Protein AF-0000000083255304 (afdb_homodimer)

Organism: NCBI:txid582686

Foldseek 3Di:
DEEEEEEEDQDCPDLLVLLVCLLVVLCVVVPYHYHYHYQNVVVPDLDCDPVQVVCVVVVRHDPVLVVVLVSLVPHQEYEYGEEDDPLAGDSSVNSNLVRNCDEPRLWHADPVRDIDQQSANHAYEYAYEYQAAPVVCVVVVSVVVSCCCPPCVRCVSNNHHYQYYHYHYNCVPDDPVVSVVSSVVSNVSSNVD/DEEEEEEEDQDCPDLLVLLVCLLVVLCVVVPYHYHYHYQNVVVPDLDDDPVQVVCVVVVRHDPVLVVVLVSLVPHQEYEYGEEDDPLAGDSSVNSNLVRNCDEPRLWHADPVRDIDQQSANHAYEYAYEYQAAPVVCVVVVSVVVSCCCPPCVRCVSNNHHYQYYHYHYNCVPDDPVVSVVSSVVSNVSSNVD

Solvent-accessible surface area (backbone atoms only — not comparable to full-atom values): 19874 Å² total; per-residue (Å²): 95,36,34,32,34,42,33,42,63,64,52,86,86,34,71,66,43,54,46,50,49,38,34,51,49,31,32,45,73,72,67,30,47,78,46,77,47,48,38,55,85,63,63,56,78,24,69,68,44,47,66,54,54,53,30,42,74,70,70,48,60,55,65,76,43,46,54,54,38,52,54,57,70,65,30,44,30,44,30,44,40,34,50,48,47,68,62,35,65,40,18,50,53,37,7,48,48,67,53,45,60,30,82,78,60,28,27,37,77,42,98,86,73,45,76,43,38,58,37,51,86,24,35,26,36,39,41,37,36,32,63,61,47,48,67,57,34,55,74,73,44,46,49,58,30,51,46,39,31,52,44,46,38,41,37,41,59,20,33,22,42,70,77,43,76,48,77,42,43,16,64,84,73,54,54,70,67,56,52,50,50,52,43,50,52,43,28,53,55,40,61,68,107,96,36,34,33,36,42,35,43,64,60,52,85,85,35,71,66,45,53,46,50,50,36,34,51,49,30,32,46,73,71,67,31,48,77,47,76,47,45,37,56,85,64,62,58,78,24,70,68,44,48,66,54,54,53,30,41,74,70,70,49,60,54,64,77,43,45,54,53,40,51,54,57,68,63,29,44,30,44,30,45,39,34,48,48,46,67,62,35,63,41,18,50,55,38,6,47,47,68,53,44,61,32,81,77,62,27,26,38,77,41,98,84,73,46,77,43,38,59,36,52,86,23,35,26,36,39,42,36,37,30,65,61,48,49,66,57,34,55,73,72,44,47,49,59,31,50,47,41,32,51,44,45,39,43,37,41,59,21,32,22,43,70,76,44,75,49,76,42,41,16,63,82,74,52,53,68,68,55,52,52,50,51,44,49,52,42,28,52,56,41,62,68,108

Radius of gyration: 20.62 Å; Cα contacts (8 Å, |Δi|>4): 714; chains: 2; bounding box: 50×56×42 Å

pLDDT: mean 97.52, std 2.33, range [81.56, 98.94]

Nearest PDB structures (foldseek):
  5lbt-assembly1_B  TM=9.094E-01  e=4.466E-20  Homo sapiens
  1zx1-assembly1_A  TM=9.075E-01  e=5.048E-20  Homo sapiens
  3lcm-assembly1_B  TM=9.121E-01  e=1.938E-19  Streptococcus mutans UA159
  4n9q-assembly1_A  TM=8.365E-01  e=6.623E-13  Pseudomonas aeruginosa PAO1
  4m0c-assembly1_A  TM=7.471E-01  e=1.410E-11  Bacillus anthracis str. 'Ames Ancestor'

Secondary structure (DSSP, 8-state):
-EEEEEE--S-TTSHHHHHHHHHHHHHHHTT-EEEEEETTTTT------HHHHHHHHTT---HHHHHHHHHHHH-SEEEEEEE-SSSS--HHHHHHHHHHS-BTTTEEE-TTS-EEETTTT-EEEEEEE-SS-HHHHHHHTHHHHHIIIIIIIIIIHHT-EEEEEEEE--TTTS-HHHHHHHHHHHHHHHHT-/-EEEEEE--S-TTSHHHHHHHHHHHHHHHTT-EEEEEETTTTT------HHHHHHHHTT---HHHHHHHHHHHH-SEEEEEEE-SSSS--HHHHHHHHHHS-BTTTEEE-TTS-EEETTTT-EEEEEEE-SS-HHHHHHHTHHHHHHIIIIIIIIIHHT-EEEEEEEE--TTTS-HHHHHHHHHHHHHHHHT-

Sequence (386 aa):
MNALIIFAHPHEDSFNRAILNSAADALRADGHDVTIRDLYKMNFNPVLTGEDTSAMRAGRTPEDIRTEQEYLAKADVIAFIYPIWWTGLPAILKGYVDRTFSYGFAYQYNSEGGIDKLFAGKRGVIVNTYGTPEEVYESTGMTDSLKQTSGSGIFGFCGVEVAEHLLFGGVSSVSDDVRKEMLARVDRAFHSLMNALIIFAHPHEDSFNRAILNSAADALRADGHDVTIRDLYKMNFNPVLTGEDTSAMRAGRTPEDIRTEQEYLAKADVIAFIYPIWWTGLPAILKGYVDRTFSYGFAYQYNSEGGIDKLFAGKRGVIVNTYGTPEEVYESTGMTDSLKQTSGSGIFGFCGVEVAEHLLFGGVSSVSDDVRKEMLARVDRAFHSL

Structure (mmCIF, N/CA/C/O backbone):
data_AF-0000000083255304-model_v1
#
loop_
_entity.id
_entity.type
_entity.pdbx_description
1 polymer 'NAD(P)H dehydrogenase (Quinone)'
#
loop_
_atom_site.group_PDB
_atom_site.id
_atom_site.type_symbol
_atom_site.label_atom_id
_atom_site.label_alt_id
_atom_site.label_comp_id
_atom_site.label_asym_id
_atom_site.label_entity_id
_atom_site.label_seq_id
_atom_site.pdbx_PDB_ins_code
_atom_site.Cartn_x
_atom_site.Cartn_y
_atom_site.Cartn_z
_atom_site.occupancy
_atom_site.B_iso_or_equiv
_atom_site.auth_seq_id
_atom_site.auth_comp_id
_atom_site.auth_asym_id
_atom_site.auth_atom_id
_atom_site.pdbx_PDB_model_num
ATOM 1 N N . MET A 1 1 ? 24.75 17.719 3.361 1 97.06 1 MET A N 1
ATOM 2 C CA . MET A 1 1 ? 24.266 16.453 2.826 1 97.06 1 MET A CA 1
ATOM 3 C C . MET A 1 1 ? 23.203 16.672 1.759 1 97.06 1 MET A C 1
ATOM 5 O O . MET A 1 1 ? 22.688 17.797 1.61 1 97.06 1 MET A O 1
ATOM 9 N N . ASN A 1 2 ? 22.969 15.672 0.929 1 98.75 2 ASN A N 1
ATOM 10 C CA . ASN A 1 2 ? 21.859 15.664 -0.023 1 98.75 2 ASN A CA 1
ATOM 11 C C . ASN A 1 2 ? 20.625 14.992 0.558 1 98.75 2 ASN A C 1
ATOM 13 O O . ASN A 1 2 ? 20.641 13.789 0.832 1 98.75 2 ASN A O 1
ATOM 17 N N . ALA A 1 3 ? 19.562 15.781 0.724 1 98.88 3 ALA A N 1
ATOM 18 C CA . ALA A 1 3 ? 18.312 15.242 1.249 1 98.88 3 ALA A CA 1
ATOM 19 C C . ALA A 1 3 ? 17.25 15.164 0.158 1 98.88 3 ALA A C 1
ATOM 21 O O . ALA A 1 3 ? 17.016 16.141 -0.559 1 98.88 3 ALA A O 1
ATOM 22 N N . LEU A 1 4 ? 16.719 14.016 0.044 1 98.94 4 LEU A N 1
ATOM 23 C CA . LEU A 1 4 ? 15.609 13.781 -0.876 1 98.94 4 LEU A CA 1
ATOM 24 C C . LEU A 1 4 ? 14.305 13.578 -0.114 1 98.94 4 LEU A C 1
ATOM 26 O O . LEU A 1 4 ? 14.219 12.711 0.759 1 98.94 4 LEU A O 1
ATOM 30 N N . ILE A 1 5 ? 13.336 14.438 -0.346 1 98.94 5 ILE A N 1
ATOM 31 C CA . ILE A 1 5 ? 12.016 14.289 0.255 1 98.94 5 ILE A CA 1
ATOM 32 C C . ILE A 1 5 ? 11.008 13.859 -0.811 1 98.94 5 ILE A C 1
ATOM 34 O O . ILE A 1 5 ? 10.773 14.578 -1.781 1 98.94 5 ILE A O 1
ATOM 38 N N . ILE A 1 6 ? 10.5 12.68 -0.667 1 98.94 6 ILE A N 1
ATOM 39 C CA . ILE A 1 6 ? 9.375 12.211 -1.469 1 98.94 6 ILE A CA 1
ATOM 40 C C . ILE A 1 6 ? 8.062 12.547 -0.763 1 98.94 6 ILE A C 1
ATOM 42 O O . ILE A 1 6 ? 7.824 12.102 0.362 1 98.94 6 ILE A O 1
ATOM 46 N N . PHE A 1 7 ? 7.25 13.359 -1.419 1 98.94 7 PHE A N 1
ATOM 47 C CA . PHE A 1 7 ? 6.059 13.93 -0.802 1 98.94 7 PHE A CA 1
ATOM 48 C C . PHE A 1 7 ? 4.801 13.5 -1.548 1 98.94 7 PHE A C 1
ATOM 50 O O . PHE A 1 7 ? 4.766 13.516 -2.779 1 98.94 7 PHE A O 1
ATOM 57 N N . ALA A 1 8 ? 3.84 13.023 -0.772 1 98.81 8 ALA A N 1
ATOM 58 C CA . ALA A 1 8 ? 2.572 12.641 -1.386 1 98.81 8 ALA A CA 1
ATOM 59 C C . ALA A 1 8 ? 1.392 13.227 -0.62 1 98.81 8 ALA A C 1
ATOM 61 O O . ALA A 1 8 ? 1.077 12.781 0.487 1 98.81 8 ALA A O 1
ATOM 62 N N . HIS A 1 9 ? 0.703 14.141 -1.201 1 98.56 9 HIS A N 1
ATOM 63 C CA . HIS A 1 9 ? -0.6 14.648 -0.789 1 98.56 9 HIS A CA 1
ATOM 64 C C . HIS A 1 9 ? -1.271 15.422 -1.919 1 98.56 9 HIS A C 1
ATOM 66 O O . HIS A 1 9 ? -0.637 16.25 -2.57 1 98.56 9 HIS A O 1
ATOM 72 N N . PRO A 1 10 ? -2.527 15.227 -2.152 1 97.44 10 PRO A N 1
ATOM 73 C CA . PRO A 1 10 ? -3.162 15.805 -3.344 1 97.44 10 PRO A CA 1
ATOM 74 C C . PRO A 1 10 ? -3.521 17.281 -3.172 1 97.44 10 PRO A C 1
ATOM 76 O O . PRO A 1 10 ? -3.809 17.969 -4.156 1 97.44 10 PRO A O 1
ATOM 79 N N . HIS A 1 11 ? -3.549 17.734 -1.911 1 95.06 11 HIS A N 1
ATOM 80 C CA . HIS A 1 11 ? -3.992 19.094 -1.674 1 95.06 11 HIS A CA 1
ATOM 81 C C . HIS A 1 11 ? -2.826 19.984 -1.255 1 95.06 11 HIS A C 1
ATOM 83 O O . HIS A 1 11 ? -2.012 19.594 -0.415 1 95.06 11 HIS A O 1
ATOM 89 N N . GLU A 1 12 ? -2.822 21.234 -1.714 1 91.81 12 GLU A N 1
ATOM 90 C CA . GLU A 1 12 ? -1.717 22.156 -1.475 1 91.81 12 GLU A CA 1
ATOM 91 C C . GLU A 1 12 ? -1.839 22.828 -0.107 1 91.81 12 GLU A C 1
ATOM 93 O O . GLU A 1 12 ? -0.863 23.359 0.415 1 91.81 12 GLU A O 1
ATOM 98 N N . ASP A 1 13 ? -2.967 22.859 0.439 1 93.19 13 ASP A N 1
ATOM 99 C CA . ASP A 1 13 ? -3.178 23.5 1.734 1 93.19 13 ASP A CA 1
ATOM 100 C C . ASP A 1 13 ? -3.354 22.453 2.838 1 93.19 13 ASP A C 1
ATOM 102 O O . ASP A 1 13 ? -4 22.734 3.854 1 93.19 13 ASP A O 1
ATOM 106 N N . SER A 1 14 ? -2.74 21.406 2.705 1 95.56 14 SER A N 1
ATOM 107 C CA . SER A 1 14 ? -2.877 20.312 3.654 1 95.56 14 SER A CA 1
ATOM 108 C C . SER A 1 14 ? -1.888 20.453 4.809 1 95.56 14 SER A C 1
ATOM 110 O O . SER A 1 14 ? -0.892 21.172 4.695 1 95.56 14 SER A O 1
ATOM 112 N N . PHE A 1 15 ? -2.201 19.797 5.922 1 98.19 15 PHE A N 1
ATOM 113 C CA . PHE A 1 15 ? -1.261 19.75 7.035 1 98.19 15 PHE A CA 1
ATOM 114 C C . PHE A 1 15 ? 0.03 19.047 6.617 1 98.19 15 PHE A C 1
ATOM 116 O O . PHE A 1 15 ? 1.112 19.406 7.09 1 98.19 15 PHE A O 1
ATOM 123 N N . ASN A 1 16 ? -0.033 18.078 5.715 1 98.75 16 ASN A N 1
ATOM 124 C CA . ASN A 1 16 ? 1.165 17.422 5.195 1 98.75 16 ASN A CA 1
ATOM 125 C C . ASN A 1 16 ? 2.066 18.406 4.457 1 98.75 16 ASN A C 1
ATOM 127 O O . ASN A 1 16 ? 3.293 18.281 4.496 1 98.75 16 ASN A O 1
ATOM 131 N N . ARG A 1 17 ? 1.473 19.344 3.77 1 98.56 17 ARG A N 1
ATOM 132 C CA . ARG A 1 17 ? 2.273 20.391 3.145 1 98.56 17 ARG A CA 1
ATOM 133 C C . ARG A 1 17 ? 3.02 21.219 4.191 1 98.56 17 ARG A C 1
ATOM 135 O O . ARG A 1 17 ? 4.191 21.547 4.004 1 98.56 17 ARG A O 1
ATOM 142 N N . ALA A 1 18 ? 2.365 21.531 5.285 1 98.69 18 ALA A N 1
ATOM 143 C CA . ALA A 1 18 ? 3.018 22.25 6.383 1 98.69 18 ALA A CA 1
ATOM 144 C C . ALA A 1 18 ? 4.184 21.438 6.945 1 98.69 18 ALA A C 1
ATOM 146 O O . ALA A 1 18 ? 5.242 21.984 7.254 1 98.69 18 ALA A O 1
ATOM 147 N N . ILE A 1 19 ? 3.973 20.156 7.023 1 98.94 19 ILE A N 1
ATOM 148 C CA . ILE A 1 19 ? 5.016 19.25 7.492 1 98.94 19 ILE A CA 1
ATOM 149 C C . ILE A 1 19 ? 6.191 19.281 6.52 1 98.94 19 ILE A C 1
ATOM 151 O O . ILE A 1 19 ? 7.348 19.391 6.938 1 98.94 19 ILE A O 1
ATOM 155 N N . LEU A 1 20 ? 5.906 19.188 5.215 1 98.94 20 LEU A N 1
ATOM 156 C CA . LEU A 1 20 ? 6.938 19.266 4.188 1 98.94 20 LEU A CA 1
ATOM 157 C C . LEU A 1 20 ? 7.758 20.531 4.328 1 98.94 20 LEU A C 1
ATOM 159 O O . LEU A 1 20 ? 8.992 20.5 4.309 1 98.94 20 LEU A O 1
ATOM 163 N N . ASN A 1 21 ? 7.047 21.641 4.461 1 98.75 21 ASN A N 1
ATOM 164 C CA . ASN A 1 21 ? 7.723 22.922 4.566 1 98.75 21 ASN A CA 1
ATOM 165 C C . ASN A 1 21 ? 8.617 22.984 5.801 1 98.75 21 ASN A C 1
ATOM 167 O O . ASN A 1 21 ? 9.758 23.453 5.723 1 98.75 21 ASN A O 1
ATOM 171 N N . SER A 1 22 ? 8.086 22.547 6.922 1 98.88 22 SER A N 1
ATOM 172 C CA . SER A 1 22 ? 8.867 22.531 8.156 1 98.88 22 SER A CA 1
ATOM 173 C C . SER A 1 22 ? 10.125 21.688 8 1 98.88 22 SER A C 1
ATOM 175 O O . SER A 1 22 ? 11.211 22.109 8.398 1 98.88 22 SER A O 1
ATOM 177 N N . ALA A 1 23 ? 10.008 20.516 7.422 1 98.94 23 ALA A N 1
ATOM 178 C CA . ALA A 1 23 ? 11.125 19.594 7.211 1 98.94 23 ALA A CA 1
ATOM 179 C C . ALA A 1 23 ? 12.172 20.219 6.289 1 98.94 23 ALA A C 1
ATOM 181 O O . ALA A 1 23 ? 13.359 20.234 6.617 1 98.94 23 ALA A O 1
ATOM 182 N N . ALA A 1 24 ? 11.719 20.703 5.156 1 98.88 24 ALA A N 1
ATOM 183 C CA . ALA A 1 24 ? 12.617 21.266 4.16 1 98.88 24 ALA A CA 1
ATOM 184 C C . ALA A 1 24 ? 13.328 22.5 4.711 1 98.88 24 ALA A C 1
ATOM 186 O O . ALA A 1 24 ? 14.531 22.672 4.5 1 98.88 24 ALA A O 1
ATOM 187 N N . ASP A 1 25 ? 12.586 23.359 5.395 1 98.81 25 ASP A N 1
ATOM 188 C CA . ASP A 1 25 ? 13.164 24.578 5.961 1 98.81 25 ASP A CA 1
ATOM 189 C C . ASP A 1 25 ? 14.25 24.25 6.984 1 98.81 25 ASP A C 1
ATOM 191 O O . ASP A 1 25 ? 15.305 24.875 7.004 1 98.81 25 ASP A O 1
ATOM 195 N N . ALA A 1 26 ? 13.969 23.281 7.82 1 98.88 26 ALA A N 1
ATOM 196 C CA . ALA A 1 26 ? 14.953 22.875 8.812 1 98.88 26 ALA A CA 1
ATOM 197 C C . ALA A 1 26 ? 16.25 22.406 8.141 1 98.88 26 ALA A C 1
ATOM 199 O O . ALA A 1 26 ? 17.344 22.844 8.523 1 98.88 26 ALA A O 1
ATOM 200 N N . LEU A 1 27 ? 16.156 21.562 7.109 1 98.88 27 LEU A N 1
ATOM 201 C CA . LEU A 1 27 ? 17.312 21.031 6.398 1 98.88 27 LEU A CA 1
ATOM 202 C C . LEU A 1 27 ? 18.078 22.156 5.711 1 98.88 27 LEU A C 1
ATOM 204 O O . LEU A 1 27 ? 19.312 22.203 5.789 1 98.88 27 LEU A O 1
ATOM 208 N N . ARG A 1 28 ? 17.359 23 5.094 1 98.81 28 ARG A N 1
ATOM 209 C CA . ARG A 1 28 ? 18 24.109 4.395 1 98.81 28 ARG A CA 1
ATOM 210 C C . ARG A 1 28 ? 18.703 25.047 5.375 1 98.81 28 ARG A C 1
ATOM 212 O O . ARG A 1 28 ? 19.797 25.547 5.102 1 98.81 28 ARG A O 1
ATOM 219 N N . ALA A 1 29 ? 18.047 25.281 6.469 1 98.69 29 ALA A N 1
ATOM 220 C CA . ALA A 1 29 ? 18.641 26.125 7.5 1 98.69 29 ALA A CA 1
ATOM 221 C C . ALA A 1 29 ? 19.969 25.562 7.984 1 98.69 29 ALA A C 1
ATOM 223 O O . ALA A 1 29 ? 20.875 26.328 8.344 1 98.69 29 ALA A O 1
ATOM 224 N N . ASP A 1 30 ? 20.078 24.328 7.922 1 98.62 30 ASP A N 1
ATOM 225 C CA . ASP A 1 30 ? 21.297 23.672 8.391 1 98.62 30 ASP A CA 1
ATOM 226 C C . ASP A 1 30 ? 22.312 23.531 7.258 1 98.62 30 ASP A C 1
ATOM 228 O O . ASP A 1 30 ? 23.344 22.875 7.422 1 98.62 30 ASP A O 1
ATOM 232 N N . GLY A 1 31 ? 22 23.984 6.137 1 98.5 31 GLY A N 1
ATOM 233 C CA . GLY A 1 31 ? 22.953 24.078 5.043 1 98.5 31 GLY A CA 1
ATOM 234 C C . GLY A 1 31 ? 22.938 22.859 4.133 1 98.5 31 GLY A C 1
ATOM 235 O O . GLY A 1 31 ? 23.859 22.641 3.348 1 98.5 31 GLY A O 1
ATOM 236 N N . HIS A 1 32 ? 21.906 22.016 4.172 1 98.75 32 HIS A N 1
ATOM 237 C CA . HIS A 1 32 ? 21.812 20.812 3.35 1 98.75 32 HIS A CA 1
ATOM 238 C C . HIS A 1 32 ? 21.156 21.109 2.002 1 98.75 32 HIS A C 1
ATOM 240 O O . HIS A 1 32 ? 20.406 22.078 1.875 1 98.75 32 HIS A O 1
ATOM 246 N N . ASP A 1 33 ? 21.516 20.391 1.008 1 98.69 33 ASP A N 1
ATOM 247 C CA . ASP A 1 33 ? 20.812 20.406 -0.274 1 98.69 33 ASP A CA 1
ATOM 248 C C . ASP A 1 33 ? 19.531 19.594 -0.214 1 98.69 33 ASP A C 1
ATOM 250 O O . ASP A 1 33 ? 19.547 18.422 0.145 1 98.69 33 ASP A O 1
ATOM 254 N N . VAL A 1 34 ? 18.438 20.266 -0.581 1 98.88 34 VAL A N 1
ATOM 255 C CA . VAL A 1 34 ? 17.156 19.594 -0.452 1 98.88 34 VAL A CA 1
ATOM 256 C C . VAL A 1 34 ? 16.5 19.453 -1.828 1 98.88 34 VAL A C 1
ATOM 258 O O . VAL A 1 34 ? 16.359 20.438 -2.561 1 98.88 34 VAL A O 1
ATOM 261 N N . THR A 1 35 ? 16.172 18.266 -2.238 1 98.94 35 THR A N 1
ATOM 262 C CA . THR A 1 35 ? 15.375 17.953 -3.414 1 98.94 35 THR A CA 1
ATOM 263 C C . THR A 1 35 ? 14.008 17.406 -3.006 1 98.94 35 THR A C 1
ATOM 265 O O . THR A 1 35 ? 13.922 16.484 -2.186 1 98.94 35 THR A O 1
ATOM 268 N N . ILE A 1 36 ? 12.984 18.031 -3.51 1 98.88 36 ILE A N 1
ATOM 269 C CA . ILE A 1 36 ? 11.633 17.594 -3.197 1 98.88 36 ILE A CA 1
ATOM 270 C C . ILE A 1 36 ? 10.992 16.969 -4.434 1 98.88 36 ILE A C 1
ATOM 272 O O . ILE A 1 36 ? 10.969 17.578 -5.504 1 98.88 36 ILE A O 1
ATOM 276 N N . ARG A 1 37 ? 10.57 15.766 -4.289 1 98.88 37 ARG A N 1
ATOM 277 C CA . ARG A 1 37 ? 9.766 15.086 -5.305 1 98.88 37 ARG A CA 1
ATOM 278 C C . ARG A 1 37 ? 8.305 15.008 -4.879 1 98.88 37 ARG A C 1
ATOM 280 O O . ARG A 1 37 ? 7.914 14.094 -4.152 1 98.88 37 ARG A O 1
ATOM 287 N N . ASP A 1 38 ? 7.551 16.031 -5.301 1 98.81 38 ASP A N 1
ATOM 288 C CA . ASP A 1 38 ? 6.113 16.078 -5.059 1 98.81 38 ASP A CA 1
ATOM 289 C C . ASP A 1 38 ? 5.355 15.234 -6.074 1 98.81 38 ASP A C 1
ATOM 291 O O . ASP A 1 38 ? 5.125 15.664 -7.203 1 98.81 38 ASP A O 1
ATOM 295 N N . LEU A 1 39 ? 4.867 14.102 -5.656 1 98.81 39 LEU A N 1
ATOM 296 C CA . LEU A 1 39 ? 4.414 13.078 -6.598 1 98.81 39 LEU A CA 1
ATOM 297 C C . LEU A 1 39 ? 3.148 13.523 -7.316 1 98.81 39 LEU A C 1
ATOM 299 O O . LEU A 1 39 ? 2.945 13.195 -8.492 1 98.81 39 LEU A O 1
ATOM 303 N N . TYR A 1 40 ? 2.268 14.219 -6.609 1 98.56 40 TYR A N 1
ATOM 304 C CA . TYR A 1 40 ? 1.052 14.711 -7.25 1 98.56 40 TYR A CA 1
ATOM 305 C C . TYR A 1 40 ? 1.367 15.828 -8.234 1 98.56 40 TYR A C 1
ATOM 307 O O . TYR A 1 40 ? 0.857 15.844 -9.352 1 98.56 40 TYR A O 1
ATOM 315 N N . LYS A 1 41 ? 2.232 16.734 -7.809 1 97.62 41 LYS A N 1
ATOM 316 C CA . LYS A 1 41 ? 2.594 17.828 -8.703 1 97.62 41 LYS A CA 1
ATOM 317 C C . LYS A 1 41 ? 3.305 17.312 -9.953 1 97.62 41 LYS A C 1
ATOM 319 O O . LYS A 1 41 ? 3.141 17.859 -11.039 1 97.62 41 LYS A O 1
ATOM 324 N N . MET A 1 42 ? 3.998 16.219 -9.797 1 97.56 42 MET A N 1
ATOM 325 C CA . MET A 1 42 ? 4.77 15.625 -10.891 1 97.56 42 MET A CA 1
ATOM 326 C C . MET A 1 42 ? 3.887 14.734 -11.758 1 97.56 42 MET A C 1
ATOM 328 O O . MET A 1 42 ? 4.324 14.25 -12.797 1 97.56 42 MET A O 1
ATOM 332 N N . ASN A 1 43 ? 2.633 14.516 -11.344 1 97.62 43 ASN A N 1
ATOM 333 C CA . ASN A 1 43 ? 1.782 13.531 -12 1 97.62 43 ASN A CA 1
ATOM 334 C C . ASN A 1 43 ? 2.486 12.188 -12.133 1 97.62 43 ASN A C 1
ATOM 336 O O . ASN A 1 43 ? 2.508 11.594 -13.219 1 97.62 43 ASN A O 1
ATOM 340 N N . PHE A 1 44 ? 3.092 11.742 -11.078 1 98.5 44 PHE A N 1
ATOM 341 C CA . PHE A 1 44 ? 3.846 10.492 -11.094 1 98.5 44 PHE A CA 1
ATOM 342 C C . PHE A 1 44 ? 2.936 9.312 -11.406 1 98.5 44 PHE A C 1
ATOM 344 O O . PHE A 1 44 ? 1.853 9.188 -10.828 1 98.5 44 PHE A O 1
ATOM 351 N N . ASN A 1 45 ? 3.316 8.477 -12.289 1 98.31 45 ASN A N 1
ATOM 352 C CA . ASN A 1 45 ? 2.596 7.242 -12.586 1 98.31 45 ASN A CA 1
ATOM 353 C C . ASN A 1 45 ? 2.982 6.125 -11.617 1 98.31 45 ASN A C 1
ATOM 355 O O . ASN A 1 45 ? 4.102 5.609 -11.672 1 98.31 45 ASN A O 1
ATOM 359 N N . PRO A 1 46 ? 2.062 5.738 -10.797 1 98.69 46 PRO A N 1
ATOM 360 C CA . PRO A 1 46 ? 2.434 4.781 -9.758 1 98.69 46 PRO A CA 1
ATOM 361 C C . PRO A 1 46 ? 2.291 3.33 -10.203 1 98.69 46 PRO A C 1
ATOM 363 O O . PRO A 1 46 ? 2.613 2.41 -9.445 1 98.69 46 PRO A O 1
ATOM 366 N N . VAL A 1 47 ? 1.881 3.033 -11.438 1 98.75 47 VAL A N 1
ATOM 367 C CA . VAL A 1 47 ? 1.582 1.669 -11.859 1 98.75 47 VAL A CA 1
ATOM 368 C C . VAL A 1 47 ? 2.844 1.014 -12.414 1 98.75 47 VAL A C 1
ATOM 370 O O . VAL A 1 47 ? 3.402 1.476 -13.414 1 98.75 47 VAL A O 1
ATOM 373 N N . LEU A 1 48 ? 3.33 0.029 -11.75 1 98.44 48 LEU A N 1
ATOM 374 C CA . LEU A 1 48 ? 4.383 -0.822 -12.297 1 98.44 48 LEU A CA 1
ATOM 375 C C . LEU A 1 48 ? 3.811 -1.834 -13.281 1 98.44 48 LEU A C 1
ATOM 377 O O . LEU A 1 48 ? 3.121 -2.775 -12.883 1 98.44 48 LEU A O 1
ATOM 381 N N . THR A 1 49 ? 4.098 -1.728 -14.547 1 97.56 49 THR A N 1
ATOM 382 C CA . THR A 1 49 ? 3.492 -2.553 -15.586 1 97.56 49 THR A CA 1
ATOM 383 C C . THR A 1 49 ? 4.387 -3.744 -15.922 1 97.56 49 THR A C 1
ATOM 385 O O . THR A 1 49 ? 5.551 -3.781 -15.523 1 97.56 49 THR A O 1
ATOM 388 N N . GLY A 1 50 ? 3.762 -4.711 -16.609 1 95.5 50 GLY A N 1
ATOM 389 C CA . GLY A 1 50 ? 4.562 -5.805 -17.125 1 95.5 50 GLY A CA 1
ATOM 390 C C . GLY A 1 50 ? 5.672 -5.344 -18.047 1 95.5 50 GLY A C 1
ATOM 391 O O . GLY A 1 50 ? 6.773 -5.902 -18.031 1 95.5 50 GLY A O 1
ATOM 392 N N . GLU A 1 51 ? 5.391 -4.352 -18.812 1 95.62 51 GLU A N 1
ATOM 393 C CA . GLU A 1 51 ? 6.387 -3.766 -19.703 1 95.62 51 GLU A CA 1
ATOM 394 C C . GLU A 1 51 ? 7.555 -3.184 -18.922 1 95.62 51 GLU A C 1
ATOM 396 O O . GLU A 1 51 ? 8.711 -3.354 -19.297 1 95.62 51 GLU A O 1
ATOM 401 N N . ASP A 1 52 ? 7.25 -2.49 -17.828 1 96.44 52 ASP A N 1
ATOM 402 C CA . ASP A 1 52 ? 8.297 -1.937 -16.969 1 96.44 52 ASP A CA 1
ATOM 403 C C . ASP A 1 52 ? 9.219 -3.037 -16.438 1 96.44 52 ASP A C 1
ATOM 405 O O . ASP A 1 52 ? 10.438 -2.934 -16.547 1 96.44 52 ASP A O 1
ATOM 409 N N . THR A 1 53 ? 8.602 -4.059 -15.875 1 94.06 53 THR A N 1
ATOM 410 C CA . THR A 1 53 ? 9.383 -5.129 -15.266 1 94.06 53 THR A CA 1
ATOM 411 C C . THR A 1 53 ? 10.234 -5.848 -16.312 1 94.06 53 THR A C 1
ATOM 413 O O . THR A 1 53 ? 11.383 -6.191 -16.047 1 94.06 53 THR A O 1
ATOM 416 N N . SER A 1 54 ? 9.648 -6.09 -17.5 1 93.88 54 SER A N 1
ATOM 417 C CA . SER A 1 54 ? 10.391 -6.727 -18.594 1 93.88 54 SER A CA 1
ATOM 418 C C . SER A 1 54 ? 11.57 -5.863 -19.031 1 93.88 54 SER A C 1
ATOM 420 O O . SER A 1 54 ? 12.672 -6.367 -19.234 1 93.88 54 SER A O 1
ATOM 422 N N . ALA A 1 55 ? 11.336 -4.602 -19.188 1 95.62 55 ALA A N 1
ATOM 423 C CA . ALA A 1 55 ? 12.383 -3.674 -19.594 1 95.62 55 ALA A CA 1
ATOM 424 C C . ALA A 1 55 ? 13.508 -3.635 -18.562 1 95.62 55 ALA A C 1
ATOM 426 O O . ALA A 1 55 ? 14.688 -3.715 -18.922 1 95.62 55 ALA A O 1
ATOM 427 N N . MET A 1 56 ? 13.156 -3.549 -17.344 1 94.38 56 MET A N 1
ATOM 428 C CA . MET A 1 56 ? 14.148 -3.477 -16.266 1 94.38 56 MET A CA 1
ATOM 429 C C . MET A 1 56 ? 14.969 -4.762 -16.188 1 94.38 56 MET A C 1
ATOM 431 O O . MET A 1 56 ? 16.172 -4.719 -15.969 1 94.38 56 MET A O 1
ATOM 435 N N . ARG A 1 57 ? 14.328 -5.895 -16.375 1 91.19 57 ARG A N 1
ATOM 436 C CA . ARG A 1 57 ? 15.023 -7.18 -16.391 1 91.19 57 ARG A CA 1
ATOM 437 C C . ARG A 1 57 ? 16.031 -7.242 -17.531 1 91.19 57 ARG A C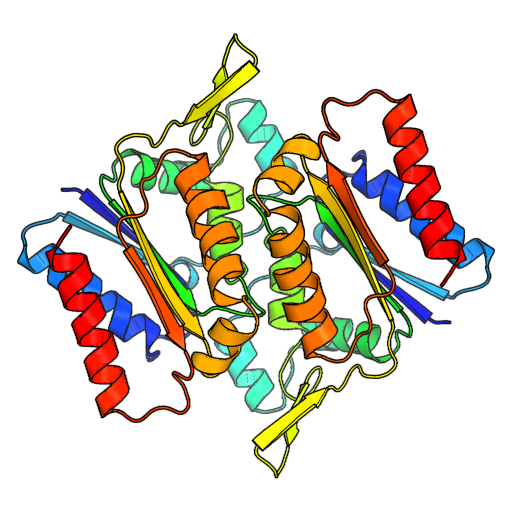 1
ATOM 439 O O . ARG A 1 57 ? 17.062 -7.902 -17.406 1 91.19 57 ARG A O 1
ATOM 446 N N . ALA A 1 58 ? 15.695 -6.531 -18.547 1 94.25 58 ALA A N 1
ATOM 447 C CA . ALA A 1 58 ? 16.562 -6.512 -19.719 1 94.25 58 ALA A CA 1
ATOM 448 C C . ALA A 1 58 ? 17.625 -5.422 -19.594 1 94.25 58 ALA A C 1
ATOM 450 O O . ALA A 1 58 ? 18.406 -5.191 -20.516 1 94.25 58 ALA A O 1
ATOM 451 N N . GLY A 1 59 ? 17.578 -4.719 -18.547 1 92.81 59 GLY A N 1
ATOM 452 C CA . GLY A 1 59 ? 18.578 -3.688 -18.312 1 92.81 59 GLY A CA 1
ATOM 453 C C . GLY A 1 59 ? 18.188 -2.342 -18.891 1 92.81 59 GLY A C 1
ATOM 454 O O . GLY A 1 59 ? 19.031 -1.456 -19.031 1 92.81 59 GLY A O 1
ATOM 455 N N . ARG A 1 60 ? 17.016 -2.236 -19.406 1 96.69 60 ARG A N 1
ATOM 456 C CA . ARG A 1 60 ? 16.531 -0.991 -19.984 1 96.69 60 ARG A CA 1
ATOM 457 C C . ARG A 1 60 ? 15.508 -0.319 -19.078 1 96.69 60 ARG A C 1
ATOM 459 O O . ARG A 1 60 ? 14.312 -0.328 -19.359 1 96.69 60 ARG A O 1
ATOM 466 N N . THR A 1 61 ? 15.914 0.312 -18.047 1 97.44 61 THR A N 1
ATOM 467 C CA . THR A 1 61 ? 15.031 0.993 -17.109 1 97.44 61 THR A CA 1
ATOM 468 C C . THR A 1 61 ? 14.328 2.17 -17.766 1 97.44 61 THR A C 1
ATOM 470 O O . THR A 1 61 ? 14.977 3.021 -18.391 1 97.44 61 THR A O 1
ATOM 473 N N . PRO A 1 62 ? 13.055 2.174 -17.672 1 97.62 62 PRO A N 1
ATOM 474 C CA . PRO A 1 62 ? 12.336 3.318 -18.234 1 97.62 62 PRO A CA 1
ATOM 475 C C . PRO A 1 62 ? 12.852 4.656 -17.719 1 97.62 62 PRO A C 1
ATOM 477 O O . PRO A 1 62 ? 13.25 4.762 -16.562 1 97.62 62 PRO A O 1
ATOM 480 N N . GLU A 1 63 ? 12.773 5.727 -18.5 1 97.5 63 GLU A N 1
ATOM 481 C CA . GLU A 1 63 ? 13.398 7.016 -18.219 1 97.5 63 GLU A CA 1
ATOM 482 C C . GLU A 1 63 ? 12.828 7.656 -16.969 1 97.5 63 GLU A C 1
ATOM 484 O O . GLU A 1 63 ? 13.562 8.242 -16.172 1 97.5 63 GLU A O 1
ATOM 489 N N . ASP A 1 64 ? 11.508 7.645 -16.828 1 97.69 64 ASP A N 1
ATOM 490 C CA . ASP A 1 64 ? 10.891 8.273 -15.656 1 97.69 64 ASP A CA 1
ATOM 491 C C . ASP A 1 64 ? 11.32 7.578 -14.367 1 97.69 64 ASP A C 1
ATOM 493 O O . ASP A 1 64 ? 11.492 8.227 -13.336 1 97.69 64 ASP A O 1
ATOM 497 N N . ILE A 1 65 ? 11.539 6.27 -14.414 1 98.31 65 ILE A N 1
ATOM 498 C CA . ILE A 1 65 ? 12.047 5.516 -13.273 1 98.31 65 ILE A CA 1
ATOM 499 C C . ILE A 1 65 ? 13.516 5.855 -13.047 1 98.31 65 ILE A C 1
ATOM 501 O O . ILE A 1 65 ? 13.93 6.117 -11.914 1 98.31 65 ILE A O 1
ATOM 505 N N . ARG A 1 66 ? 14.266 5.844 -14.094 1 98.12 66 ARG A N 1
ATOM 506 C CA . ARG A 1 66 ? 15.688 6.141 -14.016 1 98.12 66 ARG A CA 1
ATOM 507 C C . ARG A 1 66 ? 15.93 7.508 -13.383 1 98.12 66 ARG A C 1
ATOM 509 O O . ARG A 1 66 ? 16.828 7.66 -12.539 1 98.12 66 ARG A O 1
ATOM 516 N N . THR A 1 67 ? 15.188 8.461 -13.797 1 98.56 67 THR A N 1
ATOM 517 C CA . THR A 1 67 ? 15.312 9.812 -13.25 1 98.56 67 THR A CA 1
ATOM 518 C C . THR A 1 67 ? 15.164 9.797 -11.734 1 98.56 67 THR A C 1
ATOM 520 O O . THR A 1 67 ? 15.992 10.359 -11.016 1 98.56 67 THR A O 1
ATOM 523 N N . GLU A 1 68 ? 14.164 9.18 -11.25 1 98.88 68 GLU A N 1
ATOM 524 C CA . GLU A 1 68 ? 13.93 9.117 -9.812 1 98.88 68 GLU A CA 1
ATOM 525 C C . GLU A 1 68 ? 15.016 8.305 -9.109 1 98.88 68 GLU A C 1
ATOM 527 O O . GLU A 1 68 ? 15.422 8.625 -7.992 1 98.88 68 GLU A O 1
ATOM 532 N N . GLN A 1 69 ? 15.469 7.266 -9.773 1 98.75 69 GLN A N 1
ATOM 533 C CA . GLN A 1 69 ? 16.531 6.453 -9.211 1 98.75 69 GLN A CA 1
ATOM 534 C C . GLN A 1 69 ? 17.828 7.258 -9.086 1 98.75 69 GLN A C 1
ATOM 536 O O . GLN A 1 69 ? 18.609 7.047 -8.148 1 98.75 69 GLN A O 1
ATOM 541 N N . GLU A 1 70 ? 18.047 8.156 -9.953 1 98.75 70 GLU A N 1
ATOM 542 C CA . GLU A 1 70 ? 19.219 9.031 -9.859 1 98.75 70 GLU A CA 1
ATOM 543 C C . GLU A 1 70 ? 19.141 9.914 -8.617 1 98.75 70 GLU A C 1
ATOM 545 O O . GLU A 1 70 ? 20.141 10.102 -7.918 1 98.75 70 GLU A O 1
ATOM 550 N N . TYR A 1 71 ? 17.938 10.469 -8.328 1 98.88 71 TYR A N 1
ATOM 551 C CA . TYR A 1 71 ? 17.766 11.242 -7.098 1 98.88 71 TYR A CA 1
ATOM 552 C C . TYR A 1 71 ? 18.016 10.375 -5.871 1 98.88 71 TYR A C 1
ATOM 554 O O . TYR A 1 71 ? 18.688 10.797 -4.934 1 98.88 71 TYR A O 1
ATOM 562 N N . LEU A 1 72 ? 17.516 9.164 -5.918 1 98.94 72 LEU A N 1
ATOM 563 C CA . LEU A 1 72 ? 17.672 8.234 -4.801 1 98.94 72 LEU A CA 1
ATOM 564 C C . LEU A 1 72 ? 19.141 7.887 -4.59 1 98.94 72 LEU A C 1
ATOM 566 O O . LEU A 1 72 ? 19.625 7.828 -3.451 1 98.94 72 LEU A O 1
ATOM 570 N N . ALA A 1 73 ? 19.797 7.641 -5.676 1 98.81 73 ALA A N 1
ATOM 571 C CA . ALA A 1 73 ? 21.203 7.246 -5.609 1 98.81 73 ALA A CA 1
ATOM 572 C C . ALA A 1 73 ? 22.047 8.344 -4.965 1 98.81 73 ALA A C 1
ATOM 574 O O . ALA A 1 73 ? 22.953 8.055 -4.188 1 98.81 73 ALA A O 1
ATOM 575 N N . LYS A 1 74 ? 21.734 9.555 -5.207 1 98.5 74 LYS A N 1
ATOM 576 C CA . LYS A 1 74 ? 22.531 10.695 -4.77 1 98.5 74 LYS A CA 1
ATOM 577 C C . LYS A 1 74 ? 22.203 11.078 -3.332 1 98.5 74 LYS A C 1
ATOM 579 O O . LYS A 1 74 ? 22.969 11.805 -2.686 1 98.5 74 LYS A O 1
ATOM 584 N N . ALA A 1 75 ? 21.141 10.625 -2.805 1 98.88 75 ALA A N 1
ATOM 585 C CA . ALA A 1 75 ? 20.625 11.094 -1.519 1 98.88 75 ALA A CA 1
ATOM 586 C C . ALA A 1 75 ? 21.391 10.461 -0.361 1 98.88 75 ALA A C 1
ATOM 588 O O . ALA A 1 75 ? 21.688 9.258 -0.382 1 98.88 75 ALA A O 1
ATOM 589 N N . ASP A 1 76 ? 21.719 11.258 0.609 1 98.81 76 ASP A N 1
ATOM 590 C CA . ASP A 1 76 ? 22.219 10.781 1.891 1 98.81 76 ASP A CA 1
ATOM 591 C C . ASP A 1 76 ? 21.078 10.445 2.846 1 98.81 76 ASP A C 1
ATOM 593 O O . ASP A 1 76 ? 21.188 9.523 3.654 1 98.81 76 ASP A O 1
ATOM 597 N N . VAL A 1 77 ? 20.016 11.266 2.734 1 98.81 77 VAL A N 1
ATOM 598 C CA . VAL A 1 77 ? 18.797 11.086 3.514 1 98.81 77 VAL A CA 1
ATOM 599 C C . VAL A 1 77 ? 17.594 11.008 2.578 1 98.81 77 VAL A C 1
ATOM 601 O O . VAL A 1 77 ? 17.484 11.781 1.621 1 98.81 77 VAL A O 1
ATOM 604 N N . ILE A 1 78 ? 16.797 10.047 2.832 1 98.94 78 ILE A N 1
ATOM 605 C CA . ILE A 1 78 ? 15.539 9.906 2.117 1 98.94 78 ILE A CA 1
ATOM 606 C C . ILE A 1 78 ? 14.375 10.055 3.092 1 98.94 78 ILE A C 1
ATOM 608 O O . ILE A 1 78 ? 14.305 9.352 4.102 1 98.94 78 ILE A O 1
ATOM 612 N N . ALA A 1 79 ? 13.492 10.992 2.863 1 98.94 79 ALA A N 1
ATOM 613 C CA . ALA A 1 79 ? 12.32 11.195 3.711 1 98.94 79 ALA A CA 1
ATOM 614 C C . ALA A 1 79 ? 11.031 10.938 2.936 1 98.94 79 ALA A C 1
ATOM 616 O O . ALA A 1 79 ? 10.891 11.375 1.789 1 98.94 79 ALA A O 1
ATOM 617 N N . PHE A 1 80 ? 10.148 10.188 3.51 1 98.94 80 PHE A N 1
ATOM 618 C CA . PHE A 1 80 ? 8.773 10.047 3.039 1 98.94 80 PHE A CA 1
ATOM 619 C C . PHE A 1 80 ? 7.828 10.883 3.893 1 98.94 80 PHE A C 1
ATOM 621 O O . PHE A 1 80 ? 7.836 10.773 5.121 1 98.94 80 PHE A O 1
ATOM 628 N N . ILE A 1 81 ? 7.035 11.734 3.303 1 98.94 81 ILE A N 1
ATOM 629 C CA . ILE A 1 81 ? 6 12.508 3.98 1 98.94 81 ILE A CA 1
ATOM 630 C C . ILE A 1 81 ? 4.652 12.281 3.295 1 98.94 81 ILE A C 1
ATOM 632 O O . ILE A 1 81 ? 4.477 12.641 2.129 1 98.94 81 ILE A O 1
ATOM 636 N N . TYR A 1 82 ? 3.73 11.688 4.027 1 98.88 82 TYR A N 1
ATOM 637 C CA . TYR A 1 82 ? 2.457 11.305 3.43 1 98.88 82 TYR A CA 1
ATOM 638 C C . TYR A 1 82 ? 1.413 11.016 4.5 1 98.88 82 TYR A C 1
ATOM 640 O O . TYR A 1 82 ? 1.758 10.727 5.648 1 98.88 82 TYR A O 1
ATOM 648 N N . PRO A 1 83 ? 0.116 11.141 4.141 1 98.69 83 PRO A N 1
ATOM 649 C CA . PRO A 1 83 ? -0.924 10.617 5.027 1 98.69 83 PRO A CA 1
ATOM 650 C C . PRO A 1 83 ? -1.039 9.094 4.973 1 98.69 83 PRO A C 1
ATOM 652 O O . PRO A 1 83 ? -0.717 8.484 3.951 1 98.69 83 PRO A O 1
ATOM 655 N N . ILE A 1 84 ? -1.459 8.516 6.066 1 98.62 84 ILE A N 1
ATOM 656 C CA . ILE A 1 84 ? -1.869 7.113 6.043 1 98.62 84 ILE A CA 1
ATOM 657 C C . ILE A 1 84 ? -3.297 7.004 5.512 1 98.62 84 ILE A C 1
ATOM 659 O O . ILE A 1 84 ? -4.223 7.598 6.07 1 98.62 84 ILE A O 1
ATOM 663 N N . TRP A 1 85 ? -3.496 6.375 4.418 1 98.38 85 TRP A N 1
ATOM 664 C CA . TRP A 1 85 ? -4.793 5.996 3.865 1 98.38 85 TRP A CA 1
ATOM 665 C C . TRP A 1 85 ? -4.988 4.484 3.912 1 98.38 85 TRP A C 1
ATOM 667 O O . TRP A 1 85 ? -4.168 3.732 3.383 1 98.38 85 TRP A O 1
ATOM 677 N N . TRP A 1 86 ? -6.102 4.141 4.605 1 98.31 86 TRP A N 1
ATOM 678 C CA . TRP A 1 86 ? -6.418 2.717 4.703 1 98.31 86 TRP A CA 1
ATOM 679 C C . TRP A 1 86 ? -5.199 1.922 5.164 1 98.31 86 TRP A C 1
ATOM 681 O O . TRP A 1 86 ? -4.801 0.951 4.516 1 98.31 86 TRP A O 1
ATOM 691 N N . THR A 1 87 ? -4.582 2.41 6.234 1 98.19 87 THR A N 1
ATOM 692 C CA . THR A 1 87 ? -3.527 1.774 7.02 1 98.19 87 THR A CA 1
ATOM 693 C C . THR A 1 87 ? -2.301 1.501 6.152 1 98.19 87 THR A C 1
ATOM 695 O O . THR A 1 87 ? -1.652 0.462 6.297 1 98.19 87 THR A O 1
ATOM 698 N N . GLY A 1 88 ? -1.991 2.406 5.262 1 98.44 88 GLY A N 1
ATOM 699 C CA . GLY A 1 88 ? -0.792 2.258 4.453 1 98.44 88 GLY A CA 1
ATOM 700 C C . GLY A 1 88 ? -0.463 3.494 3.639 1 98.44 88 GLY A C 1
ATOM 701 O O . GLY A 1 88 ? -1.062 4.551 3.838 1 98.44 88 GLY A O 1
ATOM 702 N N . LEU A 1 89 ? 0.569 3.361 2.801 1 98.81 89 LEU A N 1
ATOM 703 C CA . LEU A 1 89 ? 0.957 4.422 1.879 1 98.81 89 LEU A CA 1
ATOM 704 C C . LEU A 1 89 ? -0.16 4.711 0.881 1 98.81 89 LEU A C 1
ATOM 706 O O . LEU A 1 89 ? -0.802 3.787 0.377 1 98.81 89 LEU A O 1
ATOM 710 N N . PRO A 1 90 ? -0.338 6.039 0.581 1 98.81 90 PRO A N 1
ATOM 711 C CA . PRO A 1 90 ? -1.187 6.281 -0.588 1 98.81 90 PRO A CA 1
ATOM 712 C C . PRO A 1 90 ? -0.663 5.602 -1.85 1 98.81 90 PRO A C 1
ATOM 714 O O . PRO A 1 90 ? 0.549 5.438 -2.01 1 98.81 90 PRO A O 1
ATOM 717 N N . ALA A 1 91 ? -1.562 5.258 -2.711 1 98.88 91 ALA A N 1
ATOM 718 C CA . ALA A 1 91 ? -1.214 4.48 -3.896 1 98.88 91 ALA A CA 1
ATOM 719 C C . ALA A 1 91 ? -0.073 5.137 -4.668 1 98.88 91 ALA A C 1
ATOM 721 O O . ALA A 1 91 ? 0.82 4.449 -5.172 1 98.88 91 ALA A O 1
ATOM 722 N N . ILE A 1 92 ? -0.076 6.445 -4.73 1 98.88 92 ILE A N 1
ATOM 723 C CA . ILE A 1 92 ? 0.904 7.129 -5.57 1 98.88 92 ILE A CA 1
ATOM 724 C C . ILE A 1 92 ? 2.299 6.965 -4.969 1 98.88 92 ILE A C 1
ATOM 726 O O . ILE A 1 92 ? 3.273 6.758 -5.695 1 98.88 92 ILE A O 1
ATOM 730 N N . LEU A 1 93 ? 2.42 7.02 -3.688 1 98.94 93 LEU A N 1
ATOM 731 C CA . LEU A 1 93 ? 3.711 6.809 -3.041 1 98.94 93 LEU A CA 1
ATOM 732 C C . LEU A 1 93 ? 4.098 5.332 -3.062 1 98.94 93 LEU A C 1
ATOM 734 O O . LEU A 1 93 ? 5.266 4.996 -3.264 1 98.94 93 LEU A O 1
ATOM 738 N N . LYS A 1 94 ? 3.088 4.445 -2.826 1 98.94 94 LYS A N 1
ATOM 739 C CA . LYS A 1 94 ? 3.377 3.02 -2.943 1 98.94 94 LYS A CA 1
ATOM 740 C C . LYS A 1 94 ? 3.928 2.68 -4.324 1 98.94 94 LYS A C 1
ATOM 742 O O . LYS A 1 94 ? 4.836 1.854 -4.453 1 98.94 94 LYS A O 1
ATOM 747 N N . GLY A 1 95 ? 3.336 3.242 -5.312 1 98.88 95 GLY A N 1
ATOM 748 C CA . GLY A 1 95 ? 3.809 3.029 -6.672 1 98.88 95 GLY A CA 1
ATOM 749 C C . GLY A 1 95 ? 5.219 3.545 -6.898 1 98.88 95 GLY A C 1
ATOM 750 O O . GLY A 1 95 ? 5.98 2.959 -7.668 1 98.88 95 GLY A O 1
ATOM 751 N N . TYR A 1 96 ? 5.543 4.691 -6.262 1 98.94 96 TYR A N 1
ATOM 752 C CA . TYR A 1 96 ? 6.914 5.188 -6.32 1 98.94 96 TYR A CA 1
ATOM 753 C C . TYR A 1 96 ? 7.898 4.133 -5.828 1 98.94 96 TYR A C 1
ATOM 755 O O . TYR A 1 96 ? 8.914 3.871 -6.473 1 98.94 96 TYR A O 1
ATOM 763 N N . VAL A 1 97 ? 7.574 3.527 -4.723 1 98.94 97 VAL A N 1
ATOM 764 C CA . VAL A 1 97 ? 8.422 2.484 -4.152 1 98.94 97 VAL A CA 1
ATOM 765 C C . VAL A 1 97 ? 8.445 1.271 -5.078 1 98.94 97 VAL A C 1
ATOM 767 O O . VAL A 1 97 ? 9.516 0.782 -5.441 1 98.94 97 VAL A O 1
ATOM 770 N N . ASP A 1 98 ? 7.266 0.82 -5.539 1 98.75 98 ASP A N 1
ATOM 771 C CA . ASP A 1 98 ? 7.16 -0.35 -6.406 1 98.75 98 ASP A CA 1
ATOM 772 C C . ASP A 1 98 ? 8.031 -0.189 -7.652 1 98.75 98 ASP A C 1
ATOM 774 O O . ASP A 1 98 ? 8.648 -1.152 -8.109 1 98.75 98 ASP A O 1
ATOM 778 N N . ARG A 1 99 ? 8.086 0.997 -8.141 1 98.69 99 ARG A N 1
ATOM 779 C CA . ARG A 1 99 ? 8.703 1.228 -9.445 1 98.69 99 ARG A CA 1
ATOM 780 C C . ARG A 1 99 ? 10.188 1.543 -9.297 1 98.69 99 ARG A C 1
ATOM 782 O O . ARG A 1 99 ? 11.008 1.113 -10.117 1 98.69 99 ARG A O 1
ATOM 789 N N . THR A 1 100 ? 10.594 2.195 -8.227 1 98.75 100 THR A N 1
ATOM 790 C CA . THR A 1 100 ? 11.938 2.77 -8.203 1 98.75 100 THR A CA 1
ATOM 791 C C . THR A 1 100 ? 12.867 1.922 -7.348 1 98.75 100 THR A C 1
ATOM 793 O O . THR A 1 100 ? 14.078 1.897 -7.578 1 98.75 100 THR A O 1
ATOM 796 N N . PHE A 1 101 ? 12.297 1.27 -6.293 1 98.44 101 PHE A N 1
ATOM 797 C CA . PHE A 1 101 ? 13.125 0.433 -5.434 1 98.44 101 PHE A CA 1
ATOM 798 C C . PHE A 1 101 ? 13.305 -0.956 -6.035 1 98.44 101 PHE A C 1
ATOM 800 O O . PHE A 1 101 ? 12.969 -1.959 -5.402 1 98.44 101 PHE A O 1
ATOM 807 N N . SER A 1 102 ? 13.953 -1.071 -7.141 1 97.06 102 SER A N 1
ATOM 808 C CA . SER A 1 102 ? 13.969 -2.285 -7.953 1 97.06 102 SER A CA 1
ATOM 809 C C . SER A 1 102 ? 15.188 -3.145 -7.641 1 97.06 102 SER A C 1
ATOM 811 O O . SER A 1 102 ? 16.156 -2.662 -7.051 1 97.06 102 SER A O 1
ATOM 813 N N . TYR A 1 103 ? 15.086 -4.391 -8.016 1 95 103 TYR A N 1
ATOM 814 C CA . TYR A 1 103 ? 16.203 -5.328 -7.953 1 95 103 TYR A CA 1
ATOM 815 C C . TYR A 1 103 ? 17.391 -4.805 -8.734 1 95 103 TYR A C 1
ATOM 817 O O . TYR A 1 103 ? 17.25 -4.312 -9.852 1 95 103 TYR A O 1
ATOM 825 N N . GLY A 1 104 ? 18.547 -4.883 -8.227 1 95.25 104 GLY A N 1
ATOM 826 C CA . GLY A 1 104 ? 19.75 -4.414 -8.867 1 95.25 104 GLY A CA 1
ATOM 827 C C . GLY A 1 104 ? 20.062 -2.955 -8.586 1 95.25 104 GLY A C 1
ATOM 828 O O . GLY A 1 104 ? 21.156 -2.479 -8.859 1 95.25 104 GLY A O 1
ATOM 829 N N . PHE A 1 105 ? 19.109 -2.277 -8.047 1 97.62 105 PHE A N 1
ATOM 830 C CA . PHE A 1 105 ? 19.281 -0.869 -7.719 1 97.62 105 PHE A CA 1
ATOM 831 C C . PHE A 1 105 ? 19.172 -0.652 -6.211 1 97.62 105 PHE A C 1
ATOM 833 O O . PHE A 1 105 ? 20.109 -0.128 -5.594 1 97.62 105 PHE A O 1
ATOM 840 N N . ALA A 1 106 ? 18.062 -1.104 -5.605 1 98.19 106 ALA A N 1
ATOM 841 C CA . ALA A 1 106 ? 17.859 -0.906 -4.172 1 98.19 106 ALA A CA 1
ATOM 842 C C . ALA A 1 106 ? 18.375 -2.104 -3.379 1 98.19 106 ALA A C 1
ATOM 844 O O . ALA A 1 106 ? 18.766 -1.966 -2.217 1 98.19 106 ALA A O 1
ATOM 845 N N . TYR A 1 107 ? 18.297 -3.258 -3.988 1 97.25 107 TYR A N 1
ATOM 846 C CA . TYR A 1 107 ? 18.734 -4.504 -3.381 1 97.25 107 TYR A CA 1
ATOM 847 C C . TYR A 1 107 ? 19.141 -5.516 -4.445 1 97.25 107 TYR A C 1
ATOM 849 O O . TYR A 1 107 ? 18.844 -5.34 -5.629 1 97.25 107 TYR A O 1
ATOM 857 N N . GLN A 1 108 ? 19.844 -6.547 -4.023 1 95.56 108 GLN A N 1
ATOM 858 C CA . GLN A 1 108 ? 20.141 -7.684 -4.891 1 95.56 108 GLN A CA 1
ATOM 859 C C . GLN A 1 108 ? 20.484 -8.922 -4.074 1 95.56 108 GLN A C 1
ATOM 861 O O . GLN A 1 108 ? 20.844 -8.82 -2.902 1 95.56 108 GLN A O 1
ATOM 866 N N . TYR A 1 109 ? 20.297 -10.055 -4.723 1 91 109 TYR A N 1
ATOM 867 C CA . TYR A 1 109 ? 20.719 -11.289 -4.078 1 91 109 TYR A CA 1
ATOM 868 C C . TYR A 1 109 ? 22.219 -11.484 -4.215 1 91 109 TYR A C 1
ATOM 870 O O . TYR A 1 109 ? 22.812 -11.172 -5.254 1 91 109 TYR A O 1
ATOM 878 N N . ASN A 1 110 ? 22.766 -11.93 -3.16 1 91.94 110 ASN A N 1
ATOM 879 C CA . ASN A 1 110 ? 24.188 -12.203 -3.252 1 91.94 110 ASN A CA 1
ATOM 880 C C . ASN A 1 110 ? 24.469 -13.688 -3.434 1 91.94 110 ASN A C 1
ATOM 882 O O . ASN A 1 110 ? 23.547 -14.5 -3.49 1 91.94 110 AS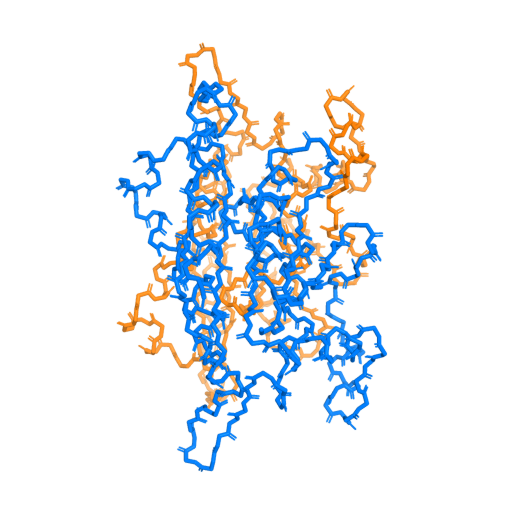N A O 1
ATOM 886 N N . SER A 1 111 ? 25.75 -14.031 -3.596 1 89.56 111 SER A N 1
ATOM 887 C CA . SER A 1 111 ? 26.172 -15.383 -3.953 1 89.56 111 SER A CA 1
ATOM 888 C C . SER A 1 111 ? 25.844 -16.375 -2.85 1 89.56 111 SER A C 1
ATOM 890 O O . SER A 1 111 ? 25.703 -17.578 -3.109 1 89.56 111 SER A O 1
ATOM 892 N N . GLU A 1 112 ? 25.641 -15.992 -1.678 1 88.88 112 GLU A N 1
ATOM 893 C CA . GLU A 1 112 ? 25.359 -16.859 -0.539 1 88.88 112 GLU A CA 1
ATOM 894 C C . GLU A 1 112 ? 23.859 -17 -0.309 1 88.88 112 GLU A C 1
ATOM 896 O O . GLU A 1 112 ? 23.422 -17.672 0.624 1 88.88 112 GLU A O 1
ATOM 901 N N . GLY A 1 113 ? 23.109 -16.375 -1.124 1 81.56 113 GLY A N 1
ATOM 902 C CA . GLY A 1 113 ? 21.656 -16.469 -1.01 1 81.56 113 GLY A CA 1
ATOM 903 C C . GLY A 1 113 ? 21.047 -15.383 -0.154 1 81.56 113 GLY A C 1
ATOM 904 O O . GLY A 1 113 ? 19.844 -15.367 0.077 1 81.56 113 GLY A O 1
ATOM 905 N N . GLY A 1 114 ? 21.922 -14.523 0.351 1 88.81 114 GLY A N 1
ATOM 906 C CA . GLY A 1 114 ? 21.438 -13.398 1.142 1 88.81 114 GLY A CA 1
ATOM 907 C C . GLY A 1 114 ? 21.172 -12.164 0.309 1 88.81 114 GLY A C 1
ATOM 908 O O . GLY A 1 114 ? 21.172 -12.219 -0.922 1 88.81 114 GLY A O 1
ATOM 909 N N . ILE A 1 115 ? 20.734 -11.102 0.977 1 93.5 115 ILE A N 1
ATOM 910 C CA . ILE A 1 115 ? 20.359 -9.859 0.308 1 93.5 115 ILE A CA 1
ATOM 911 C C . ILE A 1 115 ? 21.453 -8.812 0.508 1 93.5 115 ILE A C 1
ATOM 913 O O . ILE A 1 115 ? 21.891 -8.57 1.636 1 93.5 115 ILE A O 1
ATOM 917 N N . ASP A 1 116 ? 21.984 -8.32 -0.617 1 97 116 ASP A N 1
ATOM 918 C CA . ASP A 1 116 ? 22.781 -7.094 -0.552 1 97 116 ASP A CA 1
ATOM 919 C C . ASP A 1 116 ? 21.891 -5.863 -0.461 1 97 116 ASP A C 1
ATOM 921 O O . ASP A 1 116 ? 21.062 -5.621 -1.347 1 97 116 ASP A O 1
ATOM 925 N N . LYS A 1 117 ? 22.016 -5.117 0.544 1 98.19 117 LYS A N 1
ATOM 926 C CA . LYS A 1 117 ? 21.266 -3.889 0.771 1 98.19 117 LYS A CA 1
ATOM 927 C C . LYS A 1 117 ? 21.969 -2.688 0.146 1 98.19 117 LYS A C 1
ATOM 929 O O . LYS A 1 117 ? 22.922 -2.146 0.724 1 98.19 117 LYS A O 1
ATOM 934 N N . LEU A 1 118 ? 21.469 -2.209 -0.906 1 98.5 118 LEU A N 1
ATOM 935 C CA . LEU A 1 118 ? 22.266 -1.329 -1.755 1 98.5 118 LEU A CA 1
ATOM 936 C C . LEU A 1 118 ? 22.109 0.126 -1.33 1 98.5 118 LEU A C 1
ATOM 938 O O . LEU A 1 118 ? 22.812 1.003 -1.823 1 98.5 118 LEU A O 1
ATOM 942 N N . PHE A 1 119 ? 21.234 0.416 -0.357 1 98.75 119 PHE A N 1
ATOM 943 C CA . PHE A 1 119 ? 21.078 1.766 0.176 1 98.75 119 PHE A CA 1
ATOM 944 C C . PHE A 1 119 ? 21.75 1.887 1.537 1 98.75 119 PHE A C 1
ATOM 946 O O . PHE A 1 119 ? 21.516 2.852 2.268 1 98.75 119 PHE A O 1
ATOM 953 N N . ALA A 1 120 ? 22.547 0.844 1.885 1 98.25 120 ALA A N 1
ATOM 954 C CA . ALA A 1 120 ? 23.281 0.918 3.139 1 98.25 120 ALA A CA 1
ATOM 955 C C . ALA A 1 120 ? 24.062 2.227 3.234 1 98.25 120 ALA A C 1
ATOM 957 O O . ALA A 1 120 ? 24.656 2.678 2.252 1 98.25 120 ALA A O 1
ATOM 958 N N . GLY A 1 121 ? 24.016 2.811 4.465 1 98.31 121 GLY A N 1
ATOM 959 C CA . GLY A 1 121 ? 24.688 4.082 4.684 1 98.31 121 GLY A CA 1
ATOM 960 C C . GLY A 1 121 ? 23.734 5.27 4.629 1 98.31 121 GLY A C 1
ATOM 961 O O . GLY A 1 121 ? 24.062 6.348 5.129 1 98.31 121 GLY A O 1
ATOM 962 N N . LYS A 1 122 ? 22.625 5.113 3.947 1 98.75 122 LYS A N 1
ATOM 963 C CA . LYS A 1 122 ? 21.641 6.184 3.904 1 98.75 122 LYS A CA 1
ATOM 964 C C . LYS A 1 122 ? 20.781 6.188 5.164 1 98.75 122 LYS A C 1
ATOM 966 O O . LYS A 1 122 ? 20.594 5.148 5.801 1 98.75 122 LYS A O 1
ATOM 971 N N . ARG A 1 123 ? 20.234 7.348 5.469 1 98.69 123 ARG A N 1
ATOM 972 C CA . ARG A 1 123 ? 19.281 7.5 6.559 1 98.69 123 ARG A CA 1
ATOM 973 C C . ARG A 1 123 ? 17.891 7.793 6.023 1 98.69 123 ARG A C 1
ATOM 975 O O . ARG A 1 123 ? 17.734 8.406 4.961 1 98.69 123 ARG A O 1
ATOM 982 N N . GLY A 1 124 ? 16.922 7.32 6.773 1 98.69 124 GLY A N 1
ATOM 983 C CA . GLY A 1 124 ? 15.531 7.512 6.387 1 98.69 124 GLY A CA 1
ATOM 984 C C . GLY A 1 124 ? 14.703 8.219 7.449 1 98.69 124 GLY A C 1
ATOM 985 O O . GLY A 1 124 ? 14.938 8.039 8.648 1 98.69 124 GLY A O 1
ATOM 986 N N . VAL A 1 125 ? 13.812 9.016 7.043 1 98.88 125 VAL A N 1
ATOM 987 C CA . VAL A 1 125 ? 12.789 9.617 7.902 1 98.88 125 VAL A CA 1
ATOM 988 C C . VAL A 1 125 ? 11.406 9.383 7.301 1 98.88 125 VAL A C 1
ATOM 990 O O . VAL A 1 125 ? 11.219 9.531 6.094 1 98.88 125 VAL A O 1
ATOM 993 N N . ILE A 1 126 ? 10.5 8.953 8.109 1 98.94 126 ILE A N 1
ATOM 994 C CA . ILE A 1 126 ? 9.117 8.781 7.688 1 98.94 126 ILE A CA 1
ATOM 995 C C . ILE A 1 126 ? 8.203 9.633 8.562 1 98.94 126 ILE A C 1
ATOM 997 O O . ILE A 1 126 ? 8.289 9.586 9.789 1 98.94 126 ILE A O 1
ATOM 1001 N N . VAL A 1 127 ? 7.383 10.484 7.945 1 98.94 127 VAL A N 1
ATOM 1002 C CA . VAL A 1 127 ? 6.406 11.297 8.656 1 98.94 127 VAL A CA 1
ATOM 1003 C C . VAL A 1 127 ? 5.004 11.016 8.117 1 98.94 127 VAL A C 1
ATOM 1005 O O . VAL A 1 127 ? 4.738 11.227 6.93 1 98.94 127 VAL A O 1
ATOM 1008 N N . ASN A 1 128 ? 4.156 10.594 9.008 1 98.62 128 ASN A N 1
ATOM 1009 C CA . ASN A 1 128 ? 2.797 10.227 8.633 1 98.62 128 ASN A CA 1
ATOM 1010 C C . ASN A 1 128 ? 1.762 11.023 9.422 1 98.62 128 ASN A C 1
ATOM 1012 O O . ASN A 1 128 ? 2.008 11.398 10.57 1 98.62 128 ASN A O 1
ATOM 1016 N N . THR A 1 129 ? 0.653 11.242 8.781 1 98.69 129 THR A N 1
ATOM 1017 C CA . THR A 1 129 ? -0.552 11.711 9.453 1 98.69 129 THR A CA 1
ATOM 1018 C C . THR A 1 129 ? -1.713 10.75 9.219 1 98.69 129 THR A C 1
ATOM 1020 O O . THR A 1 129 ? -1.734 10.031 8.219 1 98.69 129 THR A O 1
ATOM 1023 N N . TYR A 1 130 ? -2.629 10.672 10.133 1 97.81 130 TYR A N 1
ATOM 1024 C CA . TYR A 1 130 ? -3.832 9.875 9.938 1 97.81 130 TYR A CA 1
ATOM 1025 C C . TYR A 1 130 ? -4.973 10.375 10.812 1 97.81 130 TYR A C 1
ATOM 1027 O O . TYR A 1 130 ? -4.754 11.172 11.734 1 97.81 130 TYR A O 1
ATOM 1035 N N . GLY A 1 131 ? -6.16 10.023 10.531 1 95 131 GLY A N 1
ATOM 1036 C CA . GLY A 1 131 ? -7.344 10.578 11.172 1 95 131 GLY A CA 1
ATOM 1037 C C . GLY A 1 131 ? -7.684 9.906 12.484 1 95 131 GLY A C 1
ATOM 1038 O O . GLY A 1 131 ? -8.195 10.547 13.406 1 95 131 GLY A O 1
ATOM 1039 N N . THR A 1 132 ? -7.488 8.617 12.648 1 94.69 132 THR A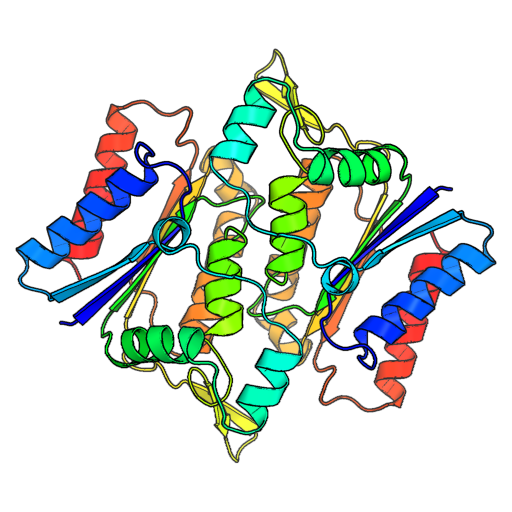 N 1
ATOM 1040 C CA . THR A 1 132 ? -7.77 7.863 13.859 1 94.69 132 THR A CA 1
ATOM 1041 C C . THR A 1 132 ? -6.957 8.406 15.039 1 94.69 132 THR A C 1
ATOM 1043 O O . THR A 1 132 ? -5.773 8.703 14.891 1 94.69 132 THR A O 1
ATOM 1046 N N . PRO A 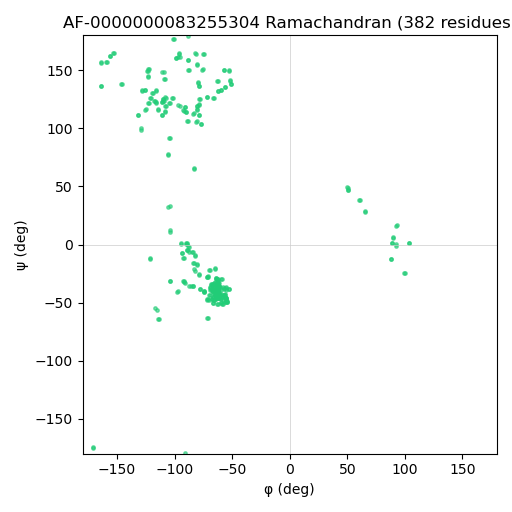1 133 ? -7.613 8.602 16.156 1 94.75 133 PRO A N 1
ATOM 1047 C CA . PRO A 1 133 ? -6.84 9.039 17.328 1 94.75 133 PRO A CA 1
ATOM 1048 C C . PRO A 1 133 ? -5.633 8.141 17.609 1 94.75 133 PRO A C 1
ATOM 1050 O O . PRO A 1 133 ? -5.727 6.914 17.469 1 94.75 133 PRO A O 1
ATOM 1053 N N . GLU A 1 134 ? -4.574 8.75 17.984 1 96.06 134 GLU A N 1
ATOM 1054 C CA . GLU A 1 134 ? -3.307 8.055 18.188 1 96.06 134 GLU A CA 1
ATOM 1055 C C . GLU A 1 134 ? -3.461 6.902 19.172 1 96.06 134 GLU A C 1
ATOM 1057 O O . GLU A 1 134 ? -2.902 5.82 18.969 1 96.06 134 GLU A O 1
ATOM 1062 N N . GLU A 1 135 ? -4.23 7.117 20.172 1 96.31 135 GLU A N 1
ATOM 1063 C CA . GLU A 1 135 ? -4.395 6.137 21.234 1 96.31 135 GLU A CA 1
ATOM 1064 C C . GLU A 1 135 ? -5.004 4.84 20.719 1 96.31 135 GLU A C 1
ATOM 1066 O O . GLU A 1 135 ? -4.684 3.754 21.203 1 96.31 135 GLU A O 1
ATOM 1071 N N . VAL A 1 136 ? -5.848 4.957 19.75 1 95.19 136 VAL A N 1
ATOM 1072 C CA . VAL A 1 136 ? -6.496 3.785 19.172 1 95.19 136 VAL A CA 1
ATOM 1073 C C . VAL A 1 136 ? -5.465 2.934 18.438 1 95.19 136 VAL A C 1
ATOM 1075 O O . VAL A 1 136 ? -5.367 1.727 18.672 1 95.19 136 VAL A O 1
ATOM 1078 N N . TYR A 1 137 ? -4.59 3.529 17.594 1 97.38 137 TYR A N 1
ATOM 1079 C CA . TYR A 1 137 ? -3.566 2.787 16.859 1 97.38 137 TYR A CA 1
ATOM 1080 C C . TYR A 1 137 ? -2.525 2.215 17.812 1 97.38 137 TYR A C 1
ATOM 1082 O O . TYR A 1 137 ? -2.027 1.106 17.609 1 97.38 137 TYR A O 1
ATOM 1090 N N . GLU A 1 138 ? -2.258 2.922 18.844 1 97.75 138 GLU A N 1
ATOM 1091 C CA . GLU A 1 138 ? -1.318 2.395 19.828 1 97.75 138 GLU A CA 1
ATOM 1092 C C . GLU A 1 138 ? -1.891 1.168 20.531 1 97.75 138 GLU A C 1
ATOM 1094 O O . GLU A 1 138 ? -1.216 0.144 20.656 1 97.75 138 GLU A O 1
ATOM 1099 N N . SER A 1 139 ? -3.117 1.249 20.922 1 97.88 139 SER A N 1
ATOM 1100 C CA . SER A 1 139 ? -3.723 0.198 21.734 1 97.88 139 SER A CA 1
ATOM 1101 C C . SER A 1 139 ? -3.967 -1.063 20.922 1 97.88 139 SER A C 1
ATOM 1103 O O . SER A 1 139 ? -3.928 -2.174 21.453 1 97.88 139 SER A O 1
ATOM 1105 N N . THR A 1 140 ? -4.16 -0.925 19.641 1 97.12 140 THR A N 1
ATOM 1106 C CA . THR A 1 140 ? -4.484 -2.072 18.797 1 97.12 140 THR A CA 1
ATOM 1107 C C . THR A 1 140 ? -3.217 -2.682 18.203 1 97.12 140 THR A C 1
ATOM 1109 O O . THR A 1 140 ? -3.266 -3.748 17.578 1 97.12 140 THR A O 1
ATOM 1112 N N . GLY A 1 141 ? -2.08 -1.955 18.344 1 98.06 141 GLY A N 1
ATOM 1113 C CA . GLY A 1 141 ? -0.838 -2.432 17.75 1 98.06 141 GLY A CA 1
ATOM 1114 C C . GLY A 1 141 ? -0.639 -1.967 16.328 1 98.06 141 GLY A C 1
ATOM 1115 O O . GLY A 1 141 ? 0.355 -2.316 15.688 1 98.06 141 GLY A O 1
ATOM 1116 N N . MET A 1 142 ? -1.568 -1.197 15.82 1 98.38 142 MET A N 1
ATOM 1117 C CA . MET A 1 142 ? -1.493 -0.719 14.445 1 98.38 142 MET A CA 1
ATOM 1118 C C . MET A 1 142 ? -0.274 0.175 14.242 1 98.38 142 MET A C 1
ATOM 1120 O O . MET A 1 142 ? 0.36 0.141 13.188 1 98.38 142 MET A O 1
ATOM 1124 N N . THR A 1 143 ? 0.066 0.953 15.266 1 98.44 143 THR A N 1
ATOM 1125 C CA . THR A 1 143 ? 1.257 1.792 15.195 1 98.44 143 THR A CA 1
ATOM 1126 C C . THR A 1 143 ? 2.49 0.954 14.867 1 98.44 143 THR A C 1
ATOM 1128 O O . THR A 1 143 ? 3.268 1.302 13.977 1 98.44 143 THR A O 1
ATOM 1131 N N . ASP A 1 144 ? 2.641 -0.137 15.523 1 98.38 144 ASP A N 1
ATOM 1132 C CA . ASP A 1 144 ? 3.785 -1.019 15.312 1 98.38 144 ASP A CA 1
ATOM 1133 C C . ASP A 1 144 ? 3.742 -1.652 13.93 1 98.38 144 ASP A C 1
ATOM 1135 O O . ASP A 1 144 ? 4.777 -1.803 13.273 1 98.38 144 ASP A O 1
ATOM 1139 N N . SER A 1 145 ? 2.551 -2.049 13.477 1 98.62 145 SER A N 1
ATOM 1140 C CA . SER A 1 145 ? 2.402 -2.641 12.156 1 98.62 145 SER A CA 1
ATOM 1141 C C . SER A 1 145 ? 2.777 -1.645 11.062 1 98.62 145 SER A C 1
ATOM 1143 O O . SER A 1 145 ? 3.436 -2.006 10.086 1 98.62 145 SER A O 1
ATOM 1145 N N . LEU A 1 146 ? 2.357 -0.397 11.273 1 98.44 146 LEU A N 1
ATOM 1146 C CA . LEU A 1 146 ? 2.682 0.652 10.312 1 98.44 146 LEU A CA 1
ATOM 1147 C C . LEU A 1 146 ? 4.188 0.899 10.266 1 98.44 146 LEU A C 1
ATOM 1149 O O . LEU A 1 146 ? 4.77 1.001 9.18 1 98.44 146 LEU A O 1
ATOM 1153 N N . LYS A 1 147 ? 4.824 0.956 11.398 1 98.44 147 LYS A N 1
ATOM 1154 C CA . LYS A 1 147 ? 6.27 1.154 11.469 1 98.44 147 LYS A CA 1
ATOM 1155 C C . LYS A 1 147 ? 7.016 -0.018 10.836 1 98.44 147 LYS A C 1
ATOM 1157 O O . LYS A 1 147 ? 8.008 0.178 10.133 1 98.44 147 LYS A O 1
ATOM 1162 N N . GLN A 1 148 ? 6.535 -1.165 11.055 1 98.56 148 GLN A N 1
ATOM 1163 C CA . GLN A 1 148 ? 7.223 -2.34 10.531 1 98.56 148 GLN A CA 1
ATOM 1164 C C . GLN A 1 148 ? 7.09 -2.42 9.008 1 98.56 148 GLN A C 1
ATOM 1166 O O . GLN A 1 148 ? 8.078 -2.639 8.305 1 98.56 148 GLN A O 1
ATOM 1171 N N . THR A 1 149 ? 5.902 -2.246 8.438 1 98.44 149 THR A N 1
ATOM 1172 C CA . THR A 1 149 ? 5.656 -2.453 7.012 1 98.44 149 THR A CA 1
ATOM 1173 C C . THR A 1 149 ? 6.375 -1.393 6.18 1 98.44 149 THR A C 1
ATOM 1175 O O . THR A 1 149 ? 6.887 -1.687 5.098 1 98.44 149 THR A O 1
ATOM 1178 N N . SER A 1 150 ? 6.48 -0.148 6.703 1 97.94 150 SER A N 1
ATOM 1179 C CA . SER A 1 150 ? 7.133 0.892 5.914 1 97.94 150 SER A CA 1
ATOM 1180 C C . SER A 1 150 ? 8.586 1.073 6.34 1 97.94 150 SER A C 1
ATOM 1182 O O . SER A 1 150 ? 9.477 1.213 5.492 1 97.94 150 SER A O 1
ATOM 1184 N N . GLY A 1 151 ? 8.859 1.032 7.645 1 98 151 GLY A N 1
ATOM 1185 C CA . GLY A 1 151 ? 10.219 1.225 8.141 1 98 151 GLY A CA 1
ATOM 1186 C C . GLY A 1 151 ? 11.133 0.055 7.836 1 98 151 GLY A C 1
ATOM 1187 O O . GLY A 1 151 ? 12.055 0.176 7.027 1 98 151 GLY A O 1
ATOM 1188 N N . SER A 1 152 ? 10.812 -1.086 8.383 1 96.62 152 SER A N 1
ATOM 1189 C CA . SER A 1 152 ? 11.625 -2.279 8.156 1 96.62 152 SER A CA 1
ATOM 1190 C C . SER A 1 152 ? 11.352 -2.883 6.785 1 96.62 152 SER A C 1
ATOM 1192 O O . SER A 1 152 ? 12.273 -3.307 6.09 1 96.62 152 SER A O 1
ATOM 1194 N N . GLY A 1 153 ? 10.141 -2.859 6.395 1 97.88 153 GLY A N 1
ATOM 1195 C CA . GLY A 1 153 ? 9.711 -3.555 5.188 1 97.88 153 GLY A CA 1
ATOM 1196 C C . GLY A 1 153 ? 10.211 -2.898 3.914 1 97.88 153 GLY A C 1
ATOM 1197 O O . GLY A 1 153 ? 10.367 -3.564 2.889 1 97.88 153 GLY A O 1
ATOM 1198 N N . ILE A 1 154 ? 10.43 -1.576 3.982 1 98.62 154 ILE A N 1
ATOM 1199 C CA . ILE A 1 154 ? 10.891 -0.859 2.797 1 98.62 154 ILE A CA 1
ATOM 1200 C C . ILE A 1 154 ? 12.305 -0.332 3.031 1 98.62 154 ILE A C 1
ATOM 1202 O O . ILE A 1 154 ? 13.266 -0.842 2.455 1 98.62 154 ILE A O 1
ATOM 1206 N N . PHE A 1 155 ? 12.492 0.585 3.994 1 98.81 155 PHE A N 1
ATOM 1207 C CA . PHE A 1 155 ? 13.781 1.216 4.242 1 98.81 155 PHE A CA 1
ATOM 1208 C C . PHE A 1 155 ? 14.789 0.198 4.758 1 98.81 155 PHE A C 1
ATOM 1210 O O . PHE A 1 155 ? 15.867 0.039 4.184 1 98.81 155 PHE A O 1
ATOM 1217 N N . GLY A 1 156 ? 14.383 -0.537 5.758 1 98.12 156 GLY A N 1
ATOM 1218 C CA . GLY A 1 156 ? 15.289 -1.513 6.344 1 98.12 156 GLY A CA 1
ATOM 1219 C C . GLY A 1 156 ? 15.703 -2.598 5.371 1 98.12 156 GLY A C 1
ATOM 1220 O O . GLY A 1 156 ? 16.844 -3.066 5.41 1 98.12 156 GLY A O 1
ATOM 1221 N N . PHE A 1 157 ? 14.789 -2.967 4.52 1 97.75 157 PHE A N 1
ATOM 1222 C CA . PHE A 1 157 ? 15.062 -4.023 3.553 1 97.75 157 PHE A CA 1
ATOM 1223 C C . PHE A 1 157 ? 16.188 -3.615 2.604 1 97.75 157 PHE A C 1
ATOM 1225 O O . PHE A 1 157 ? 16.984 -4.453 2.188 1 97.75 157 PHE A O 1
ATOM 1232 N N . CYS A 1 158 ? 16.25 -2.326 2.301 1 98.31 158 CYS A N 1
ATOM 1233 C CA . CYS A 1 158 ? 17.25 -1.825 1.358 1 98.31 158 CYS A CA 1
ATOM 1234 C C . CYS A 1 158 ? 18.5 -1.35 2.088 1 98.31 158 CYS A C 1
ATOM 1236 O O . CYS A 1 158 ? 19.469 -0.931 1.456 1 98.31 158 CYS A O 1
ATOM 1238 N N . GLY A 1 159 ? 18.5 -1.3 3.4 1 98.5 159 GLY A N 1
ATOM 1239 C CA . GLY A 1 159 ? 19.656 -0.913 4.176 1 98.5 159 GLY A CA 1
ATOM 1240 C C . GLY A 1 159 ? 19.578 0.497 4.73 1 98.5 159 GLY A C 1
ATOM 1241 O O . GLY A 1 159 ? 20.484 0.961 5.418 1 98.5 159 GLY A O 1
ATOM 1242 N N . VAL A 1 160 ? 18.484 1.188 4.465 1 98.81 160 VAL A N 1
ATOM 1243 C CA . VAL A 1 160 ? 18.297 2.537 4.988 1 98.81 160 VAL A CA 1
ATOM 1244 C C . VAL A 1 160 ? 18.031 2.475 6.492 1 98.81 160 VAL A C 1
ATOM 1246 O O . VAL A 1 160 ? 17.172 1.732 6.949 1 98.81 160 VAL A O 1
ATOM 1249 N N . GLU A 1 161 ? 18.75 3.168 7.234 1 98.44 161 GLU A N 1
ATOM 1250 C CA . GLU A 1 161 ? 18.516 3.287 8.672 1 98.44 161 GLU A CA 1
ATOM 1251 C C . GLU A 1 161 ? 17.422 4.301 8.969 1 98.44 161 GLU A C 1
ATOM 1253 O O . GLU A 1 161 ? 17.562 5.488 8.672 1 98.44 161 GLU A O 1
ATOM 1258 N N . VAL A 1 162 ? 16.391 3.852 9.57 1 98.5 162 VAL A N 1
ATOM 1259 C CA . VAL A 1 162 ? 15.305 4.77 9.906 1 98.5 162 VAL A CA 1
ATOM 1260 C C . VAL A 1 162 ? 15.695 5.602 11.125 1 98.5 162 VAL A C 1
ATOM 1262 O O . VAL A 1 162 ? 15.641 5.117 12.258 1 98.5 162 VAL A O 1
ATOM 1265 N N . ALA A 1 163 ? 16.031 6.789 10.859 1 98.25 163 ALA A N 1
ATOM 1266 C CA . ALA A 1 163 ? 16.438 7.703 11.93 1 98.25 163 ALA A CA 1
ATOM 1267 C C . ALA A 1 163 ? 15.234 8.164 12.742 1 98.25 163 ALA A C 1
ATOM 1269 O O . ALA A 1 163 ? 15.32 8.312 13.961 1 98.25 163 ALA A O 1
ATOM 1270 N N . GLU A 1 164 ? 14.172 8.43 12.062 1 98.19 164 GLU A N 1
ATOM 1271 C CA . GLU A 1 164 ? 12.938 8.891 12.688 1 98.19 164 GLU A CA 1
ATOM 1272 C C . GLU A 1 164 ? 11.711 8.359 11.945 1 98.19 164 GLU A C 1
ATOM 1274 O O . GLU A 1 164 ? 11.703 8.297 10.711 1 98.19 164 GLU A O 1
ATOM 1279 N N . HIS A 1 165 ? 10.75 7.945 12.664 1 98.56 165 HIS A N 1
ATOM 1280 C CA . HIS A 1 165 ? 9.406 7.641 12.172 1 98.56 165 HIS A CA 1
ATOM 1281 C C . HIS A 1 165 ? 8.344 8.344 13 1 98.56 165 HIS A C 1
ATOM 1283 O O . HIS A 1 165 ? 7.934 7.844 14.055 1 98.56 165 HIS A O 1
ATOM 1289 N N . LEU A 1 166 ? 7.852 9.453 12.523 1 98.75 166 LEU A N 1
ATOM 1290 C CA . LEU A 1 166 ? 6.867 10.266 13.219 1 98.75 166 LEU A CA 1
ATOM 1291 C C . LEU A 1 166 ? 5.453 9.938 12.758 1 98.75 166 LEU A C 1
ATOM 1293 O O . LEU A 1 166 ? 5.156 10 11.562 1 98.75 166 LEU A O 1
ATOM 1297 N N . LEU A 1 167 ? 4.652 9.508 13.648 1 98.62 167 LEU A N 1
ATOM 1298 C CA . LEU A 1 167 ? 3.246 9.211 13.398 1 98.62 167 LEU A CA 1
ATOM 1299 C C . LEU A 1 167 ? 2.342 10.164 14.172 1 98.62 167 LEU A C 1
ATOM 1301 O O . LEU A 1 167 ? 2.34 10.164 15.406 1 98.62 167 LEU A O 1
ATOM 1305 N N . PHE A 1 168 ? 1.597 10.953 13.445 1 98.69 168 PHE A N 1
ATOM 1306 C CA . PHE A 1 168 ? 0.685 11.922 14.047 1 98.69 168 PHE A CA 1
ATOM 1307 C C . PHE A 1 168 ? -0.766 11.523 13.805 1 98.69 168 PHE A C 1
ATOM 1309 O O . PHE A 1 168 ? -1.261 11.609 12.68 1 98.69 168 PHE A O 1
ATOM 1316 N N . GLY A 1 169 ? -1.426 11.148 14.898 1 98 169 GLY A N 1
ATOM 1317 C CA . GLY A 1 169 ? -2.807 10.703 14.812 1 98 169 GLY A CA 1
ATOM 1318 C C . GLY A 1 169 ? -3.811 11.781 15.164 1 98 169 GLY A C 1
ATOM 1319 O O . GLY A 1 169 ? -3.457 12.781 15.789 1 98 169 GLY A O 1
ATOM 1320 N N . GLY A 1 170 ? -5.113 11.602 14.719 1 96.56 170 GLY A N 1
ATOM 1321 C CA . GLY A 1 170 ? -6.211 12.5 15.055 1 96.56 170 GLY A CA 1
ATOM 1322 C C . GLY A 1 170 ? -6.039 13.891 14.484 1 96.56 170 GLY A C 1
ATOM 1323 O O . GLY A 1 170 ? -6.512 14.867 15.07 1 96.56 170 GLY A O 1
ATOM 1324 N N . VAL A 1 171 ? -5.328 14.031 13.336 1 95.75 171 VAL A N 1
ATOM 1325 C CA . VAL A 1 171 ? -4.871 15.328 12.852 1 95.75 171 VAL A CA 1
ATOM 1326 C C . VAL A 1 171 ? -6.074 16.203 12.523 1 95.75 171 VAL A C 1
ATOM 1328 O O . VAL A 1 171 ? -6.016 17.438 12.664 1 95.75 171 VAL A O 1
ATOM 1331 N N . SER A 1 172 ? -7.199 15.57 12.133 1 90.75 172 SER A N 1
ATOM 1332 C CA . SER A 1 172 ? -8.383 16.344 11.766 1 90.75 172 SER A CA 1
ATOM 1333 C C . SER A 1 172 ? -9.172 16.766 13 1 90.75 172 SER A C 1
ATOM 1335 O O . SER A 1 172 ? -10.047 17.625 12.914 1 90.75 172 SER A O 1
ATOM 1337 N N . SER A 1 173 ? -8.875 16.281 14.141 1 91.75 173 SER A N 1
ATOM 1338 C CA . SER A 1 173 ? -9.727 16.516 15.297 1 91.75 173 SER A CA 1
ATOM 1339 C C . SER A 1 173 ? -8.961 17.219 16.422 1 91.75 173 SER A C 1
ATOM 1341 O O . SER A 1 173 ? -9.57 17.734 17.359 1 91.75 173 SER A O 1
ATOM 1343 N N . VAL A 1 174 ? -7.691 17.297 16.344 1 94.88 174 VAL A N 1
ATOM 1344 C CA . VAL A 1 174 ? -6.891 17.906 17.391 1 94.88 174 VAL A CA 1
ATOM 1345 C C . VAL A 1 174 ? -6.895 19.422 17.234 1 94.88 174 VAL A C 1
ATOM 1347 O O . VAL A 1 174 ? -7.254 19.953 16.172 1 94.88 174 VAL A O 1
ATOM 1350 N N . SER A 1 175 ? -6.488 20.109 18.281 1 96.5 175 SER A N 1
ATOM 1351 C CA . SER A 1 175 ? -6.457 21.562 18.266 1 96.5 175 SER A CA 1
ATOM 1352 C C . SER A 1 175 ? -5.289 22.094 17.438 1 96.5 175 SER A C 1
ATOM 1354 O O . SER A 1 175 ? -4.352 21.344 17.141 1 96.5 175 SER A O 1
ATOM 1356 N N . ASP A 1 176 ? -5.348 23.344 17.094 1 96.88 176 ASP A N 1
ATOM 1357 C CA . ASP A 1 176 ? -4.254 24 16.375 1 96.88 176 ASP A CA 1
ATOM 1358 C C . ASP A 1 176 ? -2.969 23.984 17.188 1 96.88 176 ASP A C 1
ATOM 1360 O O . ASP A 1 176 ? -1.874 23.859 16.641 1 96.88 176 ASP A O 1
ATOM 1364 N N . ASP A 1 177 ? -3.143 24.125 18.453 1 97.94 177 ASP A N 1
ATOM 1365 C CA . ASP A 1 177 ? -1.967 24.094 19.328 1 97.94 177 ASP A CA 1
ATOM 1366 C C . ASP A 1 177 ? -1.263 22.734 19.25 1 97.94 177 ASP A C 1
ATOM 1368 O O . ASP A 1 177 ? -0.031 22.672 19.234 1 97.94 177 ASP A O 1
ATOM 1372 N N . VAL A 1 178 ? -2.029 21.75 19.203 1 97.75 178 VAL A N 1
ATOM 1373 C CA . VAL A 1 178 ? -1.462 20.422 19.094 1 97.75 178 VAL A CA 1
ATOM 1374 C C . VAL A 1 178 ? -0.774 20.25 17.734 1 97.75 178 VAL A C 1
ATOM 1376 O O . VAL A 1 178 ? 0.321 19.688 17.641 1 97.75 178 VAL A O 1
ATOM 1379 N N . ARG A 1 179 ? -1.312 20.734 16.656 1 98 179 ARG A N 1
ATOM 1380 C CA . ARG A 1 179 ? -0.709 20.672 15.336 1 98 179 ARG A CA 1
ATOM 1381 C C . ARG A 1 179 ? 0.601 21.453 15.289 1 98 179 ARG A C 1
ATOM 1383 O O . ARG A 1 179 ? 1.557 21.031 14.633 1 98 179 ARG A O 1
ATOM 1390 N N . LYS A 1 180 ? 0.615 22.578 15.984 1 98.19 180 LYS A N 1
ATOM 1391 C CA . LYS A 1 180 ? 1.854 23.344 16.062 1 98.19 180 LYS A CA 1
ATOM 1392 C C . LYS A 1 180 ? 2.949 22.547 16.766 1 98.19 180 LYS A C 1
ATOM 1394 O O . LYS A 1 180 ? 4.117 22.609 16.391 1 98.19 180 LYS A O 1
ATOM 1399 N N . GLU A 1 181 ? 2.533 21.875 17.766 1 98.44 181 GLU A N 1
ATOM 1400 C CA . GLU A 1 181 ? 3.494 21.031 18.453 1 98.44 181 GLU A CA 1
ATOM 1401 C C . GLU A 1 181 ? 4 19.906 17.531 1 98.44 181 GLU A C 1
ATOM 1403 O O . GLU A 1 181 ? 5.176 19.547 17.594 1 98.44 181 GLU A O 1
ATOM 1408 N N . MET A 1 182 ? 3.105 19.344 16.766 1 98.69 182 MET A N 1
ATOM 1409 C CA . MET A 1 182 ? 3.514 18.344 15.781 1 98.69 182 MET A CA 1
ATOM 1410 C C . MET A 1 182 ? 4.555 18.922 14.82 1 98.69 182 MET A C 1
ATOM 1412 O O . MET A 1 182 ? 5.57 18.266 14.547 1 98.69 182 MET A O 1
ATOM 1416 N N . LEU A 1 183 ? 4.352 20.109 14.375 1 98.81 183 LEU A N 1
ATOM 1417 C CA . LEU A 1 183 ? 5.289 20.75 13.453 1 98.81 183 LEU A CA 1
ATOM 1418 C C . LEU A 1 183 ? 6.629 21 14.141 1 98.81 183 LEU A C 1
ATOM 1420 O O . LEU A 1 183 ? 7.684 20.891 13.508 1 98.81 183 LEU A O 1
ATOM 1424 N N . ALA A 1 184 ? 6.582 21.344 15.391 1 98.75 184 ALA A N 1
ATOM 1425 C CA . ALA A 1 184 ? 7.816 21.531 16.141 1 98.75 184 ALA A CA 1
ATOM 1426 C C . ALA A 1 184 ? 8.609 20.234 16.25 1 98.75 184 ALA A C 1
ATOM 1428 O O . ALA A 1 184 ? 9.844 20.25 16.172 1 98.75 184 ALA A O 1
ATOM 1429 N N . ARG A 1 185 ? 7.93 19.141 16.406 1 98.75 185 ARG A N 1
ATOM 1430 C CA . ARG A 1 185 ? 8.586 17.844 16.438 1 98.75 185 ARG A CA 1
ATOM 1431 C C . ARG A 1 185 ? 9.242 17.516 15.102 1 98.75 185 ARG A C 1
ATOM 1433 O O . ARG A 1 185 ? 10.336 16.969 15.062 1 98.75 185 ARG A O 1
ATOM 1440 N N . VAL A 1 186 ? 8.562 17.828 14.031 1 98.88 186 VAL A N 1
ATOM 1441 C CA . VAL A 1 186 ? 9.125 17.656 12.695 1 98.88 186 VAL A CA 1
ATOM 1442 C C . VAL A 1 186 ? 10.391 18.484 12.555 1 98.88 186 VAL A C 1
ATOM 1444 O O . VAL A 1 186 ? 11.43 17.984 12.125 1 98.88 186 VAL A O 1
ATOM 1447 N N . ASP A 1 187 ? 10.25 19.734 12.93 1 98.88 187 ASP A N 1
ATOM 1448 C CA . ASP A 1 187 ? 11.383 20.656 12.852 1 98.88 187 ASP A CA 1
ATOM 1449 C C . ASP A 1 187 ? 12.594 20.094 13.609 1 98.88 187 ASP A C 1
ATOM 1451 O O . ASP A 1 187 ? 13.695 20.031 13.062 1 98.88 187 ASP A O 1
ATOM 1455 N N . ARG A 1 188 ? 12.414 19.672 14.797 1 98.69 188 ARG A N 1
ATOM 1456 C CA . ARG A 1 188 ? 13.492 19.141 15.625 1 98.69 188 ARG A CA 1
ATOM 1457 C C . ARG A 1 188 ? 14.094 17.875 15 1 98.69 188 ARG A C 1
ATOM 1459 O O . ARG A 1 188 ? 15.312 17.719 14.984 1 98.69 188 ARG A O 1
ATOM 1466 N N . ALA A 1 189 ? 13.242 16.984 14.516 1 98.75 189 ALA A N 1
ATOM 1467 C CA . ALA A 1 189 ? 13.695 15.734 13.914 1 98.75 189 ALA A CA 1
ATOM 1468 C C . ALA A 1 189 ? 14.609 15.992 12.719 1 98.75 189 ALA A C 1
ATOM 1470 O O . ALA A 1 189 ? 15.648 15.344 12.57 1 98.75 189 ALA A O 1
ATOM 1471 N N . PHE A 1 190 ? 14.242 16.906 11.906 1 98.81 190 PHE A N 1
ATOM 1472 C CA . PHE A 1 190 ? 15.008 17.141 10.68 1 98.81 190 PHE A CA 1
ATOM 1473 C C . PHE A 1 190 ? 16.266 17.938 10.977 1 98.81 190 PHE A C 1
ATOM 1475 O O . PHE A 1 190 ? 17.281 17.797 10.289 1 98.81 190 PHE A O 1
ATOM 1482 N N . HIS A 1 191 ? 16.328 18.781 12.078 1 98.5 191 HIS A N 1
ATOM 1483 C CA . HIS A 1 191 ? 17.547 19.438 12.516 1 98.5 191 HIS A CA 1
ATOM 1484 C C . HIS A 1 191 ? 18.547 18.453 13.078 1 98.5 191 HIS A C 1
ATOM 1486 O O . HIS A 1 191 ? 19.75 18.719 13.086 1 98.5 191 HIS A O 1
ATOM 1492 N N . SER A 1 192 ? 18.047 17.391 13.469 1 97.19 192 SER A N 1
ATOM 1493 C CA . SER A 1 192 ? 18.906 16.422 14.141 1 97.19 192 SER A CA 1
ATOM 1494 C C . SER A 1 192 ? 19.578 15.492 13.133 1 97.19 192 SER A C 1
ATOM 1496 O O . SER A 1 192 ? 20.406 14.656 13.508 1 97.19 192 SER A O 1
ATOM 1498 N N . LEU A 1 193 ? 19.281 15.539 11.922 1 96.5 193 LEU A N 1
ATOM 1499 C CA . LEU A 1 193 ? 19.828 14.648 10.906 1 96.5 193 LEU A CA 1
ATOM 1500 C C . LEU A 1 193 ? 21.266 15.023 10.555 1 96.5 193 LEU A C 1
ATOM 1502 O O . LEU A 1 193 ? 22.094 14.156 10.25 1 96.5 193 LEU A O 1
ATOM 1506 N N . MET B 1 1 ? -24.547 -16.844 -4.164 1 97 1 MET B N 1
ATOM 1507 C CA . MET B 1 1 ? -24.078 -15.531 -3.705 1 97 1 MET B CA 1
ATOM 1508 C C . MET B 1 1 ? -23.359 -14.781 -4.828 1 97 1 MET B C 1
ATOM 1510 O O . MET B 1 1 ? -23.031 -15.375 -5.859 1 97 1 MET B O 1
ATOM 1514 N N . ASN B 1 2 ? -23.25 -13.477 -4.691 1 98.69 2 ASN B N 1
ATOM 1515 C CA . ASN B 1 2 ? -22.438 -12.648 -5.578 1 98.69 2 ASN B CA 1
ATOM 1516 C C . ASN B 1 2 ? -21.016 -12.469 -5.039 1 98.69 2 ASN B C 1
ATOM 1518 O O . ASN B 1 2 ? -20.828 -11.859 -3.986 1 98.69 2 ASN B O 1
ATOM 1522 N N . ALA B 1 3 ? -20.062 -13.008 -5.781 1 98.88 3 ALA B N 1
ATOM 1523 C CA . ALA B 1 3 ? -18.656 -12.883 -5.379 1 98.88 3 ALA B CA 1
ATOM 1524 C C . ALA B 1 3 ? -17.906 -11.906 -6.289 1 98.88 3 ALA B C 1
ATOM 1526 O O . ALA B 1 3 ? -17.969 -12.023 -7.516 1 98.88 3 ALA B O 1
ATOM 1527 N N . LEU B 1 4 ? -17.312 -10.992 -5.672 1 98.94 4 LEU B N 1
ATOM 1528 C CA . LEU B 1 4 ? -16.453 -10.031 -6.371 1 98.94 4 LEU B CA 1
ATOM 1529 C C . LEU B 1 4 ? -14.984 -10.297 -6.082 1 98.94 4 LEU B C 1
ATOM 1531 O O . LEU B 1 4 ? -14.578 -10.336 -4.918 1 98.94 4 LEU B O 1
ATOM 1535 N N . ILE B 1 5 ? -14.203 -10.594 -7.109 1 98.94 5 ILE B N 1
ATOM 1536 C CA . ILE B 1 5 ? -12.758 -10.773 -6.957 1 98.94 5 ILE B CA 1
ATOM 1537 C C . ILE B 1 5 ? -12.031 -9.586 -7.582 1 98.94 5 ILE B C 1
ATOM 1539 O O . ILE B 1 5 ? -12.141 -9.344 -8.781 1 98.94 5 ILE B O 1
ATOM 1543 N N . ILE B 1 6 ? -11.367 -8.844 -6.762 1 98.94 6 ILE B N 1
ATOM 1544 C CA . ILE B 1 6 ? -10.445 -7.809 -7.223 1 98.94 6 ILE B CA 1
ATOM 1545 C C . ILE B 1 6 ? -9.047 -8.398 -7.359 1 98.94 6 ILE B C 1
ATOM 1547 O O . ILE B 1 6 ? -8.469 -8.883 -6.383 1 98.94 6 ILE B O 1
ATOM 1551 N N . PHE B 1 7 ? -8.523 -8.383 -8.578 1 98.94 7 PHE B N 1
ATOM 1552 C CA . PHE B 1 7 ? -7.289 -9.078 -8.914 1 98.94 7 PHE B CA 1
ATOM 1553 C C . PHE B 1 7 ? -6.23 -8.094 -9.398 1 98.94 7 PHE B C 1
ATOM 1555 O O . PHE B 1 7 ? -6.52 -7.207 -10.203 1 98.94 7 PHE B O 1
ATOM 1562 N N . ALA B 1 8 ? -5.051 -8.219 -8.812 1 98.81 8 ALA B N 1
ATOM 1563 C CA . ALA B 1 8 ? -3.951 -7.359 -9.25 1 98.81 8 ALA B CA 1
ATOM 1564 C C . ALA B 1 8 ? -2.684 -8.172 -9.5 1 98.81 8 ALA B C 1
ATOM 1566 O O . ALA B 1 8 ? -2.039 -8.633 -8.547 1 98.81 8 ALA B O 1
ATOM 1567 N N . HIS B 1 9 ? -2.279 -8.289 -10.703 1 98.56 9 HIS B N 1
ATOM 1568 C CA . HIS B 1 9 ? -0.981 -8.781 -11.148 1 98.56 9 HIS B CA 1
ATOM 1569 C C . HIS B 1 9 ? -0.72 -8.406 -12.609 1 98.56 9 HIS B C 1
ATOM 1571 O O . HIS B 1 9 ? -1.592 -8.578 -13.461 1 98.56 9 HIS B O 1
ATOM 1577 N N . PRO B 1 10 ? 0.443 -7.957 -12.938 1 97.44 10 PRO B N 1
ATOM 1578 C CA . PRO B 1 10 ? 0.674 -7.402 -14.273 1 97.44 10 PRO B CA 1
ATOM 1579 C C . PRO B 1 10 ? 0.896 -8.484 -15.336 1 97.44 10 PRO B C 1
ATOM 1581 O O . PRO B 1 10 ? 0.835 -8.195 -16.531 1 97.44 10 PRO B O 1
ATOM 1584 N N . HIS B 1 11 ? 1.212 -9.711 -14.867 1 95.06 11 HIS B N 1
ATOM 1585 C CA . HIS B 1 11 ? 1.544 -10.75 -15.828 1 95.06 11 HIS B CA 1
ATOM 1586 C C . HIS B 1 11 ? 0.435 -11.797 -15.914 1 95.06 11 HIS B C 1
ATOM 1588 O O . HIS B 1 11 ? -0.09 -12.234 -14.891 1 95.06 11 HIS B O 1
ATOM 1594 N N . GLU B 1 12 ? 0.176 -12.289 -17.109 1 91.88 12 GLU B N 1
ATOM 1595 C CA . GLU B 1 12 ? -0.928 -13.219 -17.344 1 91.88 12 GLU B CA 1
ATOM 1596 C C . GLU B 1 12 ? -0.535 -14.648 -16.984 1 91.88 12 GLU B C 1
ATOM 1598 O O . GLU B 1 12 ? -1.399 -15.508 -16.797 1 91.88 12 GLU B O 1
ATOM 1603 N N . ASP B 1 13 ? 0.683 -14.953 -16.969 1 93.12 13 ASP B N 1
ATOM 1604 C CA . ASP B 1 13 ? 1.147 -16.297 -16.672 1 93.12 13 ASP B CA 1
ATOM 1605 C C . ASP B 1 13 ? 1.721 -16.375 -15.258 1 93.12 13 ASP B C 1
ATOM 1607 O O . ASP B 1 13 ? 2.572 -17.219 -14.977 1 93.12 13 ASP B O 1
ATOM 1611 N N . SER B 1 14 ? 1.204 -15.648 -14.414 1 95.5 14 SER B N 1
ATOM 1612 C CA . SER B 1 14 ? 1.705 -15.586 -13.047 1 95.5 14 SER B CA 1
ATOM 1613 C C . SER B 1 14 ? 1.044 -16.641 -12.164 1 95.5 14 SER B C 1
ATOM 1615 O O . SER B 1 14 ? -0.02 -17.156 -12.5 1 95.5 14 SER B O 1
ATOM 1617 N N . PHE B 1 15 ? 1.718 -16.969 -11.062 1 98.19 15 PHE B N 1
ATOM 1618 C CA . PHE B 1 15 ? 1.111 -17.844 -10.07 1 98.19 15 PHE B CA 1
ATOM 1619 C C . PHE B 1 15 ? -0.158 -17.219 -9.5 1 98.19 15 PHE B C 1
ATOM 1621 O O . PHE B 1 15 ? -1.114 -17.938 -9.18 1 98.19 15 PHE B O 1
ATOM 1628 N N . ASN B 1 16 ? -0.226 -15.914 -9.375 1 98.75 16 ASN B N 1
ATOM 1629 C CA . ASN B 1 16 ? -1.435 -15.234 -8.914 1 98.75 16 ASN B CA 1
ATOM 1630 C C . ASN B 1 16 ? -2.604 -15.469 -9.867 1 98.75 16 ASN B C 1
ATOM 1632 O O . ASN B 1 16 ? -3.754 -15.562 -9.438 1 98.75 16 ASN B O 1
ATOM 1636 N N . ARG B 1 17 ? -2.322 -15.523 -11.141 1 98.5 17 ARG B N 1
ATOM 1637 C CA . ARG B 1 17 ? -3.373 -15.867 -12.102 1 98.5 17 ARG B CA 1
ATOM 1638 C C . ARG B 1 17 ? -3.91 -17.266 -11.836 1 98.5 17 ARG B C 1
ATOM 1640 O O . ARG B 1 17 ? -5.121 -17.5 -11.898 1 98.5 17 ARG B O 1
ATOM 1647 N N . ALA B 1 18 ? -3.041 -18.219 -11.555 1 98.69 18 ALA B N 1
ATOM 1648 C CA . ALA B 1 18 ? -3.465 -19.562 -11.203 1 98.69 18 ALA B CA 1
ATOM 1649 C C . ALA B 1 18 ? -4.344 -19.562 -9.953 1 98.69 18 ALA B C 1
ATOM 1651 O O . ALA B 1 18 ? -5.34 -20.281 -9.883 1 98.69 18 ALA B O 1
ATOM 1652 N N . ILE B 1 19 ? -3.971 -18.734 -9.023 1 98.94 19 ILE B N 1
ATOM 1653 C CA . ILE B 1 19 ? -4.746 -18.594 -7.797 1 98.94 19 ILE B CA 1
ATOM 1654 C C . ILE B 1 19 ? -6.129 -18.031 -8.125 1 98.94 19 ILE B C 1
ATOM 1656 O O . ILE B 1 19 ? -7.141 -18.547 -7.641 1 98.94 19 ILE B O 1
ATOM 1660 N N . LEU B 1 20 ? -6.176 -16.984 -8.961 1 98.88 20 LEU B N 1
ATOM 1661 C CA . LEU B 1 20 ? -7.441 -16.406 -9.391 1 98.88 20 LEU B CA 1
ATOM 1662 C C . LEU B 1 20 ? -8.336 -17.469 -10.023 1 98.88 20 LEU B C 1
ATOM 1664 O O . LEU B 1 20 ? -9.516 -17.578 -9.68 1 98.88 20 LEU B O 1
ATOM 1668 N N . ASN B 1 21 ? -7.75 -18.219 -10.93 1 98.75 21 ASN B N 1
ATOM 1669 C CA . ASN B 1 21 ? -8.523 -19.25 -11.625 1 98.75 21 ASN B CA 1
ATOM 1670 C C . ASN B 1 21 ? -9.062 -20.297 -10.656 1 98.75 21 ASN B C 1
ATOM 1672 O O . ASN B 1 21 ? -10.234 -20.672 -10.734 1 98.75 21 ASN B O 1
ATOM 1676 N N . SER B 1 22 ? -8.219 -20.75 -9.75 1 98.88 22 SER B N 1
ATOM 1677 C CA . SER B 1 22 ? -8.641 -21.734 -8.758 1 98.88 22 SER B CA 1
ATOM 1678 C C . SER B 1 22 ? -9.789 -21.203 -7.91 1 98.88 22 SER B C 1
ATOM 1680 O O . SER B 1 22 ? -10.781 -21.891 -7.688 1 98.88 22 SER B O 1
ATOM 1682 N N . ALA B 1 23 ? -9.688 -19.969 -7.457 1 98.94 23 ALA B N 1
ATOM 1683 C CA . ALA B 1 23 ? -10.711 -19.328 -6.637 1 98.94 23 ALA B CA 1
ATOM 1684 C C . ALA B 1 23 ? -12.031 -19.188 -7.398 1 98.94 23 ALA B C 1
ATOM 1686 O O . ALA B 1 23 ? -13.086 -19.578 -6.898 1 98.94 23 ALA B O 1
ATOM 1687 N N . ALA B 1 24 ? -11.938 -18.641 -8.586 1 98.88 24 ALA B N 1
ATOM 1688 C CA . ALA B 1 24 ? -13.125 -18.406 -9.406 1 98.88 24 ALA B CA 1
ATOM 1689 C C . ALA B 1 24 ? -13.812 -19.719 -9.766 1 98.88 24 ALA B C 1
ATOM 1691 O O . ALA B 1 24 ? -15.039 -19.828 -9.711 1 98.88 24 ALA B O 1
ATOM 1692 N N . ASP B 1 25 ? -13.023 -20.703 -10.141 1 98.81 25 ASP B N 1
ATOM 1693 C CA . ASP B 1 25 ? -13.562 -22.016 -10.516 1 98.81 25 ASP B CA 1
ATOM 1694 C C . ASP B 1 25 ? -14.297 -22.656 -9.352 1 98.81 25 ASP B C 1
ATOM 1696 O O . ASP B 1 25 ? -15.375 -23.219 -9.523 1 98.81 25 ASP B O 1
ATOM 1700 N N . ALA B 1 26 ? -13.703 -22.594 -8.188 1 98.88 26 ALA B N 1
ATOM 1701 C CA . ALA B 1 26 ? -14.344 -23.141 -7 1 98.88 26 ALA B CA 1
ATOM 1702 C C . ALA B 1 26 ? -15.703 -22.5 -6.758 1 98.88 26 ALA B C 1
ATOM 1704 O O . ALA B 1 26 ? -16.703 -23.188 -6.539 1 98.88 26 ALA B O 1
ATOM 1705 N N . LEU B 1 27 ? -15.781 -21.156 -6.82 1 98.88 27 LEU B N 1
ATOM 1706 C CA . LEU B 1 27 ? -17.016 -20.422 -6.582 1 98.88 27 LEU B CA 1
ATOM 1707 C C . LEU B 1 27 ? -18.062 -20.766 -7.633 1 98.88 27 LEU B C 1
ATOM 1709 O O . LEU B 1 27 ? -19.234 -21 -7.297 1 98.88 27 LEU B O 1
ATOM 1713 N N . ARG B 1 28 ? -17.625 -20.812 -8.844 1 98.81 28 ARG B N 1
ATOM 1714 C CA . ARG B 1 28 ? -18.547 -21.125 -9.922 1 98.81 28 ARG B CA 1
ATOM 1715 C C . ARG B 1 28 ? -19.078 -22.562 -9.797 1 98.81 28 ARG B C 1
ATOM 1717 O O . ARG B 1 28 ? -20.25 -22.812 -10.047 1 98.81 28 ARG B O 1
ATOM 1724 N N . ALA B 1 29 ? -18.203 -23.438 -9.438 1 98.62 29 ALA B N 1
ATOM 1725 C CA . ALA B 1 29 ? -18.594 -24.828 -9.25 1 98.62 29 ALA B CA 1
ATOM 1726 C C . ALA B 1 29 ? -19.672 -24.953 -8.188 1 98.62 29 ALA B C 1
ATOM 1728 O O . ALA B 1 29 ? -20.531 -25.828 -8.273 1 98.62 29 ALA B O 1
ATOM 1729 N N . ASP B 1 30 ? -19.641 -24.078 -7.297 1 98.62 30 ASP B N 1
ATOM 1730 C CA . ASP B 1 30 ? -20.609 -24.109 -6.207 1 98.62 30 ASP B CA 1
ATOM 1731 C C . ASP B 1 30 ? -21.859 -23.312 -6.555 1 98.62 30 ASP B C 1
ATOM 1733 O O . ASP B 1 30 ? -22.734 -23.125 -5.711 1 98.62 30 ASP B O 1
ATOM 1737 N N . GLY B 1 31 ? -21.922 -22.766 -7.688 1 98.5 31 GLY B N 1
ATOM 1738 C CA . GLY B 1 31 ? -23.125 -22.141 -8.195 1 98.5 31 GLY B CA 1
ATOM 1739 C C . GLY B 1 31 ? -23.203 -20.656 -7.895 1 98.5 31 GLY B C 1
ATOM 1740 O O . GLY B 1 31 ? -24.266 -20.047 -8.008 1 98.5 31 GLY B O 1
ATOM 1741 N N . HIS B 1 32 ? -22.109 -20 -7.52 1 98.75 32 HIS B N 1
ATOM 1742 C CA . HIS B 1 32 ? -22.094 -18.578 -7.191 1 98.75 32 HIS B CA 1
ATOM 1743 C C . HIS B 1 32 ? -21.859 -17.734 -8.438 1 98.75 32 HIS B C 1
ATOM 1745 O O . HIS B 1 32 ? -21.281 -18.203 -9.414 1 98.75 32 HIS B O 1
ATOM 1751 N N . ASP B 1 33 ? -22.375 -16.547 -8.453 1 98.69 33 ASP B N 1
ATOM 1752 C CA . ASP B 1 33 ? -22.047 -15.555 -9.461 1 98.69 33 ASP B CA 1
ATOM 1753 C C . ASP B 1 33 ? -20.703 -14.891 -9.172 1 98.69 33 ASP B C 1
ATOM 1755 O O . ASP B 1 33 ? -20.484 -14.359 -8.078 1 98.69 33 ASP B O 1
ATOM 1759 N N . VAL B 1 34 ? -19.828 -14.953 -10.156 1 98.88 34 VAL B N 1
ATOM 1760 C CA . VAL B 1 34 ? -18.484 -14.438 -9.93 1 98.88 34 VAL B CA 1
ATOM 1761 C C . VAL B 1 34 ? -18.203 -13.266 -10.867 1 98.88 34 VAL B C 1
ATOM 1763 O O . VAL B 1 34 ? -18.375 -13.383 -12.078 1 98.88 34 VAL B O 1
ATOM 1766 N N . THR B 1 35 ? -17.859 -12.133 -10.359 1 98.88 35 THR B N 1
ATOM 1767 C CA . THR B 1 35 ? -17.359 -10.977 -11.086 1 98.88 35 THR B CA 1
ATOM 1768 C C . THR B 1 35 ? -15.891 -10.742 -10.781 1 98.88 35 THR B C 1
ATOM 1770 O O . THR B 1 35 ? -15.484 -10.711 -9.617 1 98.88 35 THR B O 1
ATOM 1773 N N . ILE B 1 36 ? -15.109 -10.688 -11.82 1 98.88 36 ILE B N 1
ATOM 1774 C CA . ILE B 1 36 ? -13.68 -10.461 -11.656 1 98.88 36 ILE B CA 1
ATOM 1775 C C . ILE B 1 36 ? -13.32 -9.062 -12.156 1 98.88 36 ILE B C 1
ATOM 1777 O O . ILE B 1 36 ? -13.648 -8.695 -13.281 1 98.88 36 ILE B O 1
ATOM 1781 N N . ARG B 1 37 ? -12.734 -8.297 -11.289 1 98.88 37 ARG B N 1
ATOM 1782 C CA . ARG B 1 37 ? -12.148 -7.012 -11.648 1 98.88 37 ARG B CA 1
ATOM 1783 C C . ARG B 1 37 ? -10.625 -7.098 -11.711 1 98.88 37 ARG B C 1
ATOM 1785 O O . ARG B 1 37 ? -9.953 -6.965 -10.68 1 98.88 37 ARG B O 1
ATOM 1792 N N . ASP B 1 38 ? -10.133 -7.391 -12.914 1 98.81 38 ASP B N 1
ATOM 1793 C CA . ASP B 1 38 ? -8.695 -7.438 -13.172 1 98.81 38 ASP B CA 1
ATOM 1794 C C . ASP B 1 38 ? -8.133 -6.035 -13.398 1 98.81 38 ASP B C 1
ATOM 1796 O O . ASP B 1 38 ? -8.25 -5.48 -14.492 1 98.81 38 ASP B O 1
ATOM 1800 N N . LEU B 1 39 ? -7.438 -5.516 -12.438 1 98.81 39 LEU B N 1
ATOM 1801 C CA . LEU B 1 39 ? -7.133 -4.086 -12.406 1 98.81 39 LEU B CA 1
ATOM 1802 C C . LEU B 1 39 ? -6.152 -3.719 -13.516 1 98.81 39 LEU B C 1
ATOM 1804 O O . LEU B 1 39 ? -6.23 -2.623 -14.078 1 98.81 39 LEU B O 1
ATOM 1808 N N . TYR B 1 40 ? -5.199 -4.598 -13.781 1 98.56 40 TYR B N 1
ATOM 1809 C CA . TYR B 1 40 ? -4.254 -4.324 -14.859 1 98.56 40 TYR B CA 1
ATOM 1810 C C . TYR B 1 40 ? -4.934 -4.402 -16.219 1 98.56 40 TYR B C 1
ATOM 1812 O O . TYR B 1 40 ? -4.738 -3.535 -17.078 1 98.56 40 TYR B O 1
ATOM 1820 N N . LYS B 1 41 ? -5.762 -5.414 -16.391 1 97.62 41 LYS B N 1
ATOM 1821 C CA . LYS B 1 41 ? -6.465 -5.547 -17.672 1 97.62 41 LYS B CA 1
ATOM 1822 C C . LYS B 1 41 ? -7.41 -4.371 -17.891 1 97.62 41 LYS B C 1
ATOM 1824 O O . LYS B 1 41 ? -7.598 -3.928 -19.031 1 97.62 41 LYS B O 1
ATOM 1829 N N . MET B 1 42 ? -7.906 -3.838 -16.828 1 97.5 42 MET B N 1
ATOM 1830 C CA . MET B 1 42 ? -8.859 -2.734 -16.891 1 97.5 42 MET B CA 1
ATOM 1831 C C . MET B 1 42 ? -8.141 -1.398 -17.016 1 97.5 42 MET B C 1
ATOM 1833 O O . MET B 1 42 ? -8.773 -0.362 -17.219 1 97.5 42 MET B O 1
ATOM 1837 N N . ASN B 1 43 ? -6.812 -1.399 -16.922 1 97.56 43 ASN B N 1
ATOM 1838 C CA . ASN B 1 43 ? -6.055 -0.155 -16.844 1 97.56 43 ASN B CA 1
ATOM 1839 C C . ASN B 1 43 ? -6.613 0.773 -15.773 1 97.56 43 ASN B C 1
ATOM 1841 O O . ASN B 1 43 ? -6.852 1.955 -16.031 1 97.56 43 ASN B O 1
ATOM 1845 N N . PHE B 1 44 ? -6.871 0.23 -14.617 1 98.44 44 PHE B N 1
ATOM 1846 C CA . PHE B 1 44 ? -7.457 0.996 -13.523 1 98.44 44 PHE B CA 1
ATOM 1847 C C . PHE B 1 44 ? -6.523 2.125 -13.094 1 98.44 44 PHE B C 1
ATOM 1849 O O . PHE B 1 44 ? -5.324 1.912 -12.914 1 98.44 44 PHE B O 1
ATOM 1856 N N . ASN B 1 45 ? -7.02 3.293 -12.961 1 98.31 45 ASN B N 1
ATOM 1857 C CA . ASN B 1 45 ? -6.258 4.422 -12.438 1 98.31 45 ASN B CA 1
ATOM 1858 C C . ASN B 1 45 ? -6.254 4.43 -10.906 1 98.31 45 ASN B C 1
ATOM 1860 O O . ASN B 1 45 ? -7.281 4.695 -10.281 1 98.31 45 ASN B O 1
ATOM 1864 N N . PRO B 1 46 ? -5.113 4.215 -10.344 1 98.69 46 PRO B N 1
ATOM 1865 C CA . PRO B 1 46 ? -5.094 4.055 -8.891 1 98.69 46 PRO B CA 1
ATOM 1866 C C . PRO B 1 46 ? -4.91 5.383 -8.156 1 98.69 46 PRO B C 1
ATOM 1868 O O . PRO B 1 46 ? -4.934 5.418 -6.922 1 98.69 46 PRO B O 1
ATOM 1871 N N . VAL B 1 47 ? -4.801 6.52 -8.82 1 98.75 47 VAL B N 1
ATOM 1872 C CA . VAL B 1 47 ? -4.469 7.785 -8.172 1 98.75 47 VAL B CA 1
ATOM 1873 C C . VAL B 1 47 ? -5.75 8.484 -7.727 1 98.75 47 VAL B C 1
ATOM 1875 O O . VAL B 1 47 ? -6.602 8.828 -8.547 1 98.75 47 VAL B O 1
ATOM 1878 N N . LEU B 1 48 ? -5.926 8.609 -6.465 1 98.44 48 LEU B N 1
ATOM 1879 C CA . LEU B 1 48 ? -6.98 9.461 -5.918 1 98.44 48 LEU B CA 1
ATOM 1880 C C . LEU B 1 48 ? -6.574 10.93 -5.957 1 98.44 48 LEU B C 1
ATOM 1882 O O . LEU B 1 48 ? -5.699 11.352 -5.199 1 98.44 48 LEU B O 1
ATOM 1886 N N . THR B 1 49 ? -7.188 11.75 -6.754 1 97.56 49 THR B N 1
ATOM 1887 C CA . THR B 1 49 ? -6.781 13.133 -6.965 1 97.56 49 THR B CA 1
ATOM 1888 C C . THR B 1 49 ? -7.59 14.078 -6.078 1 97.56 49 THR B C 1
ATOM 1890 O O . THR B 1 49 ? -8.602 13.68 -5.496 1 97.56 49 THR B O 1
ATOM 1893 N N . GLY B 1 50 ? -7.066 15.297 -5.973 1 95.5 50 GLY B N 1
ATOM 1894 C CA . GLY B 1 50 ? -7.844 16.328 -5.301 1 95.5 50 GLY B CA 1
ATOM 1895 C C . GLY B 1 50 ? -9.203 16.547 -5.938 1 95.5 50 GLY B C 1
ATOM 1896 O O . GLY B 1 50 ? -10.188 16.781 -5.238 1 95.5 50 GLY B O 1
ATOM 1897 N N . GLU B 1 51 ? -9.242 16.469 -7.215 1 95.62 51 GLU B N 1
ATOM 1898 C CA . GLU B 1 51 ? -10.5 16.609 -7.949 1 95.62 51 GLU B CA 1
ATOM 1899 C C . GLU B 1 51 ? -11.477 15.5 -7.574 1 95.62 51 GLU B C 1
ATOM 1901 O O . GLU B 1 51 ? -12.672 15.766 -7.391 1 95.62 51 GLU B O 1
ATOM 1906 N N . ASP B 1 52 ? -10.984 14.273 -7.473 1 96.31 52 ASP B N 1
ATOM 1907 C CA . ASP B 1 52 ? -11.828 13.156 -7.062 1 96.31 52 ASP B CA 1
ATOM 1908 C C . ASP B 1 52 ? -12.453 13.406 -5.691 1 96.31 52 ASP B C 1
ATOM 1910 O O . ASP B 1 52 ? -13.664 13.273 -5.523 1 96.31 52 ASP B O 1
ATOM 1914 N N . THR B 1 53 ? -11.602 13.75 -4.746 1 93.88 53 THR B N 1
ATOM 1915 C CA . THR B 1 53 ? -12.062 13.945 -3.375 1 93.88 53 THR B CA 1
ATOM 1916 C C . THR B 1 53 ? -13.07 15.086 -3.299 1 93.88 53 THR B C 1
ATOM 1918 O O . THR B 1 53 ? -14.07 14.992 -2.584 1 93.88 53 THR B O 1
ATOM 1921 N N . SER B 1 54 ? -12.789 16.188 -4.031 1 93.88 54 SER B N 1
ATOM 1922 C CA . SER B 1 54 ? -13.711 17.312 -4.066 1 93.88 54 SER B CA 1
ATOM 1923 C C . SER B 1 54 ? -15.055 16.922 -4.672 1 93.88 54 SER B C 1
ATOM 1925 O O . SER B 1 54 ? -16.109 17.281 -4.152 1 93.88 54 SER B O 1
ATOM 1927 N N . ALA B 1 55 ? -15.016 16.203 -5.75 1 95.56 55 ALA B N 1
ATOM 1928 C CA . ALA B 1 55 ? -16.234 15.75 -6.414 1 95.56 55 ALA B CA 1
ATOM 1929 C C . ALA B 1 55 ? -17.047 14.844 -5.496 1 95.56 55 ALA B C 1
ATOM 1931 O O . ALA B 1 55 ? -18.266 15.016 -5.355 1 95.56 55 ALA B O 1
ATOM 1932 N N . MET B 1 56 ? -16.406 13.922 -4.871 1 94.38 56 MET B N 1
ATOM 1933 C CA . MET B 1 56 ? -17.078 12.977 -3.988 1 94.38 56 MET B CA 1
ATOM 1934 C C . MET B 1 56 ? -17.703 13.695 -2.793 1 94.38 56 MET B C 1
ATOM 1936 O O . MET B 1 56 ? -18.812 13.367 -2.371 1 94.38 56 MET B O 1
ATOM 1940 N N . ARG B 1 57 ? -17.016 14.672 -2.242 1 91.19 57 ARG B N 1
ATOM 1941 C CA . ARG B 1 57 ? -17.547 15.469 -1.139 1 91.19 57 ARG B CA 1
ATOM 1942 C C . ARG B 1 57 ? -18.797 16.219 -1.557 1 91.19 57 ARG B C 1
ATOM 1944 O O . ARG B 1 57 ? -19.688 16.453 -0.735 1 91.19 57 ARG B O 1
ATOM 1951 N N . ALA B 1 58 ? -18.812 16.531 -2.816 1 94.38 58 ALA B N 1
ATOM 1952 C CA . ALA B 1 58 ? -19.953 17.266 -3.354 1 94.38 58 ALA B CA 1
ATOM 1953 C C . ALA B 1 58 ? -21.062 16.312 -3.789 1 94.38 58 ALA B C 1
ATOM 1955 O O . ALA B 1 58 ? -22.078 16.734 -4.355 1 94.38 58 ALA B O 1
ATOM 1956 N N . GLY B 1 59 ? -20.828 15.102 -3.66 1 92.88 59 GLY B N 1
ATOM 1957 C CA . GLY B 1 59 ? -21.828 14.109 -3.998 1 92.88 59 GLY B CA 1
ATOM 1958 C C . GLY B 1 59 ? -21.766 13.664 -5.449 1 92.88 59 GLY B C 1
ATOM 1959 O O . GLY B 1 59 ? -22.703 13.047 -5.957 1 92.88 59 GLY B O 1
ATOM 1960 N N . ARG B 1 60 ? -20.781 14.102 -6.148 1 96.69 60 ARG B N 1
ATOM 1961 C CA . ARG B 1 60 ? -20.609 13.734 -7.551 1 96.69 60 ARG B CA 1
ATOM 1962 C C . ARG B 1 60 ? -19.469 12.734 -7.715 1 96.69 60 ARG B C 1
ATOM 1964 O O . ARG B 1 60 ? -18.391 13.086 -8.188 1 96.69 60 ARG B O 1
ATOM 1971 N N . THR B 1 61 ? -19.672 11.508 -7.426 1 97.38 61 THR B N 1
ATOM 1972 C CA . THR B 1 61 ? -18.656 10.461 -7.547 1 97.38 61 THR B CA 1
ATOM 1973 C C . THR B 1 61 ? -18.281 10.234 -9.008 1 97.38 61 THR B C 1
ATOM 1975 O O . THR B 1 61 ? -19.156 10.023 -9.852 1 97.38 61 THR B O 1
ATOM 1978 N N . PRO B 1 62 ? -17.047 10.312 -9.273 1 97.56 62 PRO B N 1
ATOM 1979 C CA . PRO B 1 62 ? -16.625 10.039 -10.648 1 97.56 62 PRO B CA 1
ATOM 1980 C C . PRO B 1 62 ? -17.141 8.695 -11.156 1 97.56 62 PRO B C 1
ATOM 1982 O O . PRO B 1 62 ? -17.234 7.73 -10.391 1 97.56 62 PRO B O 1
ATOM 1985 N N . GLU B 1 63 ? -17.391 8.547 -12.445 1 97.44 63 GLU B N 1
ATOM 1986 C CA . GLU B 1 63 ? -18.062 7.406 -13.047 1 97.44 63 GLU B CA 1
ATOM 1987 C C . GLU B 1 63 ? -17.266 6.121 -12.859 1 97.44 63 GLU B C 1
ATOM 1989 O O . GLU B 1 63 ? -17.828 5.062 -12.586 1 97.44 63 GLU B O 1
ATOM 1994 N N . ASP B 1 64 ? -15.961 6.176 -13.102 1 97.56 64 ASP B N 1
ATOM 1995 C CA . ASP B 1 64 ? -15.141 4.973 -12.977 1 97.56 64 ASP B CA 1
ATOM 1996 C C . ASP B 1 64 ? -15.141 4.457 -11.539 1 97.56 64 ASP B C 1
ATOM 1998 O O . ASP B 1 64 ? -15.117 3.246 -11.312 1 97.56 64 ASP B O 1
ATOM 2002 N N . ILE B 1 65 ? -15.211 5.352 -10.57 1 98.31 65 ILE B N 1
ATOM 2003 C CA . ILE B 1 65 ? -15.32 4.973 -9.164 1 98.31 65 ILE B CA 1
ATOM 2004 C C . ILE B 1 65 ? -16.703 4.406 -8.883 1 98.31 65 ILE B C 1
ATOM 2006 O O . ILE B 1 65 ? -16.844 3.359 -8.242 1 98.31 65 ILE B O 1
ATOM 2010 N N . ARG B 1 66 ? -17.688 5.094 -9.344 1 98.12 66 ARG B N 1
ATOM 2011 C CA . ARG B 1 66 ? -19.078 4.668 -9.141 1 98.12 66 ARG B CA 1
ATOM 2012 C C . ARG B 1 66 ? -19.297 3.256 -9.672 1 98.12 66 ARG B C 1
ATOM 2014 O O . ARG B 1 66 ? -19.953 2.439 -9.016 1 98.12 66 ARG B O 1
ATOM 2021 N N . THR B 1 67 ? -18.797 2.994 -10.828 1 98.56 67 THR B N 1
ATOM 2022 C CA . THR B 1 67 ? -18.938 1.673 -11.43 1 98.56 67 THR B CA 1
ATOM 2023 C C . THR B 1 67 ? -18.391 0.597 -10.492 1 98.56 67 THR B C 1
ATOM 2025 O O . THR B 1 67 ? -19.062 -0.403 -10.227 1 98.56 67 THR B O 1
ATOM 2028 N N . GLU B 1 68 ? -17.234 0.777 -9.992 1 98.88 68 GLU B N 1
ATOM 2029 C CA . GLU B 1 68 ? -16.625 -0.196 -9.086 1 98.88 68 GLU B CA 1
ATOM 2030 C C . GLU B 1 68 ? -17.391 -0.279 -7.773 1 98.88 68 GLU B C 1
ATOM 2032 O O . GLU B 1 68 ? -17.531 -1.358 -7.191 1 98.88 68 GLU B O 1
ATOM 2037 N N . GLN B 1 69 ? -17.891 0.847 -7.324 1 98.75 69 GLN B N 1
ATOM 2038 C CA . GLN B 1 69 ? -18.672 0.858 -6.094 1 98.75 69 GLN B CA 1
ATOM 2039 C C . GLN B 1 69 ? -19.969 0.073 -6.266 1 98.75 69 GLN B C 1
ATOM 2041 O O . GLN B 1 69 ? -20.453 -0.551 -5.316 1 98.75 69 GLN B O 1
ATOM 2046 N N . GLU B 1 70 ? -20.516 0.085 -7.418 1 98.81 70 GLU B N 1
ATOM 2047 C CA . GLU B 1 70 ? -21.703 -0.711 -7.688 1 98.81 70 GLU B CA 1
ATOM 2048 C C . GLU B 1 70 ? -21.406 -2.203 -7.562 1 98.81 70 GLU B C 1
ATOM 2050 O O . GLU B 1 70 ? -22.219 -2.953 -6.996 1 98.81 70 GLU B O 1
ATOM 2055 N N . TYR B 1 71 ? -20.25 -2.654 -8.086 1 98.88 71 TYR B N 1
ATOM 2056 C CA . TYR B 1 71 ? -19.844 -4.047 -7.914 1 98.88 71 TYR B CA 1
ATOM 2057 C C . TYR B 1 71 ? -19.672 -4.379 -6.438 1 98.88 71 TYR B C 1
ATOM 2059 O O . TYR B 1 71 ? -20.125 -5.43 -5.973 1 98.88 71 TYR B O 1
ATOM 2067 N N . LEU B 1 72 ? -19.062 -3.477 -5.719 1 98.94 72 LEU B N 1
ATOM 2068 C CA . LEU B 1 72 ? -18.828 -3.68 -4.293 1 98.94 72 LEU B CA 1
ATOM 2069 C C . LEU B 1 72 ? -20.141 -3.768 -3.523 1 98.94 72 LEU B C 1
ATOM 2071 O O . LEU B 1 72 ? -20.281 -4.609 -2.635 1 98.94 72 LEU B O 1
ATOM 2075 N N . ALA B 1 73 ? -21 -2.881 -3.869 1 98.81 73 ALA B N 1
ATOM 2076 C CA . ALA B 1 73 ? -22.297 -2.826 -3.176 1 98.81 73 ALA B CA 1
ATOM 2077 C C . ALA B 1 73 ? -23.062 -4.133 -3.344 1 98.81 73 ALA B C 1
ATOM 2079 O O . ALA B 1 73 ? -23.703 -4.609 -2.404 1 98.81 73 ALA B O 1
ATOM 2080 N N . LYS B 1 74 ? -22.969 -4.742 -4.449 1 98.5 74 LYS B N 1
ATOM 2081 C CA . LYS B 1 74 ? -23.75 -5.926 -4.793 1 98.5 74 LYS B CA 1
ATOM 2082 C C . LYS B 1 74 ? -23.094 -7.191 -4.242 1 98.5 74 LYS B C 1
ATOM 2084 O O . LYS B 1 74 ? -23.75 -8.242 -4.16 1 98.5 74 LYS B O 1
ATOM 2089 N N . ALA B 1 75 ? -21.906 -7.141 -3.861 1 98.88 75 ALA B N 1
ATOM 2090 C CA . ALA B 1 75 ? -21.125 -8.328 -3.518 1 98.88 75 ALA B CA 1
ATOM 2091 C C . ALA B 1 75 ? -21.484 -8.836 -2.121 1 98.88 75 ALA B C 1
ATOM 2093 O O . ALA B 1 75 ? -21.625 -8.039 -1.188 1 98.88 75 ALA B O 1
ATOM 2094 N N . ASP B 1 76 ? -21.625 -10.117 -2.002 1 98.81 76 ASP B N 1
ATOM 2095 C CA . ASP B 1 76 ? -21.734 -10.781 -0.708 1 98.81 76 ASP B CA 1
ATOM 2096 C C . ASP B 1 76 ? -20.344 -11.117 -0.156 1 98.81 76 ASP B C 1
ATOM 2098 O O . ASP B 1 76 ? -20.125 -11.094 1.058 1 98.81 76 ASP B O 1
ATOM 2102 N N . VAL B 1 77 ? -19.453 -11.461 -1.105 1 98.81 77 VAL B N 1
ATOM 2103 C CA . VAL B 1 77 ? -18.062 -11.773 -0.801 1 98.81 77 VAL B CA 1
ATOM 2104 C C . VAL B 1 77 ? -17.141 -10.891 -1.646 1 98.81 77 VAL B C 1
ATOM 2106 O O . VAL B 1 77 ? -17.375 -10.703 -2.842 1 98.81 77 VAL B O 1
ATOM 2109 N N . ILE B 1 78 ? -16.203 -10.344 -0.999 1 98.94 78 ILE B N 1
ATOM 2110 C CA . ILE B 1 78 ? -15.156 -9.578 -1.675 1 98.94 78 ILE B CA 1
ATOM 2111 C C . ILE B 1 78 ? -13.805 -10.258 -1.47 1 98.94 78 ILE B C 1
ATOM 2113 O O . ILE B 1 78 ? -13.391 -10.5 -0.334 1 98.94 78 ILE B O 1
ATOM 2117 N N . ALA B 1 79 ? -13.125 -10.617 -2.516 1 98.94 79 ALA B N 1
ATOM 2118 C CA . ALA B 1 79 ? -11.805 -11.234 -2.43 1 98.94 79 ALA B CA 1
ATOM 2119 C C . ALA B 1 79 ? -10.742 -10.344 -3.068 1 98.94 79 ALA B C 1
ATOM 2121 O O . ALA B 1 79 ? -10.961 -9.789 -4.145 1 98.94 79 ALA B O 1
ATOM 2122 N N . PHE B 1 80 ? -9.664 -10.156 -2.387 1 98.94 80 PHE B N 1
ATOM 2123 C CA . PHE B 1 80 ? -8.453 -9.562 -2.941 1 98.94 80 PHE B CA 1
ATOM 2124 C C . PHE B 1 80 ? -7.418 -10.633 -3.252 1 98.94 80 PHE B C 1
ATOM 2126 O O . PHE B 1 80 ? -7.082 -11.453 -2.393 1 98.94 80 PHE B O 1
ATOM 2133 N N . ILE B 1 81 ? -6.914 -10.688 -4.449 1 98.94 81 ILE B N 1
ATOM 2134 C CA . ILE B 1 81 ? -5.832 -11.578 -4.852 1 98.94 81 ILE B CA 1
ATOM 2135 C C . ILE B 1 81 ? -4.695 -10.766 -5.469 1 98.94 81 ILE B C 1
ATOM 2137 O O . ILE B 1 81 ? -4.871 -10.141 -6.516 1 98.94 81 ILE B O 1
ATOM 2141 N N . TYR B 1 82 ? -3.553 -10.805 -4.816 1 98.88 82 TYR B N 1
ATOM 2142 C CA . TYR B 1 82 ? -2.443 -9.961 -5.25 1 98.88 82 TYR B CA 1
ATOM 2143 C C . TYR B 1 82 ? -1.132 -10.43 -4.629 1 98.88 82 TYR B C 1
ATOM 2145 O O . TYR B 1 82 ? -1.133 -11.109 -3.598 1 98.88 82 TYR B O 1
ATOM 2153 N N . PRO B 1 83 ? 0.008 -10.094 -5.273 1 98.69 83 PRO B N 1
ATOM 2154 C CA . PRO B 1 83 ? 1.297 -10.266 -4.602 1 98.69 83 PRO B CA 1
ATOM 2155 C C . PRO B 1 83 ? 1.569 -9.188 -3.559 1 98.69 83 PRO B C 1
ATOM 2157 O O . PRO B 1 83 ? 1.066 -8.07 -3.68 1 98.69 83 PRO B O 1
ATOM 2160 N N . ILE B 1 84 ? 2.318 -9.539 -2.547 1 98.62 84 ILE B N 1
ATOM 2161 C CA . ILE B 1 84 ? 2.869 -8.531 -1.65 1 98.62 84 ILE B CA 1
ATOM 2162 C C . ILE B 1 84 ? 4.117 -7.914 -2.275 1 98.62 84 ILE B C 1
ATOM 2164 O O . ILE B 1 84 ? 5.082 -8.617 -2.578 1 98.62 84 ILE B O 1
ATOM 2168 N N . TRP B 1 85 ? 4.098 -6.664 -2.576 1 98.38 85 TRP B N 1
ATOM 2169 C CA . TRP B 1 85 ? 5.242 -5.859 -2.99 1 98.38 85 TRP B CA 1
ATOM 2170 C C . TRP B 1 85 ? 5.613 -4.844 -1.914 1 98.38 85 TRP B C 1
ATOM 2172 O O . TRP B 1 85 ? 4.777 -4.047 -1.492 1 98.38 85 TRP B O 1
ATOM 2182 N N . TRP B 1 86 ? 6.906 -4.988 -1.506 1 98.31 86 TRP B N 1
ATOM 2183 C CA . TRP B 1 86 ? 7.395 -4.055 -0.495 1 98.31 86 TRP B CA 1
ATOM 2184 C C . TRP B 1 86 ? 6.441 -3.99 0.692 1 98.31 86 TRP B C 1
ATOM 2186 O O . TRP B 1 86 ? 6 -2.906 1.086 1 98.31 86 TRP B O 1
ATOM 2196 N N . THR B 1 87 ? 6.062 -5.16 1.176 1 98.19 87 THR B N 1
ATOM 2197 C CA . THR B 1 87 ? 5.328 -5.422 2.41 1 98.19 87 THR B CA 1
ATOM 2198 C C . THR B 1 87 ? 3.961 -4.75 2.377 1 98.19 87 THR B C 1
ATOM 2200 O O . THR B 1 87 ? 3.496 -4.223 3.391 1 98.19 87 THR B O 1
ATOM 2203 N N . GLY B 1 88 ? 3.328 -4.754 1.235 1 98.44 88 GLY B N 1
ATOM 2204 C CA . GLY B 1 88 ? 1.985 -4.203 1.141 1 98.44 88 GLY B CA 1
ATOM 2205 C C . GLY B 1 88 ? 1.313 -4.492 -0.189 1 98.44 88 GLY B C 1
ATOM 2206 O O . GLY B 1 88 ? 1.817 -5.285 -0.985 1 98.44 88 GLY B O 1
ATOM 2207 N N . LEU B 1 89 ? 0.126 -3.904 -0.362 1 98.81 89 LEU B N 1
ATOM 2208 C CA . LEU B 1 89 ? -0.609 -3.998 -1.618 1 98.81 89 LEU B CA 1
ATOM 2209 C C . LEU B 1 89 ? 0.166 -3.338 -2.752 1 98.81 89 LEU B C 1
ATOM 2211 O O . LEU B 1 89 ? 0.753 -2.27 -2.568 1 98.81 89 LEU B O 1
ATOM 2215 N N . PRO B 1 90 ? 0.102 -3.998 -3.955 1 98.81 90 PRO B N 1
ATOM 2216 C CA . PRO B 1 90 ? 0.581 -3.217 -5.098 1 98.81 90 PRO B CA 1
ATOM 2217 C C . PRO B 1 90 ? -0.167 -1.896 -5.266 1 98.81 90 PRO B C 1
ATOM 2219 O O . PRO B 1 90 ? -1.351 -1.807 -4.934 1 98.81 90 PRO B O 1
ATOM 2222 N N . ALA B 1 91 ? 0.507 -0.938 -5.793 1 98.88 91 ALA B N 1
ATOM 2223 C CA . ALA B 1 91 ? -0.043 0.413 -5.887 1 98.88 91 ALA B CA 1
ATOM 2224 C C . ALA B 1 91 ? -1.413 0.401 -6.559 1 98.88 91 ALA B C 1
ATOM 2226 O O . ALA B 1 91 ? -2.32 1.127 -6.148 1 98.88 91 ALA B O 1
ATOM 2227 N N . ILE B 1 92 ? -1.575 -0.432 -7.555 1 98.88 92 ILE B N 1
ATOM 2228 C CA . ILE B 1 92 ? -2.812 -0.398 -8.328 1 98.88 92 ILE B CA 1
ATOM 2229 C C . ILE B 1 92 ? -3.973 -0.889 -7.465 1 98.88 92 ILE B C 1
ATOM 2231 O O . ILE B 1 92 ? -5.074 -0.333 -7.52 1 98.88 92 ILE B O 1
ATOM 2235 N N . LEU B 1 93 ? -3.764 -1.873 -6.66 1 98.94 93 LEU B N 1
ATOM 2236 C CA . LEU B 1 93 ? -4.809 -2.355 -5.762 1 98.94 93 LEU B CA 1
ATOM 2237 C C . LEU B 1 93 ? -5.016 -1.387 -4.602 1 98.94 93 LEU B C 1
ATOM 2239 O O . LEU B 1 93 ? -6.152 -1.146 -4.184 1 98.94 93 LEU B O 1
ATOM 2243 N N . LYS B 1 94 ? -3.893 -0.843 -4.059 1 98.94 94 LYS B N 1
ATOM 2244 C CA . LYS B 1 94 ? -4.035 0.173 -3.021 1 98.94 94 LYS B CA 1
ATOM 2245 C C . LYS B 1 94 ? -4.887 1.343 -3.51 1 98.94 94 LYS B C 1
ATOM 2247 O O . LYS B 1 94 ? -5.691 1.888 -2.756 1 98.94 94 LYS B O 1
ATOM 2252 N N . GLY B 1 95 ? -4.629 1.749 -4.699 1 98.88 95 GLY B N 1
ATOM 2253 C CA . GLY B 1 95 ? -5.41 2.828 -5.281 1 98.88 95 GLY B CA 1
ATOM 2254 C C . GLY B 1 95 ? -6.879 2.482 -5.441 1 98.88 95 GLY B C 1
ATOM 2255 O O . GLY B 1 95 ? -7.746 3.35 -5.301 1 98.88 95 GLY B O 1
ATOM 2256 N N . TYR B 1 96 ? -7.16 1.209 -5.785 1 98.94 96 TYR B N 1
ATOM 2257 C CA . TYR B 1 96 ? -8.547 0.756 -5.828 1 98.94 96 TYR B CA 1
ATOM 2258 C C . TYR B 1 96 ? -9.242 0.995 -4.492 1 98.94 96 TYR B C 1
ATOM 2260 O O . TYR B 1 96 ? -10.352 1.525 -4.449 1 98.94 96 TYR B O 1
ATOM 2268 N N . VAL B 1 97 ? -8.578 0.632 -3.439 1 98.94 97 VAL B N 1
ATOM 2269 C CA . VAL B 1 97 ? -9.125 0.822 -2.098 1 98.94 97 VAL B CA 1
ATOM 2270 C C . VAL B 1 97 ? -9.25 2.312 -1.797 1 98.94 97 VAL B C 1
ATOM 2272 O O . VAL B 1 97 ? -10.312 2.785 -1.396 1 98.94 97 VAL B O 1
ATOM 2275 N N . ASP B 1 98 ? -8.188 3.09 -2.068 1 98.75 98 ASP B N 1
ATOM 2276 C CA . ASP B 1 98 ? -8.18 4.523 -1.793 1 98.75 98 ASP B CA 1
ATOM 2277 C C . ASP B 1 98 ? -9.352 5.219 -2.479 1 98.75 98 ASP B C 1
ATOM 2279 O O . ASP B 1 98 ? -9.953 6.137 -1.914 1 98.75 98 ASP B O 1
ATOM 2283 N N . ARG B 1 99 ? -9.672 4.766 -3.633 1 98.69 99 ARG B N 1
ATOM 2284 C CA . ARG B 1 99 ? -10.625 5.484 -4.473 1 98.69 99 ARG B CA 1
ATOM 2285 C C . ARG B 1 99 ? -12.047 4.992 -4.227 1 98.69 99 ARG B C 1
ATOM 2287 O O . ARG B 1 99 ? -13 5.781 -4.238 1 98.69 99 ARG B O 1
ATOM 2294 N N . THR B 1 100 ? -12.234 3.73 -3.91 1 98.75 100 THR B N 1
ATOM 2295 C CA . THR B 1 100 ? -13.578 3.17 -3.963 1 98.75 100 THR B CA 1
ATOM 2296 C C . THR B 1 100 ? -14.148 3.01 -2.559 1 98.75 100 THR B C 1
ATOM 2298 O O . THR B 1 100 ? -15.367 3.053 -2.371 1 98.75 100 THR B O 1
ATOM 2301 N N . PHE B 1 101 ? -13.25 2.742 -1.567 1 98.44 101 PHE B N 1
ATOM 2302 C CA . PHE B 1 101 ? -1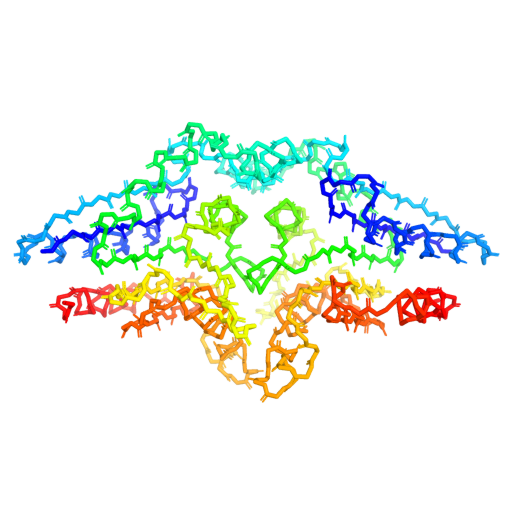3.719 2.586 -0.195 1 98.44 101 PHE B CA 1
ATOM 2303 C C . PHE B 1 101 ? -13.883 3.943 0.479 1 98.44 101 PHE B C 1
ATOM 2305 O O . PHE B 1 101 ? -13.266 4.207 1.513 1 98.44 101 PHE B O 1
ATOM 2312 N N . SER B 1 102 ? -14.789 4.75 0.04 1 97.06 102 SER B N 1
ATOM 2313 C CA . SER B 1 102 ? -14.867 6.16 0.411 1 97.06 102 SER B CA 1
ATOM 2314 C C . SER B 1 102 ? -15.867 6.375 1.546 1 97.06 102 SER B C 1
ATOM 2316 O O . SER B 1 102 ? -16.703 5.508 1.821 1 97.06 102 SER B O 1
ATOM 2318 N N . TYR B 1 103 ? -15.727 7.508 2.189 1 95 103 TYR B N 1
ATOM 2319 C CA . TYR B 1 103 ? -16.672 7.965 3.203 1 95 103 TYR B CA 1
ATOM 2320 C C . TYR B 1 103 ? -18.078 8.039 2.637 1 95 103 TYR B C 1
ATOM 2322 O O . TYR B 1 103 ? -18.297 8.539 1.53 1 95 103 TYR B O 1
ATOM 2330 N N . GLY B 1 104 ? -19.031 7.586 3.309 1 95.19 104 GLY B N 1
ATOM 2331 C CA . GLY B 1 104 ? -20.422 7.594 2.871 1 95.19 104 GLY B CA 1
ATOM 2332 C C . GLY B 1 104 ? -20.797 6.363 2.068 1 95.19 104 GLY B C 1
ATOM 2333 O O . GLY B 1 104 ? -21.984 6.113 1.828 1 95.19 104 GLY B O 1
ATOM 2334 N N . PHE B 1 105 ? -19.828 5.629 1.666 1 97.62 105 PHE B N 1
ATOM 2335 C CA . PHE B 1 105 ? -20.062 4.414 0.897 1 97.62 105 PHE B CA 1
ATOM 2336 C C . PHE B 1 105 ? -19.609 3.186 1.671 1 97.62 105 PHE B C 1
ATOM 2338 O O . PHE B 1 105 ? -20.391 2.275 1.93 1 97.62 105 PHE B O 1
ATOM 2345 N N . ALA B 1 106 ? -18.312 3.182 2.082 1 98.19 106 ALA B N 1
ATOM 2346 C CA . ALA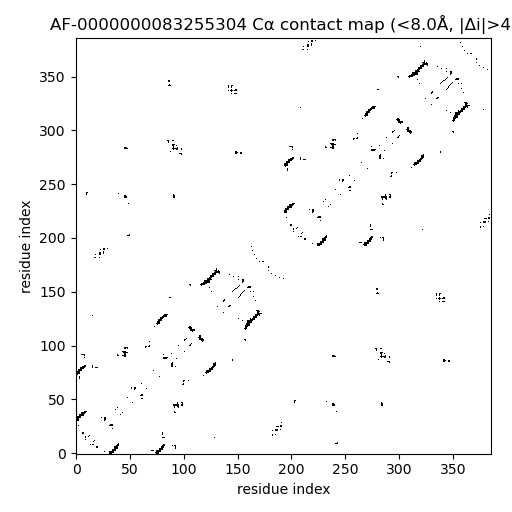 B 1 106 ? -17.781 2.027 2.799 1 98.19 106 ALA B CA 1
ATOM 2347 C C . ALA B 1 106 ? -17.938 2.201 4.309 1 98.19 106 ALA B C 1
ATOM 2349 O O . ALA B 1 106 ? -18.016 1.219 5.047 1 98.19 106 ALA B O 1
ATOM 2350 N N . TYR B 1 107 ? -17.875 3.436 4.738 1 97.25 107 TYR B N 1
ATOM 2351 C CA . TYR B 1 107 ? -18 3.785 6.152 1 97.25 107 TYR B CA 1
ATOM 2352 C C . TYR B 1 107 ? -18.547 5.195 6.316 1 97.25 107 TYR B C 1
ATOM 2354 O O . TYR B 1 107 ? -18.594 5.969 5.359 1 97.25 107 TYR B O 1
ATOM 2362 N N . GLN B 1 108 ? -18.984 5.504 7.512 1 95.56 108 GLN B N 1
ATOM 2363 C CA . GLN B 1 108 ? -19.359 6.871 7.863 1 95.56 108 GLN B CA 1
ATOM 2364 C C . GLN B 1 108 ? -19.344 7.078 9.375 1 95.56 108 GLN B C 1
ATOM 2366 O O . GLN B 1 108 ? -19.391 6.113 10.141 1 95.56 108 GLN B O 1
ATOM 2371 N N . TYR B 1 109 ? -19.203 8.328 9.734 1 91.06 109 TYR B N 1
ATOM 2372 C CA . TYR B 1 109 ? -19.297 8.648 11.156 1 91.06 109 TYR B CA 1
ATOM 2373 C C . TYR B 1 109 ? -20.766 8.711 11.594 1 91.06 109 TYR B C 1
ATOM 2375 O O . TYR B 1 109 ? -21.625 9.195 10.859 1 91.06 109 TYR B O 1
ATOM 2383 N N . ASN B 1 110 ? -20.969 8.188 12.727 1 91.94 110 ASN B N 1
ATOM 2384 C CA . ASN B 1 110 ? -22.328 8.281 13.234 1 91.94 110 ASN B CA 1
ATOM 2385 C C . ASN B 1 110 ? -22.484 9.391 14.266 1 91.94 110 ASN B C 1
ATOM 2387 O O . ASN B 1 110 ? -21.516 10.094 14.57 1 91.94 110 ASN B O 1
ATOM 2391 N N . SER B 1 111 ? -23.719 9.594 14.75 1 89.69 111 SER B N 1
ATOM 2392 C CA . SER B 1 111 ? -24.062 10.719 15.602 1 89.69 111 SER B CA 1
ATOM 2393 C C . SER B 1 111 ? -23.328 10.641 16.938 1 89.69 111 SER B C 1
ATOM 2395 O O . SER B 1 111 ? -23.141 11.664 17.609 1 89.69 111 SER B O 1
ATOM 2397 N N . GLU B 1 112 ? -22.875 9.547 17.359 1 89.06 112 GLU B N 1
ATOM 2398 C CA . GLU B 1 112 ? -22.203 9.352 18.641 1 89.06 112 GLU B CA 1
ATOM 2399 C C . GLU B 1 112 ? -20.688 9.445 18.5 1 89.06 112 GLU B C 1
ATOM 2401 O O . GLU B 1 112 ? -19.953 9.289 19.469 1 89.06 112 GLU B O 1
ATOM 2406 N N . GLY B 1 113 ? -20.25 9.695 17.328 1 81.62 113 GLY B N 1
ATOM 2407 C CA . GLY B 1 113 ? -18.828 9.844 17.094 1 81.62 113 GLY B CA 1
ATOM 2408 C C . GLY B 1 113 ? -18.141 8.555 16.688 1 81.62 113 GLY B C 1
ATOM 2409 O O . GLY B 1 113 ? -16.922 8.516 16.5 1 81.62 113 GLY B O 1
ATOM 2410 N N . GLY B 1 114 ? -18.922 7.508 16.641 1 89 114 GLY B N 1
ATOM 2411 C CA . GLY B 1 114 ? -18.406 6.223 16.203 1 89 114 GLY B CA 1
ATOM 2412 C C . GLY B 1 114 ? -18.484 6.016 14.703 1 89 114 GLY B C 1
ATOM 2413 O O . GLY B 1 114 ? -18.812 6.941 13.961 1 89 114 GLY B O 1
ATOM 2414 N N . ILE B 1 115 ? -18.016 4.859 14.242 1 93.44 115 ILE B N 1
ATOM 2415 C CA . ILE B 1 115 ? -17.969 4.543 12.812 1 93.44 115 ILE B CA 1
ATOM 2416 C C . ILE B 1 115 ? -19.078 3.561 12.461 1 93.44 115 ILE B C 1
ATOM 2418 O O . ILE B 1 115 ? -19.234 2.525 13.117 1 93.44 115 ILE B O 1
ATOM 2422 N N . ASP B 1 116 ? -19.938 3.992 11.523 1 96.88 116 ASP B N 1
ATOM 2423 C CA . ASP B 1 116 ? -20.828 3.025 10.883 1 96.88 116 ASP B CA 1
ATOM 2424 C C . ASP B 1 116 ? -20.094 2.229 9.812 1 96.88 116 ASP B C 1
ATOM 2426 O O . ASP B 1 116 ? -19.562 2.805 8.859 1 96.88 116 ASP B O 1
ATOM 2430 N N . LYS B 1 117 ? -20.047 0.952 9.938 1 98 117 LYS B N 1
ATOM 2431 C CA . LYS B 1 117 ? -19.406 0.042 8.992 1 98 117 LYS B CA 1
ATOM 2432 C C . LYS B 1 117 ? -20.391 -0.395 7.906 1 98 117 LYS B C 1
ATOM 2434 O O . LYS B 1 117 ? -21.203 -1.298 8.125 1 98 117 LYS B O 1
ATOM 2439 N N . LEU B 1 118 ? -20.234 0.117 6.754 1 98.5 118 LEU B N 1
ATOM 2440 C CA . LEU B 1 118 ? -21.312 0.049 5.781 1 98.5 118 LEU B CA 1
ATOM 2441 C C . LEU B 1 118 ? -21.219 -1.225 4.949 1 98.5 118 LEU B C 1
ATOM 2443 O O . LEU B 1 118 ? -22.141 -1.542 4.188 1 98.5 118 LEU B O 1
ATOM 2447 N N . PHE B 1 119 ? -20.156 -2.033 5.133 1 98.75 119 PHE B N 1
ATOM 2448 C CA . PHE B 1 119 ? -20.047 -3.316 4.453 1 98.75 119 PHE B CA 1
ATOM 2449 C C . PHE B 1 119 ? -20.344 -4.465 5.406 1 98.75 119 PHE B C 1
ATOM 2451 O O . PHE B 1 119 ? -20.047 -5.625 5.109 1 98.75 119 PHE B O 1
ATOM 2458 N N . ALA B 1 120 ? -20.891 -4.094 6.59 1 98.25 120 ALA B N 1
ATOM 2459 C CA . ALA B 1 120 ? -21.281 -5.141 7.523 1 98.25 120 ALA B CA 1
ATOM 2460 C C . ALA B 1 1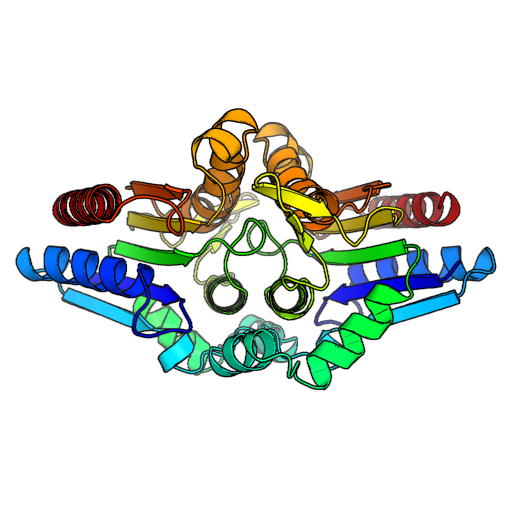20 ? -22.156 -6.188 6.836 1 98.25 120 ALA B C 1
ATOM 2462 O O . ALA B 1 120 ? -23.031 -5.844 6.039 1 98.25 120 ALA B O 1
ATOM 2463 N N . GLY B 1 121 ? -21.844 -7.473 7.18 1 98.25 121 GLY B N 1
ATOM 2464 C CA . GLY B 1 121 ? -22.578 -8.57 6.57 1 98.25 121 GLY B CA 1
ATOM 2465 C C . GLY B 1 121 ? -21.828 -9.227 5.43 1 98.25 121 GLY B C 1
ATOM 2466 O O . GLY B 1 121 ? -22.125 -10.359 5.051 1 98.25 121 GLY B O 1
ATOM 2467 N N . LYS B 1 122 ? -20.922 -8.492 4.816 1 98.75 122 LYS B N 1
ATOM 2468 C CA . LYS B 1 122 ? -20.109 -9.07 3.752 1 98.75 122 LYS B CA 1
ATOM 2469 C C . LYS B 1 122 ? -18.953 -9.891 4.328 1 98.75 122 LYS B C 1
ATOM 2471 O O . LYS B 1 122 ? -18.5 -9.633 5.441 1 98.75 122 LYS B O 1
ATOM 2476 N N . ARG B 1 123 ? -18.5 -10.836 3.545 1 98.69 123 ARG B N 1
ATOM 2477 C CA . ARG B 1 123 ? -17.312 -11.617 3.877 1 98.69 123 ARG B CA 1
ATOM 2478 C C . ARG B 1 123 ? -16.141 -11.266 2.961 1 98.69 123 ARG B C 1
ATOM 2480 O O . ARG B 1 123 ? -16.344 -10.883 1.807 1 98.69 123 ARG B O 1
ATOM 2487 N N . GLY B 1 124 ? -14.969 -11.383 3.527 1 98.69 124 GLY B N 1
ATOM 2488 C CA . GLY B 1 124 ? -13.758 -11.07 2.781 1 98.69 124 GLY B CA 1
ATOM 2489 C C . GLY B 1 124 ? -12.781 -12.227 2.725 1 98.69 124 GLY B C 1
ATOM 2490 O O . GLY B 1 124 ? -12.672 -13.008 3.674 1 98.69 124 GLY B O 1
ATOM 2491 N N . VAL B 1 125 ? -12.109 -12.367 1.656 1 98.88 125 VAL B N 1
ATOM 2492 C CA . VAL B 1 125 ? -10.984 -13.281 1.502 1 98.88 125 VAL B CA 1
ATOM 2493 C C . VAL B 1 125 ? -9.781 -12.531 0.929 1 98.88 125 VAL B C 1
ATOM 2495 O O . VAL B 1 125 ? -9.93 -11.727 0.004 1 98.88 125 VAL B O 1
ATOM 2498 N N . ILE B 1 126 ? -8.672 -12.719 1.531 1 98.94 126 ILE B N 1
ATOM 2499 C CA . ILE B 1 126 ? -7.43 -12.133 1.029 1 98.94 126 ILE B CA 1
ATOM 2500 C C . ILE B 1 126 ? -6.422 -13.234 0.724 1 98.94 126 ILE B C 1
ATOM 2502 O O . ILE B 1 126 ? -6.188 -14.117 1.554 1 98.94 126 ILE B O 1
ATOM 2506 N N . VAL B 1 127 ? -5.879 -13.266 -0.498 1 98.94 127 VAL B N 1
ATOM 2507 C CA . VAL B 1 127 ? -4.855 -14.227 -0.899 1 98.94 127 VAL B CA 1
ATOM 2508 C C . VAL B 1 127 ? -3.619 -13.484 -1.4 1 98.94 127 VAL B C 1
ATOM 2510 O O . VAL B 1 127 ? -3.691 -12.727 -2.373 1 98.94 127 VAL B O 1
ATOM 2513 N N . ASN B 1 128 ? -2.527 -13.758 -0.738 1 98.69 128 ASN B N 1
ATOM 2514 C CA . ASN B 1 128 ? -1.28 -13.07 -1.063 1 98.69 128 ASN B CA 1
ATOM 2515 C C . ASN B 1 128 ? -0.171 -14.062 -1.405 1 98.69 128 ASN B C 1
ATOM 2517 O O . ASN B 1 128 ? -0.15 -15.18 -0.887 1 98.69 128 ASN B O 1
ATOM 2521 N N . THR B 1 129 ? 0.697 -13.609 -2.266 1 98.75 129 THR B N 1
ATOM 2522 C CA . THR B 1 129 ? 1.975 -14.273 -2.494 1 98.75 129 THR B CA 1
ATOM 2523 C C . THR B 1 129 ? 3.135 -13.32 -2.244 1 98.75 129 THR B C 1
ATOM 2525 O O . THR B 1 129 ? 2.979 -12.102 -2.359 1 98.75 129 THR B O 1
ATOM 2528 N N . TYR B 1 130 ? 4.262 -13.828 -1.847 1 97.81 130 TYR B N 1
ATOM 2529 C CA . TYR B 1 130 ? 5.453 -13 -1.702 1 97.81 130 TYR B CA 1
ATOM 2530 C C . TYR B 1 130 ? 6.719 -13.844 -1.804 1 97.81 130 TYR B C 1
ATOM 2532 O O . TYR B 1 130 ? 6.656 -15.078 -1.745 1 97.81 130 TYR B O 1
ATOM 2540 N N . GLY B 1 131 ? 7.824 -13.266 -2.035 1 94.94 131 GLY B N 1
ATOM 2541 C CA . GLY B 1 131 ? 9.062 -13.969 -2.34 1 94.94 131 GLY B CA 1
ATOM 2542 C C . GLY B 1 131 ? 9.805 -14.43 -1.102 1 94.94 131 GLY B C 1
ATOM 2543 O O . GLY B 1 131 ? 10.461 -15.477 -1.118 1 94.94 131 GLY B O 1
ATOM 2544 N N . THR B 1 132 ? 9.797 -13.688 -0.008 1 94.69 132 THR B N 1
ATOM 2545 C CA . THR B 1 132 ? 10.469 -14.031 1.239 1 94.69 132 THR B CA 1
ATOM 2546 C C . THR B 1 132 ? 9.938 -15.344 1.801 1 94.69 132 THR B C 1
ATOM 2548 O O . THR B 1 132 ? 8.727 -15.578 1.794 1 94.69 132 THR B O 1
ATOM 2551 N N . PRO B 1 133 ? 10.828 -16.234 2.207 1 94.75 133 PRO B N 1
ATOM 2552 C CA . PRO B 1 133 ? 10.336 -17.453 2.834 1 94.75 133 PRO B CA 1
ATOM 2553 C C . PRO B 1 133 ? 9.359 -17.188 3.973 1 94.75 133 PRO B C 1
ATOM 2555 O O . PRO B 1 133 ? 9.555 -16.25 4.75 1 94.75 133 PRO B O 1
ATOM 2558 N N . GLU B 1 134 ? 8.375 -18.016 4.051 1 96.06 134 GLU B N 1
ATOM 2559 C CA . GLU B 1 134 ? 7.289 -17.828 5.012 1 96.06 134 GLU B CA 1
ATOM 2560 C C . GLU B 1 134 ? 7.824 -17.75 6.438 1 96.06 134 GLU B C 1
ATOM 2562 O O . GLU B 1 134 ? 7.359 -16.922 7.238 1 96.06 134 GLU B O 1
ATOM 2567 N N . GLU B 1 135 ? 8.797 -18.531 6.723 1 96.38 135 GLU B N 1
ATOM 2568 C CA . GLU B 1 135 ? 9.336 -18.625 8.078 1 96.38 135 GLU B CA 1
ATOM 2569 C C . GLU B 1 135 ? 9.938 -17.297 8.516 1 96.38 135 GLU B C 1
ATOM 2571 O O . GLU B 1 135 ? 9.883 -16.938 9.703 1 96.38 135 GLU B O 1
ATOM 2576 N N . VAL B 1 136 ? 10.492 -16.578 7.598 1 95.19 136 VAL B N 1
ATOM 2577 C CA . VAL B 1 136 ? 11.102 -15.289 7.914 1 95.19 136 VAL B CA 1
ATOM 2578 C C . VAL B 1 136 ? 10.023 -14.289 8.336 1 95.19 136 VAL B C 1
ATOM 2580 O O . VAL B 1 136 ? 10.133 -13.656 9.383 1 95.19 136 VAL B O 1
ATOM 2583 N N . TYR B 1 137 ? 8.898 -14.188 7.594 1 97.31 137 TYR B N 1
ATOM 2584 C CA . TYR B 1 137 ? 7.816 -13.266 7.938 1 97.31 137 TYR B CA 1
ATOM 2585 C C . TYR B 1 137 ? 7.125 -13.695 9.227 1 97.31 137 TYR B C 1
ATOM 2587 O O . TYR B 1 137 ? 6.719 -12.844 10.031 1 97.31 137 TYR B O 1
ATOM 2595 N N . GLU B 1 138 ? 7.051 -14.945 9.438 1 97.75 138 GLU B N 1
ATOM 2596 C CA . GLU B 1 138 ? 6.469 -15.414 10.695 1 97.75 138 GLU B CA 1
ATOM 2597 C C . GLU B 1 138 ? 7.344 -15.031 11.883 1 97.75 138 GLU B C 1
ATOM 2599 O O . GLU B 1 138 ? 6.848 -14.508 12.883 1 97.75 138 GLU B O 1
ATOM 2604 N N . SER B 1 139 ? 8.609 -15.227 11.75 1 97.88 139 SER B N 1
ATOM 2605 C CA . SER B 1 139 ? 9.523 -15.039 12.867 1 97.88 139 SER B CA 1
ATOM 2606 C C . SER B 1 139 ? 9.695 -13.562 13.203 1 97.88 139 SER B C 1
ATOM 2608 O O . SER B 1 139 ? 9.922 -13.195 14.359 1 97.88 139 SER B O 1
ATOM 2610 N N . THR B 1 140 ? 9.539 -12.703 12.234 1 97.12 140 THR B N 1
ATOM 2611 C CA . THR B 1 140 ? 9.766 -11.273 12.453 1 97.12 140 THR B CA 1
ATOM 2612 C C . THR B 1 140 ? 8.469 -10.57 12.852 1 97.12 140 THR B C 1
ATOM 2614 O O . THR B 1 140 ? 8.484 -9.398 13.219 1 97.12 140 THR B O 1
ATOM 2617 N N . GLY B 1 141 ? 7.328 -11.297 12.703 1 98.06 141 GLY B N 1
ATOM 2618 C CA . GLY B 1 141 ? 6.043 -10.688 13 1 98.06 141 GLY B CA 1
ATOM 2619 C C . GLY B 1 141 ? 5.422 -9.984 11.805 1 98.06 141 GLY B C 1
ATOM 2620 O O . GLY B 1 141 ? 4.344 -9.398 11.914 1 98.06 141 GLY B O 1
ATOM 2621 N N . MET B 1 142 ? 6.094 -10.039 10.688 1 98.38 142 MET B N 1
ATOM 2622 C CA . MET B 1 142 ? 5.605 -9.375 9.484 1 98.38 142 MET B CA 1
ATOM 2623 C C . MET B 1 142 ? 4.281 -9.977 9.023 1 98.38 142 MET B C 1
ATOM 2625 O O . MET B 1 142 ? 3.4 -9.258 8.547 1 98.38 142 MET B O 1
ATOM 2629 N N . THR B 1 143 ? 4.125 -11.273 9.195 1 98.44 143 THR B N 1
ATOM 2630 C CA . THR B 1 143 ? 2.867 -11.93 8.852 1 98.44 143 THR B CA 1
ATOM 2631 C C . THR B 1 143 ? 1.698 -11.266 9.578 1 98.44 143 THR B C 1
ATOM 2633 O O . THR B 1 143 ? 0.681 -10.945 8.961 1 98.44 143 THR B O 1
ATOM 2636 N N . ASP B 1 144 ? 1.852 -11.023 10.82 1 98.38 144 ASP B N 1
ATOM 2637 C CA . ASP B 1 144 ? 0.801 -10.406 11.625 1 98.38 144 ASP B CA 1
ATOM 2638 C C . ASP B 1 144 ? 0.554 -8.969 11.188 1 98.38 144 ASP B C 1
ATOM 2640 O O . ASP B 1 144 ? -0.592 -8.508 11.148 1 98.38 144 ASP B O 1
ATOM 2644 N N . SER B 1 145 ? 1.621 -8.234 10.883 1 98.62 145 SER B N 1
ATOM 2645 C CA . SER B 1 145 ? 1.486 -6.852 10.43 1 98.62 145 SER B CA 1
ATOM 2646 C C . SER B 1 145 ? 0.728 -6.777 9.102 1 98.62 145 SER B C 1
ATOM 2648 O O . SER B 1 145 ? -0.118 -5.902 8.914 1 98.62 145 SER B O 1
ATOM 2650 N N . LEU B 1 146 ? 1.046 -7.727 8.227 1 98.44 146 LEU B N 1
ATOM 2651 C CA . LEU B 1 146 ? 0.363 -7.781 6.938 1 98.44 146 LEU B CA 1
ATOM 2652 C C . LEU B 1 146 ? -1.12 -8.086 7.121 1 98.44 146 LEU B C 1
ATOM 2654 O O . LEU B 1 146 ? -1.972 -7.438 6.512 1 98.44 146 LEU B O 1
ATOM 2658 N N . LYS B 1 147 ? -1.448 -9.023 7.973 1 98.44 147 LYS B N 1
ATOM 2659 C CA . LYS B 1 147 ? -2.838 -9.375 8.242 1 98.44 147 LYS B CA 1
ATOM 2660 C C . LYS B 1 147 ? -3.584 -8.211 8.891 1 98.44 147 LYS B C 1
ATOM 2662 O O . LYS B 1 147 ? -4.746 -7.953 8.562 1 98.44 147 LYS B O 1
ATOM 2667 N N . GLN B 1 148 ? -2.936 -7.539 9.742 1 98.56 148 GLN B N 1
ATOM 2668 C CA . GLN B 1 148 ? -3.598 -6.441 10.438 1 98.56 148 GLN B CA 1
ATOM 2669 C C . GLN B 1 148 ? -3.861 -5.27 9.492 1 98.56 148 GLN B C 1
ATOM 2671 O O . GLN B 1 148 ? -4.969 -4.727 9.469 1 98.56 148 GLN B O 1
ATOM 2676 N N . THR B 1 149 ? -2.893 -4.832 8.695 1 98.44 149 THR B N 1
ATOM 2677 C CA . THR B 1 149 ? -3.01 -3.629 7.875 1 98.44 149 THR B CA 1
ATOM 2678 C C . THR B 1 149 ? -4.039 -3.832 6.766 1 98.44 149 THR B C 1
ATOM 2680 O O . THR B 1 149 ? -4.789 -2.912 6.434 1 98.44 149 THR B O 1
ATOM 2683 N N . SER B 1 150 ? -4.133 -5.07 6.215 1 98 150 SER B N 1
ATOM 2684 C CA . SER B 1 150 ? -5.086 -5.281 5.129 1 98 150 SER B CA 1
ATOM 2685 C C . SER B 1 150 ? -6.391 -5.879 5.645 1 98 150 SER B C 1
ATOM 2687 O O . SER B 1 150 ? -7.473 -5.473 5.223 1 98 150 SER B O 1
ATOM 2689 N N . GLY B 1 151 ? -6.305 -6.816 6.578 1 98 151 GLY B N 1
ATOM 2690 C CA . GLY B 1 151 ? -7.496 -7.465 7.105 1 98 151 GLY B CA 1
ATOM 2691 C C . GLY B 1 151 ? -8.32 -6.559 8 1 98 151 GLY B C 1
ATOM 2692 O O . GLY B 1 151 ? -9.43 -6.16 7.637 1 98 151 GLY B O 1
ATOM 2693 N N . SER B 1 152 ? -7.742 -6.152 9.086 1 96.62 152 SER B N 1
ATOM 2694 C CA . SER B 1 152 ? -8.445 -5.273 10.023 1 96.62 152 SER B CA 1
ATOM 2695 C C . SER B 1 152 ? -8.461 -3.836 9.516 1 96.62 152 SER B C 1
ATOM 2697 O O . SER B 1 152 ? -9.484 -3.148 9.625 1 96.62 152 SER B O 1
ATOM 2699 N N . GLY B 1 153 ? -7.406 -3.42 8.945 1 97.88 153 GLY B N 1
ATOM 2700 C CA . GLY B 1 153 ? -7.23 -2.025 8.57 1 97.88 153 GLY B CA 1
ATOM 2701 C C . GLY B 1 153 ? -8.109 -1.601 7.414 1 97.88 153 GLY B C 1
ATOM 2702 O O . GLY B 1 153 ? -8.461 -0.423 7.293 1 97.88 153 GLY B O 1
ATOM 2703 N N . ILE B 1 154 ? -8.461 -2.576 6.551 1 98.62 154 ILE B N 1
ATOM 2704 C CA . ILE B 1 154 ? -9.297 -2.254 5.395 1 98.62 154 ILE B CA 1
ATOM 2705 C C . ILE B 1 154 ? -10.648 -2.947 5.527 1 98.62 154 ILE B C 1
ATOM 2707 O O . ILE B 1 154 ? -11.664 -2.295 5.781 1 98.62 154 ILE B O 1
ATOM 2711 N N . PHE B 1 155 ? -10.68 -4.289 5.523 1 98.81 155 PHE B N 1
ATOM 2712 C CA . PHE B 1 155 ? -11.922 -5.047 5.559 1 98.81 155 PHE B CA 1
ATOM 2713 C C . PHE B 1 155 ? -12.641 -4.852 6.887 1 98.81 155 PHE B C 1
ATOM 2715 O O . PHE B 1 155 ? -13.812 -4.453 6.914 1 98.81 155 PHE B O 1
ATOM 2722 N N . GLY B 1 156 ? -11.914 -5.031 7.945 1 98.12 156 GLY B N 1
ATOM 2723 C CA . GLY B 1 156 ? -12.516 -4.902 9.258 1 98.12 156 GLY B CA 1
ATOM 2724 C C . GLY B 1 156 ? -13.047 -3.51 9.539 1 98.12 156 GLY B C 1
ATOM 2725 O O . GLY B 1 156 ? -14.078 -3.354 10.195 1 98.12 156 GLY B O 1
ATOM 2726 N N . PHE B 1 157 ? -12.344 -2.537 9.031 1 97.81 157 PHE B N 1
ATOM 2727 C CA . PHE B 1 157 ? -12.734 -1.15 9.258 1 97.81 157 PHE B CA 1
ATOM 2728 C C . PHE B 1 157 ? -14.102 -0.867 8.648 1 97.81 157 PHE B C 1
ATOM 2730 O O . PHE B 1 157 ? -14.883 -0.092 9.195 1 97.81 157 PHE B O 1
ATOM 2737 N N . CYS B 1 158 ? -14.391 -1.521 7.527 1 98.31 158 CYS B N 1
ATOM 2738 C CA . CYS B 1 158 ? -15.641 -1.29 6.82 1 98.31 158 CYS B CA 1
ATOM 2739 C C . CYS B 1 158 ? -16.703 -2.285 7.262 1 98.31 158 CYS B C 1
ATOM 2741 O O . CYS B 1 158 ? -17.859 -2.217 6.809 1 98.31 158 CYS B O 1
ATOM 2743 N N . GLY B 1 159 ? -16.359 -3.277 8.07 1 98.5 159 GLY B N 1
ATOM 2744 C CA . GLY B 1 159 ? -17.328 -4.242 8.586 1 98.5 159 GLY B CA 1
ATOM 2745 C C . GLY B 1 159 ? -17.266 -5.582 7.883 1 98.5 159 GLY B C 1
ATOM 2746 O O . GLY B 1 159 ? -18.016 -6.5 8.211 1 98.5 159 GLY B O 1
ATOM 2747 N N . VAL B 1 160 ? -16.359 -5.738 6.93 1 98.81 160 VAL B N 1
ATOM 2748 C CA . VAL B 1 160 ? -16.203 -7.012 6.234 1 98.81 160 VAL B CA 1
ATOM 2749 C C . VAL B 1 160 ? -15.555 -8.031 7.168 1 98.81 160 VAL B C 1
ATOM 2751 O O . VAL B 1 160 ? -14.516 -7.766 7.77 1 98.81 160 VAL B O 1
ATOM 2754 N N . GLU B 1 161 ? -16.125 -9.117 7.324 1 98.44 161 GLU B N 1
ATOM 2755 C CA . GLU B 1 161 ? -15.547 -10.211 8.086 1 98.44 161 GLU B CA 1
ATOM 2756 C C . GLU B 1 161 ? -14.531 -10.992 7.254 1 98.44 161 GLU B C 1
ATOM 2758 O O . GLU B 1 161 ? -14.891 -11.594 6.242 1 98.44 161 GLU B O 1
ATOM 2763 N N . VAL B 1 162 ? -13.344 -11.008 7.699 1 98.5 162 VAL B N 1
ATOM 2764 C CA . VAL B 1 162 ? -12.32 -11.75 6.961 1 98.5 162 VAL B CA 1
ATOM 2765 C C . VAL B 1 162 ? -12.469 -13.242 7.234 1 98.5 162 VAL B C 1
ATOM 2767 O O . VAL B 1 162 ? -12.062 -13.727 8.289 1 98.5 162 VAL B O 1
ATOM 2770 N N . ALA B 1 163 ? -13 -13.891 6.285 1 98.25 163 ALA B N 1
ATOM 2771 C CA . ALA B 1 163 ? -13.219 -15.328 6.406 1 98.25 163 ALA B CA 1
ATOM 2772 C C . ALA B 1 163 ? -11.906 -16.094 6.27 1 98.25 163 ALA B C 1
ATOM 2774 O O . ALA B 1 163 ? -11.688 -17.094 6.961 1 98.25 163 ALA B O 1
ATOM 2775 N N . GLU B 1 164 ? -11.094 -15.648 5.371 1 98.19 164 GLU B N 1
ATOM 2776 C CA . GLU B 1 164 ? -9.797 -16.281 5.113 1 98.19 164 GLU B CA 1
ATOM 2777 C C . GLU B 1 164 ? -8.758 -15.242 4.699 1 98.19 164 GLU B C 1
ATOM 2779 O O . GLU B 1 164 ? -9.062 -14.305 3.959 1 98.19 164 GLU B O 1
ATOM 2784 N N . HIS B 1 165 ? -7.602 -15.383 5.219 1 98.56 165 HIS B N 1
ATOM 2785 C CA . HIS B 1 165 ? -6.414 -14.664 4.773 1 98.56 165 HIS B CA 1
ATOM 2786 C C . HIS B 1 165 ? -5.254 -15.625 4.512 1 98.56 165 HIS B C 1
ATOM 2788 O O . HIS B 1 165 ? -4.535 -16 5.441 1 98.56 165 HIS B O 1
ATOM 2794 N N . LEU B 1 166 ? -5.027 -15.953 3.271 1 98.75 166 LEU B N 1
ATOM 2795 C CA . LEU B 1 166 ? -3.992 -16.906 2.869 1 98.75 166 LEU B CA 1
ATOM 2796 C C . LEU B 1 166 ? -2.721 -16.172 2.449 1 98.75 166 LEU B C 1
ATOM 2798 O O . LEU B 1 166 ? -2.758 -15.305 1.569 1 98.75 166 LEU B O 1
ATOM 2802 N N . LEU B 1 167 ? -1.67 -16.438 3.121 1 98.62 167 LEU B N 1
ATOM 2803 C CA . LEU B 1 167 ? -0.353 -15.891 2.814 1 98.62 167 LEU B CA 1
ATOM 2804 C C . LEU B 1 167 ? 0.606 -17 2.377 1 98.62 167 LEU B C 1
ATOM 2806 O O . LEU B 1 167 ? 0.933 -17.891 3.162 1 98.62 167 LEU B O 1
ATOM 2810 N N . PHE B 1 168 ? 1.039 -16.906 1.154 1 98.69 168 PHE B N 1
ATOM 2811 C CA . PHE B 1 168 ? 1.957 -17.891 0.594 1 98.69 168 PHE B CA 1
ATOM 2812 C C . PHE B 1 168 ? 3.332 -17.281 0.358 1 98.69 168 PHE B C 1
ATOM 2814 O O . PHE B 1 168 ? 3.506 -16.469 -0.55 1 98.69 168 PHE B O 1
ATOM 2821 N N . GLY B 1 169 ? 4.289 -17.75 1.149 1 98.06 169 GLY B N 1
ATOM 2822 C CA . GLY B 1 169 ? 5.645 -17.219 1.065 1 98.06 169 GLY B CA 1
ATOM 2823 C C . GLY B 1 169 ? 6.574 -18.094 0.241 1 98.06 169 GLY B C 1
ATOM 2824 O O . GLY B 1 169 ? 6.285 -19.266 0.002 1 98.06 169 GLY B O 1
ATOM 2825 N N . GLY B 1 170 ? 7.727 -17.5 -0.251 1 96.5 170 GLY B N 1
ATOM 2826 C CA . GLY B 1 170 ? 8.766 -18.219 -0.972 1 96.5 170 GLY B CA 1
ATOM 2827 C C . GLY B 1 170 ? 8.297 -18.766 -2.301 1 96.5 170 GLY B C 1
ATOM 2828 O O . GLY B 1 170 ? 8.789 -19.797 -2.758 1 96.5 170 GLY B O 1
ATOM 2829 N N . VAL B 1 171 ? 7.301 -18.109 -2.943 1 95.81 171 VAL B N 1
ATOM 2830 C CA . VAL B 1 171 ? 6.586 -18.703 -4.07 1 95.81 171 VAL B CA 1
ATOM 2831 C C . VAL B 1 171 ? 7.555 -18.922 -5.234 1 95.81 171 VAL B C 1
ATOM 2833 O O . VAL B 1 171 ? 7.395 -19.859 -6.012 1 95.81 171 VAL B O 1
ATOM 2836 N N . SER B 1 172 ? 8.602 -18.078 -5.328 1 90.75 172 SER B N 1
ATOM 2837 C CA . SER B 1 172 ? 9.547 -18.203 -6.434 1 90.75 172 SER B CA 1
ATOM 2838 C C . SER B 1 172 ? 10.578 -19.281 -6.16 1 90.75 172 SER B C 1
ATOM 2840 O O . SER B 1 172 ? 11.297 -19.703 -7.066 1 90.75 172 SER B O 1
ATOM 2842 N N . SER B 1 173 ? 10.641 -19.812 -4.984 1 91.75 173 SER B N 1
ATOM 2843 C CA . SER B 1 173 ? 11.742 -20.703 -4.641 1 91.75 173 SER B CA 1
ATOM 2844 C C . SER B 1 173 ? 11.219 -22.078 -4.238 1 91.75 173 SER B C 1
ATOM 2846 O O . SER B 1 173 ? 11.984 -23.047 -4.152 1 91.75 173 SER B O 1
ATOM 2848 N N . VAL B 1 174 ? 9.969 -22.219 -4.027 1 94.88 174 VAL B N 1
ATOM 2849 C CA . VAL B 1 174 ? 9.406 -23.5 -3.594 1 94.88 174 VAL B CA 1
ATOM 2850 C C . VAL B 1 174 ? 9.195 -24.406 -4.805 1 94.88 174 VAL B C 1
ATOM 2852 O O . VAL B 1 174 ? 9.219 -23.953 -5.945 1 94.88 174 VAL B O 1
ATOM 2855 N N . SER B 1 175 ? 9 -25.688 -4.523 1 96.56 175 SER B N 1
ATOM 2856 C CA . SER B 1 175 ? 8.805 -26.672 -5.582 1 96.56 175 SER B CA 1
ATOM 2857 C C . SER B 1 175 ? 7.41 -26.547 -6.191 1 96.56 175 SER B C 1
ATOM 2859 O O . SER B 1 175 ? 6.516 -25.938 -5.602 1 96.56 175 SER B O 1
ATOM 2861 N N . ASP B 1 176 ? 7.227 -27.141 -7.348 1 96.88 176 ASP B N 1
ATOM 2862 C CA . ASP B 1 176 ? 5.918 -27.188 -7.996 1 96.88 176 ASP B CA 1
ATOM 2863 C C . ASP B 1 176 ? 4.898 -27.922 -7.125 1 96.88 176 ASP B C 1
ATOM 2865 O O . ASP B 1 176 ? 3.719 -27.562 -7.113 1 96.88 176 ASP B O 1
ATOM 2869 N N . ASP B 1 177 ? 5.375 -28.906 -6.461 1 97.94 177 ASP B N 1
ATOM 2870 C CA . ASP B 1 177 ? 4.477 -29.656 -5.586 1 97.94 177 ASP B CA 1
ATOM 2871 C C . ASP B 1 177 ? 3.932 -28.766 -4.473 1 97.94 177 ASP B C 1
ATOM 2873 O O . ASP B 1 177 ? 2.752 -28.844 -4.121 1 97.94 177 ASP B O 1
ATOM 2877 N N . VAL B 1 178 ? 4.77 -27.969 -3.988 1 97.75 178 VAL B N 1
ATOM 2878 C CA . VAL B 1 178 ? 4.348 -27.047 -2.939 1 97.75 178 VAL B CA 1
ATOM 2879 C C . VAL B 1 178 ? 3.357 -26.047 -3.508 1 97.75 178 VAL B C 1
ATOM 2881 O O . VAL B 1 178 ? 2.348 -25.734 -2.873 1 97.75 178 VAL B O 1
ATOM 2884 N N . ARG B 1 179 ? 3.549 -25.516 -4.68 1 98 179 ARG B N 1
ATOM 2885 C CA . ARG B 1 179 ? 2.635 -24.578 -5.324 1 98 179 ARG B CA 1
ATOM 2886 C C . ARG B 1 179 ? 1.278 -25.234 -5.582 1 98 179 ARG B C 1
ATOM 2888 O O . ARG B 1 179 ? 0.238 -24.578 -5.445 1 98 179 ARG B O 1
ATOM 2895 N N . LYS B 1 180 ? 1.312 -26.5 -5.961 1 98.19 180 LYS B N 1
ATOM 2896 C CA . LYS B 1 180 ? 0.059 -27.219 -6.145 1 98.19 180 LYS B CA 1
ATOM 2897 C C . LYS B 1 180 ? -0.719 -27.328 -4.836 1 98.19 180 LYS B C 1
ATOM 2899 O O . LYS B 1 180 ? -1.947 -27.219 -4.828 1 98.19 180 LYS B O 1
ATOM 2904 N N . GLU B 1 181 ? 0.01 -27.547 -3.826 1 98.44 181 GLU B N 1
ATOM 2905 C CA . GLU B 1 181 ? -0.635 -27.578 -2.518 1 98.44 181 GLU B CA 1
ATOM 2906 C C . GLU B 1 181 ? -1.229 -26.219 -2.156 1 98.44 181 GLU B C 1
ATOM 2908 O O . GLU B 1 181 ? -2.301 -26.156 -1.552 1 98.44 181 GLU B O 1
ATOM 2913 N N . MET B 1 182 ? -0.501 -25.172 -2.461 1 98.69 182 MET B N 1
ATOM 2914 C CA . MET B 1 182 ? -1.033 -23.828 -2.254 1 98.69 182 MET B CA 1
ATOM 2915 C C . MET B 1 182 ? -2.346 -23.641 -3.008 1 98.69 182 MET B C 1
ATOM 2917 O O . MET B 1 182 ? -3.316 -23.125 -2.453 1 98.69 182 MET B O 1
ATOM 2921 N N . LEU B 1 183 ? -2.41 -24.094 -4.211 1 98.81 183 LEU B N 1
ATOM 2922 C CA . LEU B 1 183 ? -3.619 -23.969 -5.016 1 98.81 183 LEU B CA 1
ATOM 2923 C C . LEU B 1 183 ? -4.758 -24.797 -4.426 1 98.81 183 LEU B 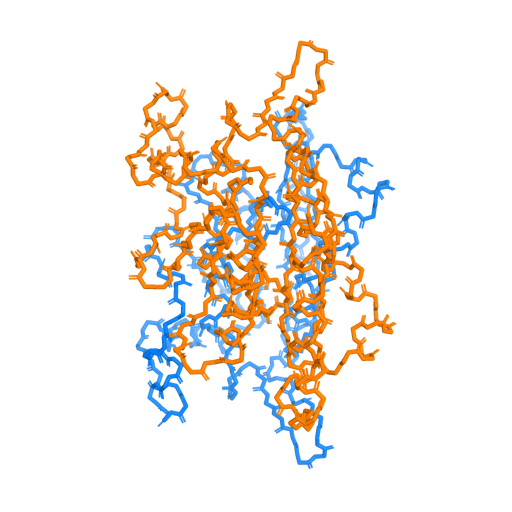C 1
ATOM 2925 O O . LEU B 1 183 ? -5.918 -24.391 -4.469 1 98.81 183 LEU B O 1
ATOM 2929 N N . ALA B 1 184 ? -4.426 -25.938 -3.887 1 98.75 184 ALA B N 1
ATOM 2930 C CA . ALA B 1 184 ? -5.438 -26.75 -3.225 1 98.75 184 ALA B CA 1
ATOM 2931 C C . ALA B 1 184 ? -6.02 -26.031 -2.012 1 98.75 184 ALA B C 1
ATOM 2933 O O . ALA B 1 184 ? -7.219 -26.141 -1.74 1 98.75 184 ALA B O 1
ATOM 2934 N N . ARG B 1 185 ? -5.195 -25.344 -1.304 1 98.75 185 ARG B N 1
ATOM 2935 C CA . ARG B 1 185 ? -5.66 -24.562 -0.161 1 98.75 185 ARG B CA 1
ATOM 2936 C C . ARG B 1 185 ? -6.602 -23.453 -0.605 1 98.75 185 ARG B C 1
ATOM 2938 O O . ARG B 1 185 ? -7.598 -23.156 0.063 1 98.75 185 ARG B O 1
ATOM 2945 N N . VAL B 1 186 ? -6.27 -22.797 -1.688 1 98.88 186 VAL B N 1
ATOM 2946 C CA . VAL B 1 186 ? -7.137 -21.766 -2.256 1 98.88 186 VAL B CA 1
ATOM 2947 C C . VAL B 1 186 ? -8.484 -22.375 -2.625 1 98.88 186 VAL B C 1
ATOM 2949 O O . VAL B 1 186 ? -9.539 -21.844 -2.26 1 98.88 186 VAL B O 1
ATOM 2952 N N . ASP B 1 187 ? -8.398 -23.469 -3.328 1 98.88 187 ASP B N 1
ATOM 2953 C CA . ASP B 1 187 ? -9.609 -24.172 -3.75 1 98.88 187 ASP B CA 1
ATOM 2954 C C . ASP B 1 187 ? -10.508 -24.484 -2.555 1 98.88 187 ASP B C 1
ATOM 2956 O O . ASP B 1 187 ? -11.695 -24.172 -2.568 1 98.88 187 ASP B O 1
ATOM 2960 N N . ARG B 1 188 ? -9.969 -25.031 -1.539 1 98.69 188 ARG B N 1
ATOM 2961 C CA . ARG B 1 188 ? -10.727 -25.406 -0.348 1 98.69 188 ARG B CA 1
ATOM 2962 C C . ARG B 1 188 ? -11.32 -24.172 0.327 1 98.69 188 ARG B C 1
ATOM 2964 O O . ARG B 1 188 ? -12.477 -24.188 0.758 1 98.69 188 ARG B O 1
ATOM 2971 N N . ALA B 1 189 ? -10.531 -23.109 0.455 1 98.75 189 ALA B N 1
ATOM 2972 C CA . ALA B 1 189 ? -10.977 -21.891 1.106 1 98.75 189 ALA B CA 1
ATOM 2973 C C . ALA B 1 189 ? -12.195 -21.297 0.396 1 98.75 189 ALA B C 1
ATOM 2975 O O . ALA B 1 189 ? -13.156 -20.875 1.043 1 98.75 189 ALA B O 1
ATOM 2976 N N . PHE B 1 190 ? -12.172 -21.281 -0.875 1 98.81 190 PHE B N 1
ATOM 2977 C CA . PHE B 1 190 ? -13.25 -20.641 -1.62 1 98.81 190 PHE B CA 1
ATOM 2978 C C . PHE B 1 190 ? -14.469 -21.547 -1.691 1 98.81 190 PHE B C 1
ATOM 2980 O O . PHE B 1 190 ? -15.602 -21.062 -1.762 1 98.81 190 PHE B O 1
ATOM 2987 N N . HIS B 1 191 ? -14.336 -22.906 -1.586 1 98.44 191 HIS B N 1
ATOM 2988 C CA . HIS B 1 191 ? -15.469 -23.828 -1.478 1 98.44 191 HIS B CA 1
ATOM 2989 C C . HIS B 1 191 ? -16.156 -23.688 -0.13 1 98.44 191 HIS B C 1
ATOM 2991 O O . HIS B 1 191 ? -17.344 -24.016 0.002 1 98.44 191 HIS B O 1
ATOM 2997 N N . SER B 1 192 ? -15.453 -23.188 0.755 1 97.19 192 SER B N 1
ATOM 2998 C CA . SER B 1 192 ? -15.992 -23.125 2.109 1 97.19 192 SER B CA 1
ATOM 2999 C C . SER B 1 192 ? -16.781 -21.844 2.324 1 97.19 192 SER B C 1
ATOM 3001 O O . SER B 1 192 ? -17.375 -21.641 3.387 1 97.19 192 SER B O 1
ATOM 3003 N N . LEU B 1 193 ? -16.844 -20.953 1.446 1 96.44 193 LEU B N 1
ATOM 3004 C CA . LEU B 1 193 ? -17.531 -19.672 1.594 1 96.44 193 LEU B CA 1
ATOM 3005 C C . LEU B 1 193 ? -19.031 -19.844 1.48 1 96.44 193 LEU B C 1
ATOM 3007 O O . LEU B 1 193 ? -19.797 -19.031 2.004 1 96.44 193 LEU B O 1
#

InterPro domains:
  IPR003680 Flavodoxin-like fold [PF02525] (1-187)
  IPR029039 Flavoprotein-like superfamily [G3DSA:3.40.50.360] (1-193)
  IPR029039 Flavoprotein-like superfamily [SSF52218] (1-193)
  IPR051545 NAD(P)H dehydrogenase (quinone) [PTHR10204] (1-189)